Protein AF-0000000080276694 (afdb_homodimer)

Sequence (580 aa):
MAKKEKCVCKAVPEWLNTYGDMVTLLLTFFVLLFSMSSISPGKFQQVVVGLTLALSGNPPSVLTGGQTMSEEALISTKPGVYQELLRVSEEYKGKVTIEERDEGTLITLTNFKIFETGSARLTAEAKEIIEKLGAMILEHTSNIIEVRGYADDRPTTPDSIYPSNWHLSCARAASVVNFMLTELKQKRYALRYSEIRSGLFDIDYFYSPDRFVPIGKGDVDVNKELKSIKANYDYDISKLQSDYESGKISYEEYQKKRVELTKNYNIDVEKTRAKYRKIEIVIKRETKGYMAKKEKCVCKAVPEWLNTYGDMVTLLLTFFVLLFSMSSISPGKFQQVVVGLTLALSGNPPSVLTGGQTMSEEALISTKPGVYQELLRVSEEYKGKVTIEERDEGTLITLTNFKIFETGSARLTAEAKEIIEKLGAMILEHTSNIIEVRGYADDRPTTPDSIYPSNWHLSCARAASVVNFMLTELKQKRYALRYSEIRSGLFDIDYFYSPDRFVPIGKGDVDVNKELKSIKANYDYDISKLQSDYESGKISYEEYQKKRVELTKNYNIDVEKTRAKYRKIEIVIKRETKGY

InterPro domains:
  IPR006665 OmpA-like domain [PF00691] (115-182)
  IPR006665 OmpA-like domain [PS51123] (102-287)
  IPR025713 Motility protein B-like, N-terminal domain [PF13677] (8-52)
  IPR036737 OmpA-like domain superfamily [G3DSA:3.30.1330.60] (81-288)
  IPR036737 OmpA-like domain superfamily [SSF103088] (103-182)
  IPR050330 Bacterial Outer Membrane Structural/Functional [PTHR30329] (2-286)

pLDDT: mean 80.86, std 22.65, range [23.89, 98.88]

Radius of gyration: 31.87 Å; Cα contacts (8 Å, |Δi|>4): 797; chains: 2; bounding box: 118×103×67 Å

Solvent-accessible surface area (backbone atoms only — not comparable to full-atom values): 30877 Å² total; per-residue (Å²): 137,83,82,78,75,74,71,77,60,71,69,70,65,66,64,55,57,53,47,42,50,49,48,48,48,52,43,50,48,52,48,50,53,54,70,55,46,84,52,57,71,66,61,50,53,51,48,45,52,49,45,45,51,67,66,39,77,64,82,73,80,73,75,74,72,63,74,59,59,50,63,48,69,46,58,70,66,39,60,69,53,42,53,52,51,51,49,49,27,61,75,38,61,76,32,36,47,77,44,84,48,96,62,21,42,38,34,37,42,28,75,56,72,45,42,44,86,96,48,46,48,69,28,72,68,35,48,54,53,47,46,59,50,42,60,54,51,34,72,72,44,71,41,25,36,36,27,37,10,36,25,42,72,67,74,56,54,91,85,44,92,33,90,34,36,37,29,41,2,13,30,34,11,19,40,54,53,49,39,52,62,40,62,43,43,51,52,49,46,65,76,38,38,71,39,40,75,71,64,78,38,60,63,66,69,45,57,35,66,84,36,54,41,28,24,20,56,15,30,45,68,45,42,54,52,49,50,51,52,48,50,54,50,53,50,52,51,50,52,50,51,48,36,41,75,70,63,77,44,52,71,71,55,48,52,51,49,49,53,50,52,51,51,53,49,54,52,51,51,52,51,47,40,45,63,35,42,31,40,36,41,31,42,31,31,52,37,66,70,118,135,82,79,78,74,75,70,76,61,66,68,69,62,66,62,56,58,51,46,42,50,49,48,48,49,51,43,51,47,52,48,50,54,55,70,55,45,84,53,56,71,63,59,50,52,51,49,46,52,49,48,46,51,67,67,41,76,63,84,72,80,72,75,71,72,64,74,59,61,51,61,47,69,46,61,69,66,38,62,68,52,42,53,54,50,49,49,50,26,60,75,36,61,79,32,36,46,77,44,84,49,97,66,21,42,36,35,37,40,26,75,56,71,46,42,44,87,97,48,46,49,71,29,75,68,35,49,54,53,47,47,58,49,44,60,56,52,35,73,72,45,72,40,25,37,35,26,37,10,38,24,40,72,65,74,55,54,91,85,44,92,33,90,34,37,37,28,42,2,13,30,32,11,20,37,54,52,49,39,53,62,40,62,46,42,51,52,49,47,65,76,39,39,71,39,42,75,72,63,77,38,62,63,66,69,47,57,36,68,84,34,54,41,27,25,23,56,15,31,46,67,46,42,54,52,49,50,52,52,48,51,54,49,52,50,52,51,50,51,52,50,48,36,40,75,71,62,76,43,52,70,69,56,46,53,52,50,49,52,51,52,51,50,52,49,54,49,49,53,53,52,49,38,46,63,36,40,30,39,34,41,30,41,32,31,51,36,67,69,116

Secondary structure (DSSP, 8-state):
-------------HHHHHHHHHHHHHHHHHHHHHHT--S-HHHHHHHHHHHHHHHS-S----------------GGGSHHHHHHHHHHHHHTTTTEEEEE-SSEEEEEE-SS--B-TTS-PBPHHHHHHHHHHHHHHHTT--EEEEEEE---SSPPPTT-S-SSHHHHHHHHHHHHHHHIIIIIHHHHHHHTHHHHHTTS--HHHHT-GGGEEEEE-TTHHHHHHHHHHHHHHHHHHHHHHHHHHTTSS-HHHHHHHHHHHHHHHHHHHHHHHHHHS-EEEEEEEEE---/-------------HHHHHHHHHHHHHHHHHHHHHHT--S-HHHHHHHHHHHHHHHS-S----------------GGGSHHHHHHHHHHHHHTTTTEEEEE-SSEEEEEE-SS--B-TTS-PBPHHHHHHHHHHHHHHHTT--EEEEEEE---SSPPPTT-S-SSHHHHHHHHHHHHHHHIIIIIHHHHHHHTHHHHHHTS--HHHHT-GGGEEEEE-TTHHHHHHHHHHHHHHHHHHHHHHHHHHTTSS-HHHHHHHHHHHHHHHHHHHHHHHHHHS-EEEEEEEEE---

Structure (mmCIF, N/CA/C/O backbone):
data_AF-0000000080276694-model_v1
#
loop_
_entity.id
_entity.type
_entity.pdbx_description
1 polymer 'OmpA family protein'
#
loop_
_atom_site.group_PDB
_atom_site.id
_atom_site.type_symbol
_atom_site.label_atom_id
_atom_site.label_alt_id
_atom_site.label_comp_id
_atom_site.label_asym_id
_atom_site.label_entity_id
_atom_site.label_seq_id
_atom_site.pdbx_PDB_ins_code
_atom_site.Cartn_x
_atom_site.Cartn_y
_atom_site.Cartn_z
_atom_site.occupancy
_atom_site.B_iso_or_equiv
_atom_site.auth_seq_id
_atom_site.auth_comp_id
_atom_site.auth_asym_id
_atom_site.auth_atom_id
_atom_site.pdbx_PDB_model_num
ATOM 1 N N . MET A 1 1 ? 96.125 2.74 2.266 1 26 1 MET A N 1
ATOM 2 C CA . MET A 1 1 ? 94.812 2.076 2.58 1 26 1 MET A CA 1
ATOM 3 C C . MET A 1 1 ? 93.812 3.09 3.008 1 26 1 MET A C 1
ATOM 5 O O . MET A 1 1 ? 93.938 3.756 4.031 1 26 1 MET A O 1
ATOM 9 N N . ALA A 1 2 ? 92.938 3.703 2.146 1 34.12 2 ALA A N 1
ATOM 10 C CA . ALA A 1 2 ? 92 4.824 2.258 1 34.12 2 ALA A CA 1
ATOM 11 C C . ALA A 1 2 ? 90.812 4.484 3.182 1 34.12 2 ALA A C 1
ATOM 13 O O . ALA A 1 2 ? 90.25 3.395 3.092 1 34.12 2 ALA A O 1
ATOM 14 N N . LYS A 1 3 ? 90.75 5.082 4.332 1 34.25 3 LYS A N 1
ATOM 15 C CA . LYS A 1 3 ? 89.688 5.07 5.328 1 34.25 3 LYS A CA 1
ATOM 16 C C . LYS A 1 3 ? 88.312 5.18 4.668 1 34.25 3 LYS A C 1
ATOM 18 O O . LYS A 1 3 ? 88 6.129 3.924 1 34.25 3 LYS A O 1
ATOM 23 N N . LYS A 1 4 ? 87.562 4.062 4.461 1 35.25 4 LYS A N 1
ATOM 24 C CA . LYS A 1 4 ? 86.188 3.906 3.982 1 35.25 4 LYS A CA 1
ATOM 25 C C . LYS A 1 4 ? 85.188 4.703 4.84 1 35.25 4 LYS A C 1
ATOM 27 O O . LYS A 1 4 ? 85 4.422 6.031 1 35.25 4 LYS A O 1
ATOM 32 N N . GLU A 1 5 ? 85.125 6.023 4.734 1 31.53 5 GLU A N 1
ATOM 33 C CA . GLU A 1 5 ? 84.125 6.805 5.41 1 31.53 5 GLU A CA 1
ATOM 34 C C . GLU A 1 5 ? 82.688 6.234 5.141 1 31.53 5 GLU A C 1
ATOM 36 O O . GLU A 1 5 ? 82.312 6.086 3.982 1 31.53 5 GLU A O 1
ATOM 41 N N . LYS A 1 6 ? 82.25 5.379 6.004 1 36.75 6 LYS A N 1
ATOM 42 C CA . LYS A 1 6 ? 80.938 4.805 6.066 1 36.75 6 LYS A CA 1
ATOM 43 C C . LYS A 1 6 ? 79.875 5.883 5.918 1 36.75 6 LYS A C 1
ATOM 45 O O . LYS A 1 6 ? 79.875 6.859 6.664 1 36.75 6 LYS A O 1
ATOM 50 N N . CYS A 1 7 ? 79.438 6.188 4.703 1 33 7 CYS A N 1
ATOM 51 C CA . CYS A 1 7 ? 78.312 7.027 4.387 1 33 7 CYS A CA 1
ATOM 52 C C . CYS A 1 7 ? 77.062 6.672 5.27 1 33 7 CYS A C 1
ATOM 54 O O . CYS A 1 7 ? 76.688 5.512 5.324 1 33 7 CYS A O 1
ATOM 56 N N . VAL A 1 8 ? 76.938 7.184 6.508 1 35.88 8 VAL A N 1
ATOM 57 C CA . VAL A 1 8 ? 75.812 7.125 7.402 1 35.88 8 VAL A CA 1
ATOM 58 C C . VAL A 1 8 ? 74.5 7.461 6.629 1 35.88 8 VAL A C 1
ATOM 60 O O . VAL A 1 8 ? 74.375 8.594 6.168 1 35.88 8 VAL A O 1
ATOM 63 N N . CYS A 1 9 ? 74.125 6.617 5.676 1 35.91 9 CYS A N 1
ATOM 64 C CA . CYS A 1 9 ? 72.812 6.707 5.012 1 35.91 9 CYS A CA 1
ATOM 65 C C . CYS A 1 9 ? 71.688 7.082 6 1 35.91 9 CYS A C 1
ATOM 67 O O . CYS A 1 9 ? 71.562 6.461 7.055 1 35.91 9 CYS A O 1
ATOM 69 N N . LYS A 1 10 ? 71.438 8.398 6.16 1 41.25 10 LYS A N 1
ATOM 70 C CA . LYS A 1 10 ? 70.312 8.922 6.922 1 41.25 10 LYS A CA 1
ATOM 71 C C . LYS A 1 10 ? 69.062 8.031 6.773 1 41.25 10 LYS A C 1
ATOM 73 O O . LYS A 1 10 ? 68.625 7.746 5.652 1 41.25 10 LYS A O 1
ATOM 78 N N . ALA A 1 11 ? 68.875 7.113 7.707 1 43.22 11 ALA A N 1
ATOM 79 C CA . ALA A 1 11 ? 67.688 6.215 7.91 1 43.22 11 ALA A CA 1
ATOM 80 C C . ALA A 1 11 ? 66.375 6.895 7.547 1 43.22 11 ALA A C 1
ATOM 82 O O . ALA A 1 11 ? 66.25 8.094 7.793 1 43.22 11 ALA A O 1
ATOM 83 N N . VAL A 1 12 ? 65.75 6.52 6.445 1 52.16 12 VAL A N 1
ATOM 84 C CA . VAL A 1 12 ? 64.375 6.926 6.18 1 52.16 12 VAL A CA 1
ATOM 85 C C . VAL A 1 12 ? 63.625 7.195 7.5 1 52.16 12 VAL A C 1
ATOM 87 O O . VAL A 1 12 ? 63.75 6.422 8.453 1 52.16 12 VAL A O 1
ATOM 90 N N . PRO A 1 13 ? 63.281 8.523 7.844 1 55.59 13 PRO A N 1
ATOM 91 C CA . PRO A 1 13 ? 62.625 8.766 9.141 1 55.59 13 PRO A CA 1
ATOM 92 C C . PRO A 1 13 ? 61.531 7.746 9.445 1 55.59 13 PRO A C 1
ATOM 94 O O . PRO A 1 13 ? 60.75 7.395 8.57 1 55.59 13 PRO A O 1
ATOM 97 N N . GLU A 1 14 ? 61.656 6.949 10.43 1 58.56 14 GLU A N 1
ATOM 98 C CA . GLU A 1 14 ? 60.781 5.887 10.93 1 58.56 14 GLU A CA 1
ATOM 99 C C . GLU A 1 14 ? 59.312 6.309 10.898 1 58.56 14 GLU A C 1
ATOM 101 O O . GLU A 1 14 ? 58.438 5.473 10.711 1 58.56 14 GLU A O 1
ATOM 106 N N . TRP A 1 15 ? 59.094 7.637 10.93 1 60.69 15 TRP A N 1
ATOM 107 C CA . TRP A 1 15 ? 57.719 8.109 10.961 1 60.69 15 TRP A CA 1
ATOM 108 C C . TRP A 1 15 ? 57.062 7.949 9.594 1 60.69 15 TRP A C 1
ATOM 110 O O . TRP A 1 15 ? 55.844 7.801 9.492 1 60.69 15 TRP A O 1
ATOM 120 N N . LEU A 1 16 ? 57.719 7.906 8.578 1 61.72 16 LEU A N 1
ATOM 121 C CA . LEU A 1 16 ? 57.156 7.758 7.242 1 61.72 16 LEU A CA 1
ATOM 122 C C . LEU A 1 16 ? 56.719 6.316 6.992 1 61.72 16 LEU A C 1
ATOM 124 O O . LEU A 1 16 ? 55.688 6.074 6.359 1 61.72 16 LEU A O 1
ATOM 128 N N . ASN A 1 17 ? 57.375 5.371 7.441 1 64.81 17 ASN A N 1
ATOM 129 C CA . ASN A 1 17 ? 56.969 3.971 7.387 1 64.81 17 ASN A CA 1
ATOM 130 C C . ASN A 1 17 ? 55.719 3.715 8.242 1 64.81 17 ASN A C 1
ATOM 132 O O . ASN A 1 17 ? 54.812 2.99 7.82 1 64.81 17 ASN A O 1
ATOM 136 N N . THR A 1 18 ? 55.719 4.34 9.453 1 62.84 18 THR A N 1
ATOM 137 C CA . THR A 1 18 ? 54.562 4.195 10.312 1 62.84 18 THR A CA 1
ATOM 138 C C . THR A 1 18 ? 53.344 4.883 9.688 1 62.84 18 THR A C 1
ATOM 140 O O . THR A 1 18 ? 52.219 4.379 9.789 1 62.84 18 THR A O 1
ATOM 143 N N . TYR A 1 19 ? 53.594 5.945 9.055 1 64.75 19 TYR A N 1
ATOM 144 C CA . TYR A 1 19 ? 52.531 6.652 8.352 1 64.75 19 TYR A CA 1
ATOM 145 C C . TYR A 1 19 ? 52.031 5.848 7.148 1 64.75 19 TYR A C 1
ATOM 147 O O . TYR A 1 19 ? 50.844 5.719 6.93 1 64.75 19 TYR A O 1
ATOM 155 N N . GLY A 1 20 ? 52.938 5.336 6.445 1 65.88 20 GLY A N 1
ATOM 156 C CA . GLY A 1 20 ? 52.562 4.453 5.348 1 65.88 20 GLY A CA 1
ATOM 157 C C . GLY A 1 20 ? 51.812 3.219 5.801 1 65.88 20 GLY A C 1
ATOM 158 O O . GLY A 1 20 ? 50.812 2.826 5.18 1 65.88 20 GLY A O 1
ATOM 159 N N . ASP A 1 21 ? 52.188 2.617 6.781 1 68.19 21 ASP A N 1
ATOM 160 C CA . ASP A 1 21 ? 51.5 1.467 7.363 1 68.19 21 ASP A CA 1
ATOM 161 C C . ASP A 1 21 ? 50.125 1.856 7.891 1 68.19 21 ASP A C 1
ATOM 163 O O . ASP A 1 21 ? 49.156 1.121 7.703 1 68.19 21 ASP A O 1
ATOM 167 N N . MET A 1 22 ? 50.031 3.004 8.523 1 67.25 22 MET A N 1
ATOM 168 C CA . MET A 1 22 ? 48.75 3.48 9.023 1 67.25 22 MET A CA 1
ATOM 169 C C . MET A 1 22 ? 47.781 3.762 7.875 1 67.25 22 MET A C 1
ATOM 171 O O . MET A 1 22 ? 46.625 3.316 7.898 1 67.25 22 MET A O 1
ATOM 175 N N . VAL A 1 23 ? 48.312 4.387 6.914 1 67.5 23 VAL A N 1
ATOM 176 C CA . VAL A 1 23 ? 47.469 4.719 5.781 1 67.5 23 VAL A CA 1
ATOM 177 C C . VAL A 1 23 ? 47.125 3.449 5.008 1 67.5 23 VAL A C 1
ATOM 179 O O . VAL A 1 23 ? 45.969 3.285 4.551 1 67.5 23 VAL A O 1
ATOM 182 N N . THR A 1 24 ? 47.875 2.525 4.879 1 68.94 24 THR A N 1
ATOM 183 C CA . THR A 1 24 ? 47.594 1.24 4.246 1 68.94 24 THR A CA 1
ATOM 184 C C . THR A 1 24 ? 46.625 0.408 5.102 1 68.94 24 THR A C 1
ATOM 186 O O . THR A 1 24 ? 45.75 -0.255 4.574 1 68.94 24 THR A O 1
ATOM 189 N N . LEU A 1 25 ? 46.812 0.376 6.379 1 66.5 25 LEU A N 1
ATOM 190 C CA . LEU A 1 25 ? 45.875 -0.309 7.27 1 66.5 25 LEU A CA 1
ATOM 191 C C . LEU A 1 25 ? 44.5 0.336 7.211 1 66.5 25 LEU A C 1
ATOM 193 O O . LEU A 1 25 ? 43.5 -0.362 7.184 1 66.5 25 LEU A O 1
ATOM 197 N N . LEU A 1 26 ? 44.531 1.632 7.203 1 67 26 LEU A N 1
ATOM 198 C CA . LEU A 1 26 ? 43.25 2.359 7.059 1 67 26 LEU A CA 1
ATOM 199 C C . LEU A 1 26 ? 42.625 2.09 5.695 1 67 26 LEU A C 1
ATOM 201 O O . LEU A 1 26 ? 41.406 1.896 5.594 1 67 26 LEU A O 1
ATOM 205 N N . LEU A 1 27 ? 43.406 2.09 4.746 1 67.12 27 LEU A N 1
ATOM 206 C CA . LEU A 1 27 ? 42.938 1.71 3.42 1 67.12 27 LEU A CA 1
ATOM 207 C C . LEU A 1 27 ? 42.438 0.267 3.412 1 67.12 27 LEU A C 1
ATOM 209 O O . LEU A 1 27 ? 41.344 -0.023 2.885 1 67.12 27 LEU A O 1
ATOM 213 N N . THR A 1 28 ? 43.188 -0.743 3.787 1 65.19 28 THR A N 1
ATOM 214 C CA . THR A 1 28 ? 42.75 -2.133 3.869 1 65.19 28 THR A CA 1
ATOM 215 C C . THR A 1 28 ? 41.5 -2.26 4.727 1 65.19 28 THR A C 1
ATOM 217 O O . THR A 1 28 ? 40.594 -3.051 4.418 1 65.19 28 THR A O 1
ATOM 220 N N . PHE A 1 29 ? 41.5 -1.577 5.812 1 60.78 29 PHE A N 1
ATOM 221 C CA . PHE A 1 29 ? 40.312 -1.543 6.645 1 60.78 29 PHE A CA 1
ATOM 222 C C . PHE A 1 29 ? 39.094 -0.996 5.863 1 60.78 29 PHE A C 1
ATOM 224 O O . PHE A 1 29 ? 38.031 -1.583 5.879 1 60.78 29 PHE A O 1
ATOM 231 N N . PHE A 1 30 ? 39.312 0.062 5.211 1 58.66 30 PHE A N 1
ATOM 232 C CA . PHE A 1 30 ? 38.25 0.627 4.383 1 58.66 30 PHE A CA 1
ATOM 233 C C . PHE A 1 30 ? 37.906 -0.318 3.244 1 58.66 30 PHE A C 1
ATOM 235 O O . PHE A 1 30 ? 36.719 -0.484 2.914 1 58.66 30 PHE A O 1
ATOM 242 N N . VAL A 1 31 ? 38.781 -0.996 2.711 1 63.22 31 VAL A N 1
ATOM 243 C CA . VAL A 1 31 ? 38.562 -1.994 1.674 1 63.22 31 VAL A CA 1
ATOM 244 C C . VAL A 1 31 ? 37.844 -3.207 2.279 1 63.22 31 VAL A C 1
ATOM 246 O O . VAL A 1 31 ? 36.906 -3.756 1.68 1 63.22 31 VAL A O 1
ATOM 249 N N . LEU A 1 32 ? 38.25 -3.789 3.371 1 60.62 32 LEU A N 1
ATOM 250 C CA . LEU A 1 32 ? 37.562 -4.883 4.043 1 60.62 32 LEU A CA 1
ATOM 251 C C . LEU A 1 32 ? 36.125 -4.48 4.426 1 60.62 32 LEU A C 1
ATOM 253 O O . LEU A 1 32 ? 35.188 -5.266 4.266 1 60.62 32 LEU A O 1
ATOM 257 N N . LEU A 1 33 ? 36 -3.391 5.008 1 55.34 33 LEU A N 1
ATOM 258 C CA . LEU A 1 33 ? 34.656 -2.898 5.312 1 55.34 33 LEU A CA 1
ATOM 259 C C . LEU A 1 33 ? 33.812 -2.764 4.043 1 55.34 33 LEU A C 1
ATOM 261 O O . LEU A 1 33 ? 32.625 -3.088 4.039 1 55.34 33 LEU A O 1
ATOM 265 N N . PHE A 1 34 ? 34.406 -2.361 3.123 1 48.78 34 PHE A N 1
ATOM 266 C CA . PHE A 1 34 ? 33.75 -2.232 1.824 1 48.78 34 PHE A CA 1
ATOM 267 C C . PHE A 1 34 ? 33.469 -3.605 1.23 1 48.78 34 PHE A C 1
ATOM 269 O O . PHE A 1 34 ? 32.438 -3.795 0.574 1 48.78 34 PHE A O 1
ATOM 276 N N . SER A 1 35 ? 34.25 -4.543 1.316 1 48.69 35 SER A N 1
ATOM 277 C CA . SER A 1 35 ? 34.031 -5.91 0.85 1 48.69 35 SER A CA 1
ATOM 278 C C . SER A 1 35 ? 33 -6.629 1.697 1 48.69 35 SER A C 1
ATOM 280 O O . SER A 1 35 ? 32.281 -7.512 1.204 1 48.69 35 SER A O 1
ATOM 282 N N . MET A 1 36 ? 32.938 -6.418 2.906 1 42.94 36 MET A N 1
ATOM 283 C CA . MET A 1 36 ? 31.891 -6.957 3.77 1 42.94 36 MET A CA 1
ATOM 284 C C . MET A 1 36 ? 30.594 -6.172 3.602 1 42.94 36 MET A C 1
ATOM 286 O O . MET A 1 36 ? 29.625 -6.391 4.344 1 42.94 36 MET A O 1
ATOM 290 N N . SER A 1 37 ? 30.547 -5.281 2.77 1 40.94 37 SER A N 1
ATOM 291 C CA . SER A 1 37 ? 29.547 -4.242 2.557 1 40.94 37 SER A CA 1
ATOM 292 C C . SER A 1 37 ? 28.156 -4.844 2.375 1 40.94 37 SER A C 1
ATOM 294 O O . SER A 1 37 ? 27.219 -4.148 1.988 1 40.94 37 SER A O 1
ATOM 296 N N . SER A 1 38 ? 28.109 -6.098 2.475 1 40.03 38 SER A N 1
ATOM 297 C CA . SER A 1 38 ? 26.703 -6.445 2.691 1 40.03 38 SER A CA 1
ATOM 298 C C . SER A 1 38 ? 26.156 -5.789 3.957 1 40.03 38 SER A C 1
ATOM 300 O O . SER A 1 38 ? 25.094 -6.168 4.453 1 40.03 38 SER A O 1
ATOM 302 N N . ILE A 1 39 ? 27.016 -5.055 4.578 1 38.56 39 ILE A N 1
ATOM 303 C CA . ILE A 1 39 ? 26.531 -4.449 5.816 1 38.56 39 ILE A CA 1
ATOM 304 C C . ILE A 1 39 ? 25.656 -3.25 5.492 1 38.56 39 ILE A C 1
ATOM 306 O O . ILE A 1 39 ? 25.969 -2.455 4.605 1 38.56 39 ILE A O 1
ATOM 310 N N . SER A 1 40 ? 24.469 -3.16 6.02 1 40.16 40 SER A N 1
ATOM 311 C CA . SER A 1 40 ? 23.453 -2.121 5.875 1 40.16 40 SER A CA 1
ATOM 312 C C . SER A 1 40 ? 24.047 -0.733 6.062 1 40.16 40 SER A C 1
ATOM 314 O O . SER A 1 40 ? 25.047 -0.57 6.785 1 40.16 40 SER A O 1
ATOM 316 N N . PRO A 1 41 ? 23.875 0.192 5.191 1 39.75 41 PRO A N 1
ATOM 317 C CA . PRO A 1 41 ? 24.453 1.54 5.223 1 39.75 41 PRO A CA 1
ATOM 318 C C . PRO A 1 41 ? 24.5 2.127 6.633 1 39.75 41 PRO A C 1
ATOM 320 O O . PRO A 1 41 ? 25.422 2.873 6.961 1 39.75 41 PRO A O 1
ATOM 323 N N . GLY A 1 42 ? 23.641 1.807 7.461 1 39.94 42 GLY A N 1
ATOM 324 C CA . GLY A 1 42 ? 23.609 2.324 8.82 1 39.94 42 GLY A CA 1
ATOM 325 C C . GLY A 1 42 ? 24.797 1.878 9.648 1 39.94 42 GLY A C 1
ATOM 326 O O . GLY A 1 42 ? 25.391 2.676 10.391 1 39.94 42 GLY A O 1
ATOM 327 N N . LYS A 1 43 ? 25.172 0.683 9.492 1 45.84 43 LYS A N 1
ATOM 328 C CA . LYS A 1 43 ? 26.266 0.169 10.32 1 45.84 43 LYS A CA 1
ATOM 329 C C . LYS A 1 43 ? 27.609 0.729 9.867 1 45.84 43 LYS A C 1
ATOM 331 O O . LYS A 1 43 ? 28.484 0.98 10.688 1 45.84 43 LYS A O 1
ATOM 336 N N . PHE A 1 44 ? 27.609 1.074 8.688 1 44.41 44 PHE A N 1
ATOM 337 C CA . PHE A 1 44 ? 28.828 1.65 8.125 1 44.41 44 PHE A CA 1
ATOM 338 C C . PHE A 1 44 ? 29.062 3.055 8.664 1 44.41 44 PHE A C 1
ATOM 340 O O . PHE A 1 44 ? 30.188 3.402 9.031 1 44.41 44 PHE A O 1
ATOM 347 N N . GLN A 1 45 ? 28 3.799 8.703 1 45.5 45 GLN A N 1
ATOM 348 C CA . GLN A 1 45 ? 28.109 5.137 9.273 1 45.5 45 GLN A CA 1
ATOM 349 C C . GLN A 1 45 ? 28.547 5.074 10.734 1 45.5 45 GLN A C 1
ATOM 351 O O . GLN A 1 45 ? 29.328 5.902 11.195 1 45.5 45 GLN A O 1
ATOM 356 N N . GLN A 1 46 ? 28.078 4.098 11.414 1 48.06 46 GLN A N 1
ATOM 357 C CA . GLN A 1 46 ? 28.469 3.941 12.812 1 48.06 46 GLN A CA 1
ATOM 358 C C . GLN A 1 46 ? 29.953 3.6 12.945 1 48.06 46 GLN A C 1
ATOM 360 O O . GLN A 1 46 ? 30.625 4.098 13.844 1 48.06 46 GLN A O 1
ATOM 365 N N . VAL A 1 47 ? 30.422 2.844 12.039 1 50.25 47 VAL A N 1
ATOM 366 C CA . VAL A 1 47 ? 31.828 2.443 12.078 1 50.25 47 VAL A CA 1
ATOM 367 C C . VAL A 1 47 ? 32.719 3.629 11.695 1 50.25 47 VAL A C 1
ATOM 369 O O . VAL A 1 47 ? 33.75 3.875 12.336 1 50.25 47 VAL A O 1
ATOM 372 N N . VAL A 1 48 ? 32.188 4.379 10.836 1 49.66 48 VAL A N 1
ATOM 373 C CA . VAL A 1 48 ? 32.969 5.527 10.375 1 49.66 48 VAL A CA 1
ATOM 374 C C . VAL A 1 48 ? 33 6.586 11.469 1 49.66 48 VAL A C 1
ATOM 376 O O . VAL A 1 48 ? 34.062 7.18 11.719 1 49.66 48 VAL A O 1
ATOM 379 N N . VAL A 1 49 ? 31.766 6.828 12.039 1 49.91 49 VAL A N 1
ATOM 380 C CA . VAL A 1 49 ? 31.75 7.789 13.141 1 49.91 49 VAL A CA 1
ATOM 381 C C . VAL A 1 49 ? 32.656 7.301 14.273 1 49.91 49 VAL A C 1
ATOM 383 O O . VAL A 1 49 ? 33.375 8.086 14.867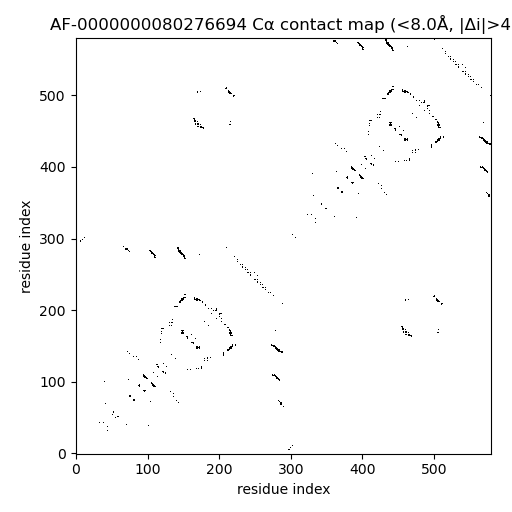 1 49.91 49 VAL A O 1
ATOM 386 N N . GLY A 1 50 ? 32.562 6.008 14.5 1 46.19 50 GLY A N 1
ATOM 387 C CA . GLY A 1 50 ? 33.438 5.461 15.523 1 46.19 50 GLY A CA 1
ATOM 388 C C . GLY A 1 50 ? 34.906 5.582 15.188 1 46.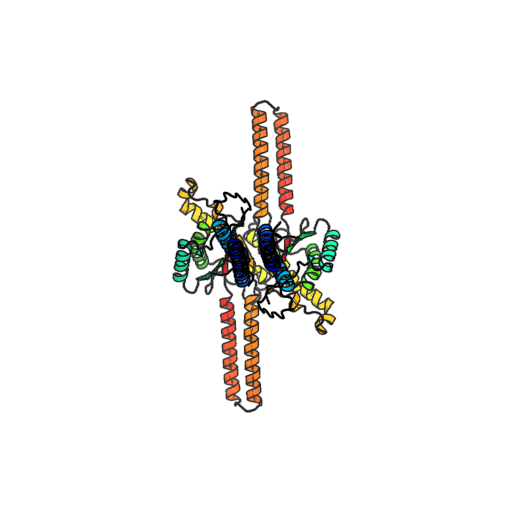19 50 GLY A C 1
ATOM 389 O O . GLY A 1 50 ? 35.719 5.93 16.047 1 46.19 50 GLY A O 1
ATOM 390 N N . LEU A 1 51 ? 35.219 5.328 14 1 49.12 51 LEU A N 1
ATOM 391 C CA . LEU A 1 51 ? 36.594 5.379 13.555 1 49.12 51 LEU A CA 1
ATOM 392 C C . LEU A 1 51 ? 37.094 6.82 13.469 1 49.12 51 LEU A C 1
ATOM 394 O O . LEU A 1 51 ? 38.219 7.113 13.859 1 49.12 51 LEU A O 1
ATOM 398 N N . THR A 1 52 ? 36.25 7.691 12.914 1 46.69 52 THR A N 1
ATOM 399 C CA . THR A 1 52 ? 36.594 9.102 12.875 1 46.69 52 THR A CA 1
ATOM 400 C C . THR A 1 52 ? 36.812 9.648 14.281 1 46.69 52 THR A C 1
ATOM 402 O O . THR A 1 52 ? 37.75 10.422 14.531 1 46.69 52 THR A O 1
ATOM 405 N N . LEU A 1 53 ? 35.844 9.195 15.156 1 46.81 53 LEU A N 1
ATOM 406 C CA . LEU A 1 53 ? 36 9.57 16.562 1 46.81 53 LEU A CA 1
ATOM 407 C C . LEU A 1 53 ? 37.312 9.031 17.125 1 46.81 53 LEU A C 1
ATOM 409 O O . LEU A 1 53 ? 38 9.734 17.875 1 46.81 53 LEU A O 1
ATOM 413 N N . ALA A 1 54 ? 37.562 7.855 16.828 1 43.69 54 ALA A N 1
ATOM 414 C CA . ALA A 1 54 ? 38.781 7.254 17.344 1 43.69 54 ALA A CA 1
ATOM 415 C C . ALA A 1 54 ? 40.031 7.922 16.75 1 43.69 54 ALA A C 1
ATOM 417 O O . ALA A 1 54 ? 41.031 8.094 17.438 1 43.69 54 ALA A O 1
ATOM 418 N N . LEU A 1 55 ? 39.875 8.242 15.555 1 45.44 55 LEU A N 1
ATOM 419 C CA . LEU A 1 55 ? 41.031 8.828 14.883 1 45.44 55 LEU A CA 1
ATOM 420 C C . LEU A 1 55 ? 41.125 10.328 15.148 1 45.44 55 LEU A C 1
ATOM 422 O O . LEU A 1 55 ? 42.188 10.914 15.062 1 45.44 55 LEU A O 1
ATOM 426 N N . SER A 1 56 ? 39.75 11.016 15.078 1 40.53 56 SER A N 1
ATOM 427 C CA . SER A 1 56 ? 39.812 12.445 15.359 1 40.53 56 SER A CA 1
ATOM 428 C C . SER A 1 56 ? 40 12.711 16.859 1 40.53 56 SER A C 1
ATOM 430 O O . SER A 1 56 ? 39.281 12.148 17.672 1 40.53 56 SER A O 1
ATOM 432 N N . GLY A 1 57 ? 41.156 12.461 17.422 1 37.41 57 GLY A N 1
ATOM 433 C CA . GLY A 1 57 ? 41.438 12.82 18.797 1 37.41 57 GLY A CA 1
ATOM 434 C C . GLY A 1 57 ? 40.406 13.711 19.438 1 37.41 57 GLY A C 1
ATOM 435 O O . GLY A 1 57 ? 40.281 13.781 20.656 1 37.41 57 GLY A O 1
ATOM 436 N N . ASN A 1 58 ? 40.188 15 18.797 1 36.5 58 ASN A N 1
ATOM 437 C CA . ASN A 1 58 ? 39.312 15.977 19.469 1 36.5 58 ASN A CA 1
ATOM 438 C C . ASN A 1 58 ? 37.844 15.633 19.281 1 36.5 58 ASN A C 1
ATOM 440 O O . ASN A 1 58 ? 37.438 15.164 18.219 1 36.5 58 ASN A O 1
ATOM 444 N N . PRO A 1 59 ? 37.062 15.539 20.406 1 34.41 59 PRO A N 1
ATOM 445 C CA . PRO A 1 59 ? 35.656 15.227 20.422 1 34.41 59 PRO A CA 1
ATOM 446 C C . PRO A 1 59 ? 34.844 16.109 19.453 1 34.41 59 PRO A C 1
ATOM 448 O O . PRO A 1 59 ? 34.875 17.328 19.578 1 34.41 59 PRO A O 1
ATOM 451 N N . PRO A 1 60 ? 34.875 15.969 18.172 1 32.69 60 PRO A N 1
ATOM 452 C CA . PRO A 1 60 ? 34.219 16.922 17.281 1 32.69 60 PRO A CA 1
ATOM 453 C C . PRO A 1 60 ? 32.75 17.156 17.672 1 32.69 60 PRO A C 1
ATOM 455 O O . PRO A 1 60 ? 32.031 16.219 18.016 1 32.69 60 PRO A O 1
ATOM 458 N N . SER A 1 61 ? 32.375 18.281 18.328 1 31.83 61 SER A N 1
ATOM 459 C CA . SER A 1 61 ? 31 18.797 18.438 1 31.83 61 SER A CA 1
ATOM 460 C C . SER A 1 61 ? 30.328 18.891 17.078 1 31.83 61 SER A C 1
ATOM 462 O O . SER A 1 61 ? 30.188 19.969 16.516 1 31.83 61 SER A O 1
ATOM 464 N N . VAL A 1 62 ? 30.859 18.391 16.031 1 29.36 62 VAL A N 1
ATOM 465 C CA . VAL A 1 62 ? 30.25 18.719 14.742 1 29.36 62 VAL A CA 1
ATOM 466 C C . VAL A 1 62 ? 28.75 18.422 14.781 1 29.36 62 VAL A C 1
ATOM 468 O O . VAL A 1 62 ? 28.344 17.281 15.07 1 29.36 62 VAL A O 1
ATOM 471 N N . LEU A 1 63 ? 27.875 19.453 14.93 1 28.7 63 LEU A N 1
ATOM 472 C CA . LEU A 1 63 ? 26.438 19.641 14.703 1 28.7 63 LEU A CA 1
ATOM 473 C C . LEU A 1 63 ? 26.047 19.172 13.305 1 28.7 63 LEU A C 1
ATOM 475 O O . LEU A 1 63 ? 26.031 19.969 12.359 1 28.7 63 LEU A O 1
ATOM 479 N N . THR A 1 64 ? 26.766 18.391 12.609 1 30.02 64 THR A N 1
ATOM 480 C CA . THR A 1 64 ? 26.219 18.094 11.289 1 30.02 64 THR A CA 1
ATOM 481 C C . THR A 1 64 ? 24.734 17.781 11.383 1 30.02 64 THR A C 1
ATOM 483 O O . THR A 1 64 ? 24.328 16.812 12.016 1 30.02 64 THR A O 1
ATOM 486 N N . GLY A 1 65 ? 23.906 18.766 11.406 1 30.03 65 GLY A N 1
ATOM 487 C CA . GLY A 1 65 ? 22.453 18.828 11.336 1 30.03 65 GLY A CA 1
ATOM 488 C C . GLY A 1 65 ? 21.875 17.938 10.25 1 30.03 65 GLY A C 1
ATOM 489 O O . GLY A 1 65 ? 20.781 18.203 9.742 1 30.03 65 GLY A O 1
ATOM 490 N N . GLY A 1 66 ? 22.703 17.266 9.461 1 31.34 66 GLY A N 1
ATOM 491 C CA . GLY A 1 66 ? 21.984 16.484 8.484 1 31.34 66 GLY A CA 1
ATOM 492 C C . GLY A 1 66 ? 20.859 15.656 9.094 1 31.34 66 GLY A C 1
ATOM 493 O O . GLY A 1 66 ? 20.969 15.195 10.227 1 31.34 66 GLY A O 1
ATOM 494 N N . GLN A 1 67 ? 19.688 16.078 8.867 1 30.36 67 GLN A N 1
ATOM 495 C CA . GLN A 1 67 ? 18.562 15.227 9.234 1 30.36 67 GLN A CA 1
ATOM 496 C C . GLN A 1 67 ? 18.906 13.758 9.047 1 30.36 67 GLN A C 1
ATOM 498 O O . GLN A 1 67 ? 19.062 13.289 7.914 1 30.36 67 GLN A O 1
ATOM 503 N N . THR A 1 68 ? 19.906 13.273 9.68 1 31.27 68 THR A N 1
ATOM 504 C CA . THR A 1 68 ? 20.156 11.836 9.773 1 31.27 68 THR A CA 1
ATOM 505 C C . THR A 1 68 ? 18.828 11.07 9.891 1 31.27 68 THR A C 1
ATOM 507 O O . THR A 1 68 ? 18.016 11.359 10.773 1 31.27 68 THR A O 1
ATOM 510 N N . MET A 1 69 ? 18.203 10.805 8.75 1 33.81 69 MET A N 1
ATOM 511 C CA . MET A 1 69 ? 17.281 9.703 9.008 1 33.81 69 MET A CA 1
ATOM 512 C C . MET A 1 69 ? 17.844 8.75 10.055 1 33.81 69 MET A C 1
ATOM 514 O O . MET A 1 69 ? 18.875 8.117 9.828 1 33.81 69 MET A O 1
ATOM 518 N N . SER A 1 70 ? 17.969 9.211 11.258 1 35.81 70 SER A N 1
ATOM 519 C CA . SER A 1 70 ? 18.391 8.328 12.344 1 35.81 70 SER A CA 1
ATOM 520 C C . SER A 1 70 ? 17.812 6.93 12.172 1 35.81 70 SER A C 1
ATOM 522 O O . SER A 1 70 ? 16.594 6.758 12.086 1 35.81 70 SER A O 1
ATOM 524 N N . GLU A 1 71 ? 18.453 6.168 11.32 1 40.75 71 GLU A N 1
ATOM 525 C CA . GLU A 1 71 ? 18.125 4.75 11.477 1 40.75 71 GLU A CA 1
ATOM 526 C C . GLU A 1 71 ? 17.938 4.387 12.945 1 40.75 71 GLU A C 1
ATOM 528 O O . GLU A 1 71 ? 18.891 4.375 13.719 1 40.75 71 GLU A O 1
ATOM 533 N N . GLU A 1 72 ? 16.953 4.91 13.602 1 47.31 72 GLU A N 1
ATOM 534 C CA . GLU A 1 72 ? 16.719 4.379 14.938 1 47.31 72 GLU A CA 1
ATOM 535 C C . GLU A 1 72 ? 16.859 2.861 14.961 1 47.31 72 GLU A C 1
ATOM 537 O O . GLU A 1 72 ? 16.609 2.195 13.953 1 47.31 72 GLU A O 1
ATOM 542 N N . ALA A 1 73 ? 17.469 2.387 16.094 1 46.75 73 ALA A N 1
ATOM 543 C CA . ALA A 1 73 ? 17.688 0.998 16.484 1 46.75 73 ALA A CA 1
ATOM 544 C C . ALA A 1 73 ? 16.453 0.148 16.219 1 46.75 73 ALA A C 1
ATOM 546 O O . ALA A 1 73 ? 15.32 0.622 16.359 1 46.75 73 ALA A O 1
ATOM 547 N N . LEU A 1 74 ? 16.688 -0.893 15.398 1 52.66 74 LEU A N 1
ATOM 548 C CA . LEU A 1 74 ? 15.672 -1.94 15.312 1 52.66 74 LEU A CA 1
ATOM 549 C C . LEU A 1 74 ? 14.984 -2.141 16.656 1 52.66 74 LEU A C 1
ATOM 551 O O . LEU A 1 74 ? 15.586 -1.916 17.703 1 52.66 74 LEU A O 1
ATOM 555 N N . ILE A 1 75 ? 13.641 -2.146 16.703 1 54.28 75 ILE A N 1
ATOM 556 C CA . ILE A 1 75 ? 12.93 -2.508 17.922 1 54.28 75 ILE A CA 1
ATOM 557 C C . ILE A 1 75 ? 13.719 -3.576 18.688 1 54.28 75 ILE A C 1
ATOM 559 O O . ILE A 1 75 ? 13.727 -3.592 19.922 1 54.28 75 ILE A O 1
ATOM 563 N N . SER A 1 76 ? 14.406 -4.316 17.797 1 53.75 76 SER A N 1
ATOM 564 C CA . SER A 1 76 ? 15.195 -5.348 18.469 1 53.75 76 SER A CA 1
ATOM 565 C C . SER A 1 76 ? 16.281 -4.734 19.344 1 53.75 76 SER A C 1
ATOM 567 O O . SER A 1 76 ? 16.859 -5.414 20.188 1 53.75 76 SER A O 1
ATOM 569 N N . THR A 1 77 ? 16.484 -3.439 19.016 1 54.72 77 THR A N 1
ATOM 570 C CA . THR A 1 77 ? 17.578 -2.875 19.797 1 54.72 77 THR A CA 1
ATOM 571 C C . THR A 1 77 ? 17.062 -2.295 21.109 1 54.72 77 THR A C 1
ATOM 573 O O . THR A 1 77 ? 17.844 -1.858 21.953 1 54.72 77 THR A O 1
ATOM 576 N N . LYS A 1 78 ? 15.633 -2.312 21.109 1 61.59 78 LYS A N 1
ATOM 577 C CA . LYS A 1 78 ? 15.094 -2.02 22.422 1 61.59 78 LYS A CA 1
ATOM 578 C C . LYS A 1 78 ? 14.688 -3.299 23.156 1 61.59 78 LYS A C 1
ATOM 580 O O . LYS A 1 78 ? 13.586 -3.807 22.969 1 61.59 78 LYS A O 1
ATOM 585 N N . PRO A 1 79 ? 15.688 -3.928 23.766 1 59.75 79 PRO A N 1
ATOM 586 C CA . PRO A 1 79 ? 15.531 -5.254 24.359 1 59.75 79 PRO A CA 1
ATOM 587 C C . PRO A 1 79 ? 14.156 -5.449 25 1 59.75 79 PRO A C 1
ATOM 589 O O . PRO A 1 79 ? 13.555 -6.52 24.875 1 59.75 79 PRO A O 1
ATOM 592 N N . GLY A 1 80 ? 13.578 -4.418 25.5 1 67.06 80 GLY A N 1
ATOM 593 C CA . GLY A 1 80 ? 12.297 -4.602 26.172 1 67.06 80 GLY A CA 1
ATOM 594 C C . GLY A 1 80 ? 11.156 -4.867 25.219 1 67.06 80 GLY A C 1
ATOM 595 O O . GLY A 1 80 ? 10.359 -5.785 25.438 1 67.06 80 GLY A O 1
ATOM 596 N N . VAL A 1 81 ? 11.188 -4.312 24.094 1 74.62 81 VAL A N 1
ATOM 597 C CA . VAL A 1 81 ? 10.078 -4.441 23.156 1 74.62 81 VAL A CA 1
ATOM 598 C C . VAL A 1 81 ? 10.148 -5.797 22.469 1 74.62 81 VAL A C 1
ATOM 600 O O . VAL A 1 81 ? 9.125 -6.477 22.312 1 74.62 81 VAL A O 1
ATOM 603 N N . TYR A 1 82 ? 11.297 -6.191 22.188 1 77.5 82 TYR A N 1
ATOM 604 C CA . TYR A 1 82 ? 11.469 -7.465 21.484 1 77.5 82 TYR A CA 1
ATOM 605 C C . TYR A 1 82 ? 11.078 -8.633 22.391 1 77.5 82 TYR A C 1
ATOM 607 O O . TYR A 1 82 ? 10.43 -9.578 21.938 1 77.5 82 TYR A O 1
ATOM 615 N N . GLN A 1 83 ? 11.445 -8.531 23.656 1 79.75 83 GLN A N 1
ATOM 616 C CA . GLN A 1 83 ? 11.078 -9.578 24.594 1 79.75 83 GLN A CA 1
ATOM 617 C C . GLN A 1 83 ? 9.562 -9.664 24.75 1 79.75 83 GLN A C 1
ATOM 619 O O . GLN A 1 83 ? 9.008 -10.758 24.859 1 79.75 83 GLN A O 1
ATOM 624 N N . GLU A 1 84 ? 8.992 -8.555 24.766 1 81.5 84 GLU A N 1
ATOM 625 C CA . GLU A 1 84 ? 7.539 -8.531 24.891 1 81.5 84 GLU A CA 1
ATOM 626 C C . GLU A 1 84 ? 6.867 -9.094 23.641 1 81.5 84 GLU A C 1
ATOM 628 O O . GLU A 1 84 ? 5.863 -9.805 23.734 1 81.5 84 GLU A O 1
ATOM 633 N N . LEU A 1 85 ? 7.426 -8.812 22.516 1 83.56 85 LEU A N 1
ATOM 634 C CA . LEU A 1 85 ? 6.895 -9.336 21.266 1 83.56 85 LEU A CA 1
ATOM 635 C C . LEU A 1 85 ? 7.02 -10.859 21.219 1 83.56 85 LEU A C 1
ATOM 637 O O . LEU A 1 85 ? 6.113 -11.547 20.75 1 83.56 85 LEU A O 1
ATOM 641 N N . LEU A 1 86 ? 8.086 -11.281 21.797 1 82.81 86 LEU A N 1
ATOM 642 C CA . LEU A 1 86 ? 8.281 -12.727 21.828 1 82.81 86 LEU A CA 1
ATOM 643 C C . LEU A 1 86 ? 7.273 -13.391 22.766 1 82.81 86 LEU A C 1
ATOM 645 O O . LEU A 1 86 ? 6.824 -14.508 22.5 1 82.81 86 LEU A O 1
ATOM 649 N N . ARG A 1 87 ? 6.949 -12.734 23.766 1 83.81 87 ARG A N 1
ATOM 650 C CA . ARG A 1 87 ? 5.934 -13.25 24.688 1 83.81 87 ARG A CA 1
ATOM 651 C C . ARG A 1 87 ? 4.578 -13.359 23.984 1 83.81 87 ARG A C 1
ATOM 653 O O . ARG A 1 87 ? 3.857 -14.344 24.188 1 83.81 87 ARG A O 1
ATOM 660 N N . VAL A 1 88 ? 4.25 -12.406 23.203 1 84 88 VAL A N 1
ATOM 661 C CA . VAL A 1 88 ? 2.992 -12.438 22.469 1 84 88 VAL A CA 1
ATOM 662 C C . VAL A 1 88 ? 3.018 -13.586 21.453 1 84 88 VAL A C 1
ATOM 664 O O . VAL A 1 88 ? 2.016 -14.281 21.266 1 84 88 VAL A O 1
ATOM 667 N N . SER A 1 89 ? 4.145 -13.711 20.828 1 87.31 89 SER A N 1
ATOM 668 C CA . SER A 1 89 ? 4.289 -14.797 19.859 1 87.31 89 SER A CA 1
ATOM 669 C C . SER A 1 89 ? 4.094 -16.156 20.516 1 87.31 89 SER A C 1
ATOM 671 O O . SER A 1 89 ? 3.57 -17.078 19.891 1 87.31 89 SER A O 1
ATOM 673 N N . GLU A 1 90 ? 4.512 -16.266 21.734 1 87.5 90 GLU A N 1
ATOM 674 C CA . GLU A 1 90 ? 4.332 -17.516 22.484 1 87.5 90 GLU A CA 1
ATOM 675 C C . GLU A 1 90 ? 2.875 -17.703 22.906 1 87.5 90 GLU A C 1
ATOM 677 O O . GLU A 1 90 ? 2.348 -18.812 22.844 1 87.5 90 GLU A O 1
ATOM 682 N N . GLU A 1 91 ? 2.297 -16.609 23.312 1 89.25 91 GLU A N 1
ATOM 683 C CA . GLU A 1 91 ? 0.897 -16.641 23.734 1 89.25 91 GLU A CA 1
ATOM 684 C C . GLU A 1 91 ? -0.01 -17.047 22.578 1 89.25 91 GLU A C 1
ATOM 686 O O . GLU A 1 91 ? -0.989 -17.781 22.766 1 89.25 91 GLU A O 1
ATOM 691 N N . TYR A 1 92 ? 0.366 -16.562 21.422 1 91.56 92 TYR A N 1
ATOM 692 C CA . TYR A 1 92 ? -0.419 -16.875 20.234 1 91.56 92 TYR A CA 1
ATOM 693 C C . TYR A 1 92 ? 0.368 -17.766 19.266 1 91.56 92 TYR A C 1
ATOM 695 O O . TYR A 1 92 ? 0.401 -17.516 18.062 1 91.56 92 TYR A O 1
ATOM 703 N N . LYS A 1 93 ? 0.893 -18.766 19.812 1 87.81 93 LYS A N 1
ATOM 704 C CA . LYS A 1 93 ? 1.719 -19.688 19.031 1 87.81 93 LYS A CA 1
ATOM 705 C C . LYS A 1 93 ? 0.971 -20.203 17.812 1 87.81 93 LYS A C 1
ATOM 707 O O . LYS A 1 93 ? -0.193 -20.594 17.906 1 87.81 93 LYS A O 1
ATOM 712 N N . GLY A 1 94 ? 1.662 -20.078 16.688 1 90.44 94 GLY A N 1
ATOM 713 C CA . GLY A 1 94 ? 1.086 -20.547 15.43 1 90.44 94 GLY A CA 1
ATOM 714 C C . GLY A 1 94 ? 0.344 -19.453 14.672 1 90.44 94 GLY A C 1
ATOM 715 O O . GLY A 1 94 ? 0.118 -19.578 13.469 1 90.44 94 GLY A O 1
ATOM 716 N N . LYS A 1 95 ? -0.031 -18.438 15.398 1 95.12 95 LYS A N 1
ATOM 717 C CA . LYS A 1 95 ? -0.815 -17.375 14.773 1 95.12 95 LYS A CA 1
ATOM 718 C C . LYS A 1 95 ? 0.04 -16.141 14.523 1 95.12 95 LYS A C 1
ATOM 720 O O . LYS A 1 95 ? -0.235 -15.367 13.602 1 95.12 95 LYS A O 1
ATOM 725 N N . VAL A 1 96 ? 1.04 -16 15.414 1 96 96 VAL A N 1
ATOM 726 C CA . VAL A 1 96 ? 1.905 -14.828 15.32 1 96 96 VAL A CA 1
ATOM 727 C C . VAL A 1 96 ? 3.365 -15.266 15.234 1 96 96 VAL A C 1
ATOM 729 O O . VAL A 1 96 ? 3.836 -16.031 16.078 1 96 96 VAL A O 1
ATOM 732 N N . THR A 1 97 ? 4.031 -14.844 14.242 1 94.31 97 THR A N 1
ATOM 733 C CA . THR A 1 97 ? 5.465 -15.086 14.109 1 94.31 97 THR A CA 1
ATOM 734 C C . THR A 1 97 ? 6.227 -13.766 13.977 1 94.31 97 THR A C 1
ATOM 736 O O . THR A 1 97 ? 5.773 -12.852 13.289 1 94.31 97 THR A O 1
ATOM 739 N N . ILE A 1 98 ? 7.363 -13.695 14.578 1 92.19 98 ILE A N 1
ATOM 740 C CA . ILE A 1 98 ? 8.203 -12.5 14.555 1 92.19 98 ILE A CA 1
ATOM 741 C C . ILE A 1 98 ? 9.578 -12.852 13.992 1 92.19 98 ILE A C 1
ATOM 743 O O . ILE A 1 98 ? 10.203 -13.828 14.422 1 92.19 98 ILE A O 1
ATOM 747 N N . GLU A 1 99 ? 9.977 -12.094 13.062 1 90.62 99 GLU A N 1
ATOM 748 C CA . GLU A 1 99 ? 11.281 -12.305 12.438 1 90.62 99 GLU A CA 1
ATOM 749 C C . GLU A 1 99 ? 12.008 -10.977 12.219 1 90.62 99 GLU A C 1
ATOM 751 O O . GLU A 1 99 ? 11.375 -9.961 11.906 1 90.62 99 GLU A O 1
ATOM 756 N N . GLU A 1 100 ? 13.32 -11.07 12.32 1 87.69 100 GLU A N 1
ATOM 757 C CA . GLU A 1 100 ? 14.133 -9.914 11.969 1 87.69 100 GLU A CA 1
ATOM 758 C C . GLU A 1 100 ? 14.617 -10 10.523 1 87.69 100 GLU A C 1
ATOM 760 O O . GLU A 1 100 ? 15.133 -11.031 10.102 1 87.69 100 GLU A O 1
ATOM 765 N N . ARG A 1 101 ? 14.281 -8.914 9.867 1 88.88 101 ARG A N 1
ATOM 766 C CA . ARG A 1 101 ? 14.734 -8.82 8.484 1 88.88 101 ARG A CA 1
ATOM 767 C C . ARG A 1 101 ? 15.57 -7.559 8.273 1 88.88 101 ARG A C 1
ATOM 769 O O . ARG A 1 101 ? 15.734 -6.758 9.188 1 88.88 101 ARG A O 1
ATOM 776 N N . ASP A 1 102 ? 16.156 -7.52 7.094 1 82.5 102 ASP A N 1
ATOM 777 C CA . ASP A 1 102 ? 16.984 -6.363 6.754 1 82.5 102 ASP A CA 1
ATOM 778 C C . ASP A 1 102 ? 16.172 -5.07 6.832 1 82.5 102 ASP A C 1
ATOM 780 O O . ASP A 1 102 ? 16.688 -4.047 7.305 1 82.5 102 ASP A O 1
ATOM 784 N N . GLU A 1 103 ? 14.93 -5.184 6.418 1 87.56 103 GLU A N 1
ATOM 785 C CA . GLU A 1 103 ? 14.117 -3.975 6.352 1 87.56 103 GLU A CA 1
ATOM 786 C C . GLU A 1 103 ? 13.555 -3.611 7.727 1 87.56 103 GLU A C 1
ATOM 788 O O . GLU A 1 103 ? 13.062 -2.5 7.926 1 87.56 103 GLU A O 1
ATOM 793 N N . GLY A 1 104 ? 13.555 -4.609 8.633 1 89.62 104 GLY A N 1
ATOM 794 C CA . GLY A 1 104 ? 13.023 -4.387 9.969 1 89.62 104 GLY A CA 1
ATOM 795 C C . GLY A 1 104 ? 12.422 -5.633 10.586 1 89.62 104 GLY A C 1
ATOM 796 O O . GLY A 1 104 ? 12.781 -6.754 10.219 1 89.62 104 GLY A O 1
ATOM 797 N N . THR A 1 105 ? 11.664 -5.367 11.617 1 90.69 105 THR A N 1
ATOM 798 C CA . THR A 1 105 ? 11.008 -6.48 12.297 1 90.69 105 THR A CA 1
ATOM 799 C C . THR A 1 105 ? 9.711 -6.855 11.578 1 90.69 105 THR A C 1
ATOM 801 O O . THR A 1 105 ? 8.836 -6.012 11.383 1 90.69 105 THR A O 1
ATOM 804 N N . LEU A 1 106 ? 9.672 -8.078 11.188 1 95 106 LEU A N 1
ATOM 805 C CA . LEU A 1 106 ? 8.5 -8.578 10.477 1 95 106 LEU A CA 1
ATOM 806 C C . LEU A 1 106 ? 7.609 -9.391 11.414 1 95 106 LEU A C 1
ATOM 808 O O . LEU A 1 106 ? 8.055 -10.383 11.992 1 95 106 LEU A O 1
ATOM 812 N N . ILE A 1 107 ? 6.398 -8.953 11.578 1 95.88 107 ILE A N 1
ATOM 813 C CA . ILE A 1 107 ? 5.379 -9.68 12.328 1 95.88 107 ILE A CA 1
ATOM 814 C C . ILE A 1 107 ? 4.348 -10.258 11.359 1 95.88 107 ILE A C 1
ATOM 816 O O . ILE A 1 107 ? 3.73 -9.523 10.586 1 95.88 107 ILE A O 1
ATOM 820 N N . THR A 1 108 ? 4.152 -11.516 11.422 1 97.19 108 THR A N 1
ATOM 821 C CA . THR A 1 108 ? 3.215 -12.18 10.523 1 97.19 108 THR A CA 1
ATOM 822 C C . THR A 1 108 ? 2.051 -12.773 11.305 1 97.19 108 THR A C 1
ATOM 824 O O . THR A 1 108 ? 2.258 -13.539 12.258 1 97.19 108 THR A O 1
ATOM 827 N N . LEU A 1 109 ? 0.859 -12.391 11 1 97.75 109 LEU A N 1
ATOM 828 C CA . LEU A 1 109 ? -0.364 -13.016 11.484 1 97.75 109 LEU A CA 1
ATOM 829 C C . LEU A 1 109 ? -0.917 -14 10.453 1 97.75 109 LEU A C 1
ATOM 831 O O . LEU A 1 109 ? -1.208 -13.617 9.32 1 97.75 109 LEU A O 1
ATOM 835 N N . THR A 1 110 ? -1.066 -15.219 10.828 1 95.81 110 THR A N 1
ATOM 836 C CA . THR A 1 110 ? -1.539 -16.234 9.898 1 95.81 110 THR A CA 1
ATOM 837 C C . THR A 1 110 ? -2.168 -17.406 10.641 1 95.81 110 THR A C 1
ATOM 839 O O . THR A 1 110 ? -2.203 -17.422 11.875 1 95.81 110 THR A O 1
ATOM 842 N N . ASN A 1 111 ? -2.791 -18.328 9.93 1 93.06 111 ASN A N 1
ATOM 843 C CA . ASN A 1 111 ? -3.289 -19.609 10.414 1 93.06 111 ASN A CA 1
ATOM 844 C C . ASN A 1 111 ? -4.508 -19.422 11.32 1 93.06 111 ASN A C 1
ATOM 846 O O . ASN A 1 111 ? -4.699 -20.188 12.266 1 93.06 111 ASN A O 1
ATOM 850 N N . PHE A 1 112 ? -5.215 -18.359 11.172 1 94 112 PHE A N 1
ATOM 851 C CA . PHE A 1 112 ? -6.52 -18.156 11.789 1 94 112 PHE A CA 1
ATOM 852 C C . PHE A 1 112 ? -7.363 -17.188 10.961 1 94 112 PHE A C 1
ATOM 854 O O . PHE A 1 112 ? -6.898 -16.656 9.945 1 94 112 PHE A O 1
ATOM 861 N N . LYS A 1 113 ? -8.57 -17.156 11.328 1 94.88 113 LYS A N 1
ATOM 862 C CA . LYS A 1 113 ? -9.469 -16.281 10.57 1 94.88 113 LYS A CA 1
ATOM 863 C C . LYS A 1 113 ? -9.266 -14.82 10.953 1 94.88 113 LYS A C 1
ATOM 865 O O . LYS A 1 113 ? -9.852 -14.336 11.922 1 94.88 113 LYS A O 1
ATOM 870 N N . ILE A 1 114 ? -8.5 -14.148 10.172 1 97.62 114 ILE A N 1
ATOM 871 C CA . ILE A 1 114 ? -8.164 -12.758 10.453 1 97.62 114 ILE A CA 1
ATOM 872 C C . ILE A 1 114 ? -9.312 -11.852 10.016 1 97.62 114 ILE A C 1
ATOM 874 O O . ILE A 1 114 ? -9.648 -10.883 10.703 1 97.62 114 ILE A O 1
ATOM 878 N N . PHE A 1 115 ? -9.844 -12.195 8.867 1 97.75 115 PHE A N 1
ATOM 879 C CA . PHE A 1 115 ? -10.945 -11.438 8.281 1 97.75 115 PHE A CA 1
ATOM 880 C C . PHE A 1 115 ? -12.148 -12.344 8.039 1 97.75 115 PHE A C 1
ATOM 882 O O . PHE A 1 115 ? -12 -13.555 7.859 1 97.75 115 PHE A O 1
ATOM 889 N N . GLU A 1 116 ? -13.336 -11.734 7.996 1 95.38 116 GLU A N 1
ATOM 890 C CA . GLU A 1 116 ? -14.492 -12.477 7.504 1 95.38 116 GLU A CA 1
ATOM 891 C C . GLU A 1 116 ? -14.289 -12.914 6.059 1 95.38 116 GLU A C 1
ATOM 893 O O . GLU A 1 116 ? -13.602 -12.242 5.289 1 95.38 116 GLU A O 1
ATOM 898 N N . THR A 1 117 ? -14.859 -14.016 5.711 1 89.31 117 THR A N 1
ATOM 899 C CA . THR A 1 117 ? -14.641 -14.609 4.395 1 89.31 117 THR A CA 1
ATOM 900 C C . THR A 1 117 ? -14.969 -13.609 3.291 1 89.31 117 THR A C 1
ATOM 902 O O . THR A 1 117 ? -16.016 -12.969 3.318 1 89.31 117 THR A O 1
ATOM 905 N N . GLY A 1 118 ? -14.07 -13.5 2.416 1 89.88 118 GLY A N 1
ATOM 906 C CA . GLY A 1 118 ? -14.273 -12.648 1.256 1 89.88 118 GLY A CA 1
ATOM 907 C C . GLY A 1 118 ? -14.367 -11.18 1.604 1 89.88 118 GLY A C 1
ATOM 908 O O . GLY A 1 118 ? -14.898 -10.383 0.829 1 89.88 118 GLY A O 1
ATOM 909 N N . SER A 1 119 ? -13.875 -10.859 2.766 1 94.56 119 SER A N 1
ATOM 910 C CA . SER A 1 119 ? -14.039 -9.477 3.201 1 94.56 119 SER A CA 1
ATOM 911 C C . SER A 1 119 ? -12.758 -8.945 3.842 1 94.56 119 SER A C 1
ATOM 913 O O . SER A 1 119 ? -11.781 -9.68 3.994 1 94.56 119 SER A O 1
ATOM 915 N N . ALA A 1 120 ? -12.742 -7.66 4.055 1 97.75 120 ALA A N 1
ATOM 916 C CA . ALA A 1 120 ? -11.648 -7.008 4.766 1 97.75 120 ALA A CA 1
ATOM 917 C C . ALA A 1 120 ? -12.07 -6.598 6.172 1 97.75 120 ALA A C 1
ATOM 919 O O . ALA A 1 120 ? -11.445 -5.73 6.785 1 97.75 120 ALA A O 1
ATOM 920 N N . ARG A 1 121 ? -13.172 -7.168 6.656 1 97.75 121 ARG A N 1
ATOM 921 C CA . ARG A 1 121 ? -13.641 -6.891 8.016 1 97.75 121 ARG A CA 1
ATOM 922 C C . ARG A 1 121 ? -12.906 -7.754 9.031 1 97.75 121 ARG A C 1
ATOM 924 O O . ARG A 1 121 ? -12.992 -8.984 8.984 1 97.75 121 ARG A O 1
ATOM 931 N N . LEU A 1 122 ? -12.227 -7.113 9.945 1 98.5 122 LEU A N 1
ATOM 932 C CA . LEU A 1 122 ? -11.453 -7.82 10.961 1 98.5 122 LEU A CA 1
ATOM 933 C C . LEU A 1 122 ? -12.367 -8.602 11.891 1 98.5 122 LEU A C 1
ATOM 935 O O . LEU A 1 122 ? -13.422 -8.109 12.289 1 98.5 122 LEU A O 1
ATOM 939 N N . THR A 1 123 ? -11.977 -9.82 12.242 1 98.31 123 THR A N 1
ATOM 940 C CA . THR A 1 123 ? -12.695 -10.602 13.242 1 98.31 123 THR A CA 1
ATOM 941 C C . THR A 1 123 ? -12.344 -10.133 14.648 1 98.31 123 THR A C 1
ATOM 943 O O . THR A 1 123 ? -11.375 -9.391 14.844 1 98.31 123 THR A O 1
ATOM 946 N N . ALA A 1 124 ? -13.141 -10.594 15.656 1 97.75 124 ALA A N 1
ATOM 947 C CA . ALA A 1 124 ? -12.898 -10.219 17.047 1 97.75 124 ALA A CA 1
ATOM 948 C C . ALA A 1 124 ? -11.547 -10.742 17.531 1 97.75 124 ALA A C 1
ATOM 950 O O . ALA A 1 124 ? -10.82 -10.039 18.234 1 97.75 124 ALA A O 1
ATOM 951 N N . GLU A 1 125 ? -11.234 -11.93 17.109 1 96.88 125 GLU A N 1
ATOM 952 C CA . GLU A 1 125 ? -9.961 -12.523 17.5 1 96.88 125 GLU A CA 1
ATOM 953 C C . GLU A 1 125 ? -8.781 -11.734 16.922 1 96.88 125 GLU A C 1
ATOM 955 O O . GLU A 1 125 ? -7.797 -11.484 17.625 1 96.88 125 GLU A O 1
ATOM 960 N N . ALA A 1 126 ? -8.906 -11.383 15.711 1 97.81 126 ALA A N 1
ATOM 961 C CA . ALA A 1 126 ? -7.848 -10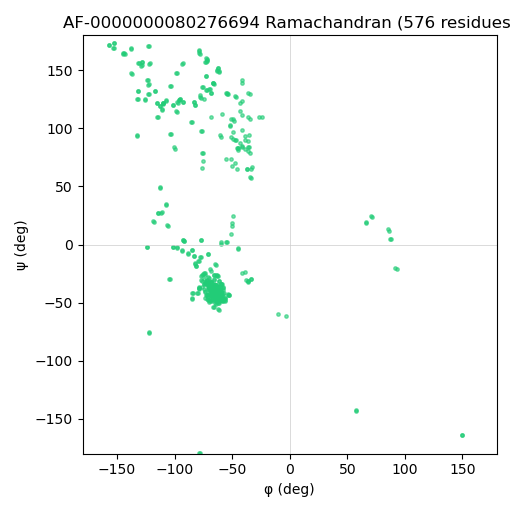.602 15.062 1 97.81 126 ALA A CA 1
ATOM 962 C C . ALA A 1 126 ? -7.656 -9.258 15.758 1 97.81 126 ALA A C 1
ATOM 964 O O . ALA A 1 126 ? -6.523 -8.828 16 1 97.81 126 ALA A O 1
ATOM 965 N N . LYS A 1 127 ? -8.758 -8.625 16.078 1 97.88 127 LYS A N 1
ATOM 966 C CA . LYS A 1 127 ? -8.688 -7.336 16.75 1 97.88 127 LYS A CA 1
ATOM 967 C C . LYS A 1 127 ? -7.973 -7.465 18.094 1 97.88 127 LYS A C 1
ATOM 969 O O . LYS A 1 127 ? -7.168 -6.605 18.469 1 97.88 127 LYS A O 1
ATOM 974 N N . GLU A 1 128 ? -8.25 -8.461 18.781 1 96.31 128 GLU A N 1
ATOM 975 C CA . GLU A 1 128 ? -7.605 -8.695 20.078 1 96.31 128 GLU A CA 1
ATOM 976 C C . GLU A 1 128 ? -6.094 -8.844 19.922 1 96.31 128 GLU A C 1
ATOM 978 O O . GLU A 1 128 ? -5.328 -8.234 20.672 1 96.31 128 GLU A O 1
ATOM 983 N N . ILE A 1 129 ? -5.707 -9.641 18.953 1 96.06 129 ILE A N 1
ATOM 984 C CA . ILE A 1 129 ? -4.285 -9.891 18.719 1 96.06 129 ILE A CA 1
ATOM 985 C C . ILE A 1 129 ? -3.604 -8.602 18.266 1 96.06 129 ILE A C 1
ATOM 987 O O . ILE A 1 129 ? -2.529 -8.25 18.766 1 96.06 129 ILE A O 1
ATOM 991 N N . ILE A 1 130 ? -4.238 -7.852 17.359 1 96.69 130 ILE A N 1
ATOM 992 C CA . ILE A 1 130 ? -3.668 -6.625 16.828 1 96.69 130 ILE A CA 1
ATOM 993 C C . ILE A 1 130 ? -3.59 -5.562 17.922 1 96.69 130 ILE A C 1
ATOM 995 O O . ILE A 1 130 ? -2.641 -4.773 17.953 1 96.69 130 ILE A O 1
ATOM 999 N N . GLU A 1 131 ? -4.562 -5.555 18.766 1 95 131 GLU A N 1
ATOM 1000 C CA . GLU A 1 131 ? -4.543 -4.621 19.891 1 95 131 GLU A CA 1
ATOM 1001 C C . GLU A 1 131 ? -3.318 -4.844 20.766 1 95 131 GLU A C 1
ATOM 1003 O O . GLU A 1 131 ? -2.639 -3.889 21.141 1 95 131 GLU A O 1
ATOM 1008 N N . LYS A 1 132 ? -3.074 -6.047 21.094 1 91.5 132 LYS A N 1
ATOM 1009 C CA . LYS A 1 132 ? -1.935 -6.387 21.938 1 91.5 132 LYS A CA 1
ATOM 1010 C C . LYS A 1 132 ? -0.616 -6.039 21.25 1 91.5 132 LYS A C 1
ATOM 1012 O O . LYS A 1 132 ? 0.275 -5.453 21.875 1 91.5 132 LYS A O 1
ATOM 1017 N N . LEU A 1 133 ? -0.522 -6.363 20.016 1 92 133 LEU A N 1
ATOM 1018 C CA . LEU A 1 133 ? 0.683 -6.082 19.234 1 92 133 LEU A CA 1
ATOM 1019 C C . LEU A 1 133 ? 0.867 -4.582 19.047 1 92 133 LEU A C 1
ATOM 1021 O O . LEU A 1 133 ? 1.971 -4.059 19.219 1 92 133 LEU A O 1
ATOM 1025 N N . GLY A 1 134 ? -0.214 -3.975 18.656 1 90.19 134 GLY A N 1
ATOM 1026 C CA . GLY A 1 134 ? -0.175 -2.553 18.359 1 90.19 134 GLY A CA 1
ATOM 1027 C C . GLY A 1 134 ? 0.273 -1.707 19.531 1 90.19 134 GLY A C 1
ATOM 1028 O O . GLY A 1 134 ? 1.131 -0.833 19.391 1 90.19 134 GLY A O 1
ATOM 1029 N N . ALA A 1 135 ? -0.296 -1.951 20.688 1 86.56 135 ALA A N 1
ATOM 1030 C CA . ALA A 1 135 ? 0.059 -1.199 21.891 1 86.56 135 ALA A CA 1
ATOM 1031 C C . ALA A 1 135 ? 1.542 -1.354 22.203 1 86.56 135 ALA A C 1
ATOM 1033 O O . ALA A 1 135 ? 2.191 -0.399 22.641 1 86.56 135 ALA A O 1
ATOM 1034 N N . MET A 1 136 ? 2.01 -2.453 21.922 1 85.19 136 MET A N 1
ATOM 1035 C CA . MET A 1 136 ? 3.404 -2.746 22.25 1 85.19 136 MET A CA 1
ATOM 1036 C C . MET A 1 136 ? 4.34 -2.115 21.219 1 85.19 136 MET A C 1
ATOM 1038 O O . MET A 1 136 ? 5.395 -1.591 21.578 1 85.19 136 MET A O 1
ATOM 1042 N N . ILE A 1 137 ? 3.963 -2.105 20.031 1 86.88 137 ILE A N 1
ATOM 1043 C CA . ILE A 1 137 ? 4.832 -1.684 18.938 1 86.88 137 ILE A CA 1
ATOM 1044 C C . ILE A 1 137 ? 4.777 -0.165 18.781 1 86.88 137 ILE A C 1
ATOM 1046 O O . ILE A 1 137 ? 5.812 0.494 18.672 1 86.88 137 ILE A O 1
ATOM 1050 N N . LEU A 1 138 ? 3.576 0.325 18.797 1 88.31 138 LEU A N 1
ATOM 1051 C CA . LEU A 1 138 ? 3.383 1.723 18.438 1 88.31 138 LEU A CA 1
ATOM 1052 C C . LEU A 1 138 ? 3.896 2.652 19.531 1 88.31 138 LEU A C 1
ATOM 1054 O O . LEU A 1 138 ? 4.441 3.719 19.234 1 88.31 138 LEU A O 1
ATOM 1058 N N . GLU A 1 139 ? 3.816 2.221 20.672 1 87.5 139 GLU A N 1
ATOM 1059 C CA . GLU A 1 139 ? 4.066 3.139 21.781 1 87.5 139 GLU A CA 1
ATOM 1060 C C . GLU A 1 139 ? 5.527 3.09 22.219 1 87.5 139 GLU A C 1
ATOM 1062 O O . GLU A 1 139 ? 5.934 3.82 23.141 1 87.5 139 GLU A O 1
ATOM 1067 N N . HIS A 1 140 ? 6.316 2.312 21.5 1 81.81 140 HIS A N 1
ATOM 1068 C CA . HIS A 1 140 ? 7.707 2.184 21.922 1 81.81 140 HIS A CA 1
ATOM 1069 C C . HIS A 1 140 ? 8.664 2.555 20.797 1 81.81 140 HIS A C 1
ATOM 1071 O O . HIS A 1 140 ? 9.883 2.545 20.984 1 81.81 140 HIS A O 1
ATOM 1077 N N . THR A 1 141 ? 8.078 2.85 19.734 1 80.81 141 THR A N 1
ATOM 1078 C CA . THR A 1 141 ? 8.914 3.25 18.609 1 80.81 141 THR A CA 1
ATOM 1079 C C . THR A 1 141 ? 8.242 4.352 17.797 1 80.81 141 THR A C 1
ATOM 1081 O O . THR A 1 141 ? 7.043 4.605 17.953 1 80.81 141 THR A O 1
ATOM 1084 N N . SER A 1 142 ? 9.062 5 16.969 1 84.38 142 SER A N 1
ATOM 1085 C CA . SER A 1 142 ? 8.531 5.984 16.031 1 84.38 142 SER A CA 1
ATOM 1086 C C . SER A 1 142 ? 8.781 5.566 14.586 1 84.38 142 SER A C 1
ATOM 1088 O O . SER A 1 142 ? 8.688 6.391 13.672 1 84.38 142 SER A O 1
ATOM 1090 N N . ASN A 1 143 ? 9.031 4.301 14.391 1 88.69 143 ASN A N 1
ATOM 1091 C CA . ASN A 1 143 ? 9.367 3.754 13.078 1 88.69 143 ASN A CA 1
ATOM 1092 C C . ASN A 1 143 ? 8.156 3.727 12.148 1 88.69 143 ASN A C 1
ATOM 1094 O O . ASN A 1 143 ? 7.016 3.764 12.617 1 88.69 143 ASN A O 1
ATOM 1098 N N . ILE A 1 144 ? 8.469 3.689 10.922 1 93.44 144 ILE A N 1
ATOM 1099 C CA . ILE A 1 144 ? 7.426 3.479 9.922 1 93.44 144 ILE A CA 1
ATOM 1100 C C . ILE A 1 144 ? 6.844 2.076 10.078 1 93.44 144 ILE A C 1
ATOM 1102 O O . ILE A 1 144 ? 7.578 1.112 10.305 1 93.44 144 ILE A O 1
ATOM 1106 N N . ILE A 1 145 ? 5.547 2.008 9.945 1 95.5 145 ILE A N 1
ATOM 1107 C CA . ILE A 1 145 ? 4.836 0.738 10.047 1 95.5 145 ILE A CA 1
ATOM 1108 C C . ILE A 1 145 ? 4.203 0.399 8.695 1 95.5 145 ILE A C 1
ATOM 1110 O O . ILE A 1 145 ? 3.254 1.061 8.266 1 95.5 145 ILE A O 1
ATOM 1114 N N . GLU A 1 146 ? 4.754 -0.587 8.094 1 97.31 146 GLU A N 1
ATOM 1115 C CA . GLU A 1 146 ? 4.188 -1.088 6.844 1 97.31 146 GLU A CA 1
ATOM 1116 C C . GLU A 1 146 ? 3.264 -2.277 7.094 1 97.31 146 GLU A C 1
ATOM 1118 O O . GLU A 1 146 ? 3.637 -3.225 7.785 1 97.31 146 GLU A O 1
ATOM 1123 N N . VAL A 1 147 ? 2.037 -2.168 6.629 1 98.56 147 VAL A N 1
ATOM 1124 C CA . VAL A 1 147 ? 1.074 -3.256 6.75 1 98.56 147 VAL A CA 1
ATOM 1125 C C . VAL A 1 147 ? 0.795 -3.857 5.375 1 98.56 147 VAL A C 1
ATOM 1127 O O . VAL A 1 147 ? 0.332 -3.16 4.469 1 98.56 147 VAL A O 1
ATOM 1130 N N . ARG A 1 148 ? 1.051 -5.125 5.27 1 98.69 148 ARG A N 1
ATOM 1131 C CA . ARG A 1 148 ? 0.876 -5.812 3.996 1 98.69 148 ARG A CA 1
ATOM 1132 C C . ARG A 1 148 ? -0.309 -6.77 4.047 1 98.69 148 ARG A C 1
ATOM 1134 O O . ARG A 1 148 ? -0.362 -7.656 4.906 1 98.69 148 ARG A O 1
ATOM 1141 N N . GLY A 1 149 ? -1.256 -6.539 3.15 1 98.56 149 GLY A N 1
ATOM 1142 C CA . GLY A 1 149 ? -2.379 -7.449 2.994 1 98.56 149 GLY A CA 1
ATOM 1143 C C . GLY A 1 149 ? -2.205 -8.422 1.841 1 98.56 149 GLY A C 1
ATOM 1144 O O . GLY A 1 149 ? -1.66 -8.055 0.795 1 98.56 149 GLY A O 1
ATOM 1145 N N . TYR A 1 150 ? -2.744 -9.578 2.033 1 97.69 150 TYR A N 1
ATOM 1146 C CA . TYR A 1 150 ? -2.662 -10.625 1.022 1 97.69 150 TYR A CA 1
ATOM 1147 C C . TYR A 1 150 ? -4.043 -11.195 0.713 1 97.69 150 TYR A C 1
ATOM 1149 O O . TYR A 1 150 ? -4.973 -11.047 1.507 1 97.69 150 TYR A O 1
ATOM 1157 N N . ALA A 1 151 ? -4.148 -11.773 -0.461 1 95.44 151 ALA A N 1
ATOM 1158 C CA . ALA A 1 151 ? -5.309 -12.57 -0.868 1 95.44 151 ALA A CA 1
ATOM 1159 C C . ALA A 1 151 ? -4.875 -13.93 -1.402 1 95.44 151 ALA A C 1
ATOM 1161 O O . ALA A 1 151 ? -3.709 -14.133 -1.744 1 95.44 151 ALA A O 1
ATOM 1162 N N . ASP A 1 152 ? -5.695 -14.898 -1.327 1 91.19 152 ASP A N 1
ATOM 1163 C CA . ASP A 1 152 ? -5.375 -16.172 -1.964 1 91.19 152 ASP A CA 1
ATOM 1164 C C . ASP A 1 152 ? -5.617 -16.109 -3.471 1 91.19 152 ASP A C 1
ATOM 1166 O O . ASP A 1 152 ? -5.992 -15.062 -4 1 91.19 152 ASP A O 1
ATOM 1170 N N . ASP A 1 153 ? -5.375 -17.203 -4.133 1 94.44 153 ASP A N 1
ATOM 1171 C CA . ASP A 1 153 ? -5.316 -17.203 -5.594 1 94.44 153 ASP A CA 1
ATOM 1172 C C . ASP A 1 153 ? -6.723 -17.219 -6.195 1 94.44 153 ASP A C 1
ATOM 1174 O O . ASP A 1 153 ? -6.883 -17.062 -7.406 1 94.44 153 ASP A O 1
ATOM 1178 N N . ARG A 1 154 ? -7.699 -17.5 -5.426 1 93.56 154 ARG A N 1
ATOM 1179 C CA . ARG A 1 154 ? -9.062 -17.562 -5.949 1 93.56 154 ARG A CA 1
ATOM 1180 C C . ARG A 1 154 ? -9.586 -16.156 -6.254 1 93.56 154 ARG A C 1
ATOM 1182 O O . ARG A 1 154 ? -9.422 -15.242 -5.449 1 93.56 154 ARG A O 1
ATOM 1189 N N . PRO A 1 155 ? -10.18 -16.016 -7.43 1 93.44 155 PRO A N 1
ATOM 1190 C CA . PRO A 1 155 ? -10.734 -14.711 -7.773 1 93.44 155 PRO A CA 1
ATOM 1191 C C . PRO A 1 155 ? -11.852 -14.273 -6.824 1 93.44 155 PRO A C 1
ATOM 1193 O O . PRO A 1 155 ? -12.523 -15.117 -6.234 1 93.44 155 PRO A O 1
ATOM 1196 N N . THR A 1 156 ? -11.961 -12.984 -6.703 1 93.94 156 THR A N 1
ATOM 1197 C CA . THR A 1 156 ? -13.102 -12.469 -5.957 1 93.94 156 THR A CA 1
ATOM 1198 C C . THR A 1 156 ? -14.414 -12.844 -6.648 1 93.94 156 THR A C 1
ATOM 1200 O O . THR A 1 156 ? -14.445 -13.031 -7.867 1 93.94 156 THR A O 1
ATOM 1203 N N . THR A 1 157 ? -15.484 -13.016 -5.906 1 92.06 157 THR A N 1
ATOM 1204 C CA . THR A 1 157 ? -16.766 -13.406 -6.461 1 92.06 157 THR A CA 1
ATOM 1205 C C . THR A 1 157 ? -17.406 -12.25 -7.227 1 92.06 157 THR A C 1
ATOM 1207 O O . THR A 1 157 ? -17.094 -11.086 -6.977 1 92.06 157 THR A O 1
ATOM 1210 N N . PRO A 1 158 ? -18.359 -12.562 -8.102 1 90.5 158 PRO A N 1
ATOM 1211 C CA . PRO A 1 158 ? -18.984 -11.5 -8.891 1 90.5 158 PRO A CA 1
ATOM 1212 C C . PRO A 1 158 ? -19.75 -10.492 -8.031 1 90.5 158 PRO A C 1
ATOM 1214 O O . PRO A 1 158 ? -19.891 -9.328 -8.414 1 90.5 158 PRO A O 1
ATOM 1217 N N . ASP A 1 159 ? -20.203 -10.906 -6.914 1 91.94 159 ASP A N 1
ATOM 1218 C CA . ASP A 1 159 ? -20.969 -10.039 -6.035 1 91.94 159 ASP A CA 1
ATOM 1219 C C . ASP A 1 159 ? -20.078 -9.32 -5.035 1 91.94 159 ASP A C 1
ATOM 1221 O O . ASP A 1 159 ? -20.547 -8.531 -4.219 1 91.94 159 ASP A O 1
ATOM 1225 N N . SER A 1 160 ? -18.812 -9.555 -5.188 1 94.62 160 SER A N 1
ATOM 1226 C CA . SER A 1 160 ? -17.875 -8.945 -4.258 1 94.62 160 SER A CA 1
ATOM 1227 C C . SER A 1 160 ? -17.734 -7.445 -4.52 1 94.62 160 SER A C 1
ATOM 1229 O O . SER A 1 160 ? -17.75 -7.004 -5.668 1 94.62 160 SER A O 1
ATOM 1231 N N . ILE A 1 161 ? -17.547 -6.68 -3.475 1 95.31 161 ILE A N 1
ATOM 1232 C CA . ILE A 1 161 ? -17.297 -5.25 -3.619 1 95.31 161 ILE A CA 1
ATOM 1233 C C . ILE A 1 161 ? -15.844 -5.027 -4.047 1 95.31 161 ILE A C 1
ATOM 1235 O O . ILE A 1 161 ? -15.461 -3.912 -4.414 1 95.31 161 ILE A O 1
ATOM 1239 N N . TYR A 1 162 ? -15.031 -6.031 -4 1 97.44 162 TYR A N 1
ATOM 1240 C CA . TYR A 1 162 ? -13.641 -5.961 -4.422 1 97.44 162 TYR A CA 1
ATOM 1241 C C . TYR A 1 162 ? -13.469 -6.504 -5.836 1 97.44 162 TYR A C 1
ATOM 1243 O O . TYR A 1 162 ? -13.562 -7.715 -6.059 1 97.44 162 TYR A O 1
ATOM 1251 N N . PRO A 1 163 ? -13.086 -5.613 -6.746 1 96.88 163 PRO A N 1
ATOM 1252 C CA . PRO A 1 163 ? -13.008 -6.031 -8.148 1 96.88 163 PRO A CA 1
ATOM 1253 C C . PRO A 1 163 ? -11.922 -7.078 -8.391 1 96.88 163 PRO A C 1
ATOM 1255 O O . PRO A 1 163 ? -11.984 -7.828 -9.367 1 96.88 163 PRO A O 1
ATOM 1258 N N . SER A 1 164 ? -10.922 -7.094 -7.586 1 97.5 164 SER A N 1
ATOM 1259 C CA . SER A 1 164 ? -9.812 -8.023 -7.758 1 97.5 164 SER A CA 1
ATOM 1260 C C . SER A 1 164 ? -9.141 -8.328 -6.422 1 97.5 164 SER A C 1
ATOM 1262 O O . SER A 1 164 ? -9.445 -7.703 -5.41 1 97.5 164 SER A O 1
ATOM 1264 N N . ASN A 1 165 ? -8.211 -9.273 -6.5 1 97.62 165 ASN A N 1
ATOM 1265 C CA . ASN A 1 165 ? -7.434 -9.617 -5.312 1 97.62 165 ASN A CA 1
ATOM 1266 C C . ASN A 1 165 ? -6.492 -8.484 -4.91 1 97.62 165 ASN A C 1
ATOM 1268 O O . ASN A 1 165 ? -6.043 -8.422 -3.764 1 97.62 165 ASN A O 1
ATOM 1272 N N . TRP A 1 166 ? -6.148 -7.594 -5.871 1 98.5 166 TRP A N 1
ATOM 1273 C CA . TRP A 1 166 ? -5.426 -6.375 -5.52 1 98.5 166 TRP A CA 1
ATOM 1274 C C . TRP A 1 166 ? -6.258 -5.496 -4.594 1 98.5 166 TRP A C 1
ATOM 1276 O O . TRP A 1 166 ? -5.766 -5.027 -3.564 1 98.5 166 TRP A O 1
ATOM 1286 N N . HIS A 1 167 ? -7.504 -5.355 -4.973 1 98.69 167 HIS A N 1
ATOM 1287 C CA . HIS A 1 167 ? -8.414 -4.539 -4.184 1 98.69 167 HIS A CA 1
ATOM 1288 C C . HIS A 1 167 ? -8.641 -5.145 -2.799 1 98.69 167 HIS A C 1
ATOM 1290 O O . HIS A 1 167 ? -8.594 -4.434 -1.792 1 98.69 167 HIS A O 1
ATOM 1296 N N . LEU A 1 168 ? -8.875 -6.426 -2.793 1 98.38 168 LEU A N 1
ATOM 1297 C CA . LEU A 1 168 ? -9.141 -7.105 -1.53 1 98.38 168 LEU A CA 1
ATOM 1298 C C . LEU A 1 168 ? -7.938 -7.02 -0.602 1 98.38 168 LEU A C 1
ATOM 1300 O O . LEU A 1 168 ? -8.078 -6.68 0.575 1 98.38 168 LEU A O 1
ATOM 1304 N N . SER A 1 169 ? -6.766 -7.324 -1.075 1 98.5 169 SER A N 1
ATOM 1305 C CA . SER A 1 169 ? -5.555 -7.281 -0.266 1 98.5 169 SER A CA 1
ATOM 1306 C C . SER A 1 169 ? -5.273 -5.875 0.245 1 98.5 169 SER A C 1
ATOM 1308 O O . SER A 1 169 ? -4.875 -5.691 1.396 1 98.5 169 SER A O 1
ATOM 1310 N N . CYS A 1 170 ? -5.496 -4.867 -0.589 1 98.81 170 CYS A N 1
ATOM 1311 C CA . CYS A 1 170 ? -5.348 -3.473 -0.181 1 98.81 170 CYS A CA 1
ATOM 1312 C C . CYS A 1 170 ? -6.328 -3.123 0.931 1 98.81 170 CYS A C 1
ATOM 1314 O O . CYS A 1 170 ? -5.965 -2.461 1.903 1 98.81 170 CYS A O 1
ATOM 1316 N N . ALA A 1 171 ? -7.527 -3.549 0.769 1 98.75 171 ALA A N 1
ATOM 1317 C CA . ALA A 1 171 ? -8.555 -3.268 1.768 1 98.75 171 ALA A CA 1
ATOM 1318 C C . ALA A 1 171 ? -8.203 -3.9 3.111 1 98.75 171 ALA A C 1
ATOM 1320 O O . ALA A 1 171 ? -8.422 -3.297 4.164 1 98.75 171 ALA A O 1
ATOM 1321 N N . ARG A 1 172 ? -7.703 -5.055 3.062 1 98.69 172 ARG A N 1
ATOM 1322 C CA . ARG A 1 172 ? -7.336 -5.762 4.285 1 98.69 172 ARG A CA 1
ATOM 1323 C C . ARG A 1 172 ? -6.184 -5.059 4.996 1 98.69 172 ARG A C 1
ATOM 1325 O O . ARG A 1 172 ? -6.199 -4.918 6.223 1 98.69 172 ARG A O 1
ATOM 1332 N N . ALA A 1 173 ? -5.219 -4.602 4.266 1 98.88 173 ALA A N 1
ATOM 1333 C CA . ALA A 1 173 ? -4.152 -3.795 4.852 1 98.88 173 ALA A CA 1
ATOM 1334 C C . ALA A 1 173 ? -4.707 -2.514 5.465 1 98.88 173 ALA A C 1
ATOM 1336 O O . ALA A 1 173 ? -4.359 -2.154 6.59 1 98.88 173 ALA A O 1
ATOM 1337 N N . ALA A 1 174 ? -5.586 -1.853 4.738 1 98.81 174 ALA A N 1
ATOM 1338 C CA . ALA A 1 174 ? -6.191 -0.606 5.195 1 98.81 174 ALA A CA 1
ATOM 1339 C C . ALA A 1 174 ? -7 -0.826 6.473 1 98.81 174 ALA A C 1
ATOM 1341 O O . ALA A 1 174 ? -7.035 0.041 7.352 1 98.81 174 ALA A O 1
ATOM 1342 N N . SER A 1 175 ? -7.633 -1.937 6.559 1 98.88 175 SER A N 1
ATOM 1343 C CA . SER A 1 175 ? -8.453 -2.238 7.727 1 98.88 175 SER A CA 1
ATOM 1344 C C . SER A 1 175 ? -7.609 -2.312 8.992 1 98.88 175 SER A C 1
ATOM 1346 O O . SER A 1 175 ? -8.023 -1.839 10.055 1 98.88 175 SER A O 1
ATOM 1348 N N . VAL A 1 176 ? -6.457 -2.918 8.859 1 98.81 176 VAL A N 1
ATOM 1349 C CA . VAL A 1 176 ? -5.559 -3.021 10.008 1 98.81 176 VAL A CA 1
ATOM 1350 C C . VAL A 1 176 ? -5.086 -1.63 10.422 1 98.81 176 VAL A C 1
ATOM 1352 O O . VAL A 1 176 ? -5.121 -1.282 11.602 1 98.81 176 VAL A O 1
ATOM 1355 N N . VAL A 1 177 ? -4.699 -0.811 9.461 1 98.62 177 VAL A N 1
ATOM 1356 C CA . VAL A 1 177 ? -4.238 0.549 9.719 1 98.62 177 VAL A CA 1
ATOM 1357 C C . VAL A 1 177 ? -5.359 1.358 10.367 1 98.62 177 VAL A C 1
ATOM 1359 O O . VAL A 1 177 ? -5.145 2.025 11.383 1 98.62 177 VAL A O 1
ATOM 1362 N N . ASN A 1 178 ? -6.523 1.258 9.781 1 98.44 178 ASN A N 1
ATOM 1363 C CA . ASN A 1 178 ? -7.668 2.004 10.289 1 98.44 178 ASN A CA 1
ATOM 1364 C C . ASN A 1 178 ? -8.023 1.585 11.711 1 98.44 178 ASN A C 1
ATOM 1366 O O . ASN A 1 178 ? -8.344 2.43 12.547 1 98.44 178 ASN A O 1
ATOM 1370 N N . PHE A 1 179 ? -7.953 0.328 11.977 1 98.69 179 PHE A N 1
ATOM 1371 C CA . PHE A 1 179 ? -8.227 -0.17 13.32 1 98.69 179 PHE A CA 1
ATOM 1372 C C . PHE A 1 179 ? -7.242 0.413 14.328 1 98.69 179 PHE A C 1
ATOM 1374 O O . PHE A 1 179 ? -7.641 0.873 15.398 1 98.69 179 PHE A O 1
ATOM 13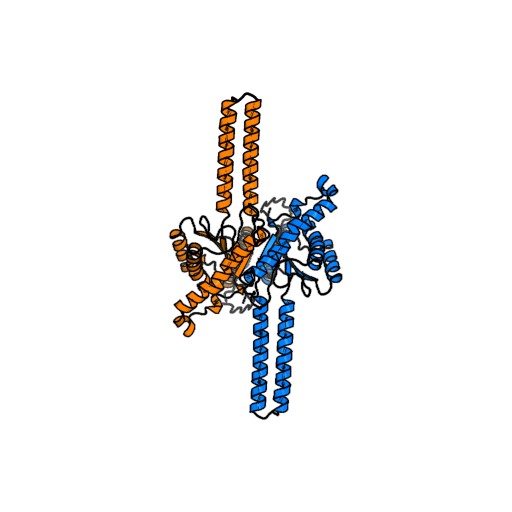81 N N . MET A 1 180 ? -5.996 0.403 13.992 1 97.94 180 MET A N 1
ATOM 1382 C CA . MET A 1 180 ? -4.957 0.891 14.898 1 97.94 180 MET A CA 1
ATOM 1383 C C . MET A 1 180 ? -5.129 2.383 15.164 1 97.94 180 MET A C 1
ATOM 1385 O O . MET A 1 180 ? -4.922 2.842 16.281 1 97.94 180 MET A O 1
ATOM 1389 N N . LEU A 1 181 ? -5.586 3.127 14.164 1 97.56 181 LEU A N 1
ATOM 1390 C CA . LEU A 1 181 ? -5.602 4.582 14.258 1 97.56 181 LEU A CA 1
ATOM 1391 C C . LEU A 1 181 ? -6.949 5.078 14.773 1 97.56 181 LEU A C 1
ATOM 1393 O O . LEU A 1 181 ? -7.129 6.277 15 1 97.56 181 LEU A O 1
ATOM 1397 N N . THR A 1 182 ? -7.902 4.188 14.953 1 97.31 182 THR A N 1
ATOM 1398 C CA . THR A 1 182 ? -9.211 4.617 15.445 1 97.31 182 THR A CA 1
ATOM 1399 C C . THR A 1 182 ? -9.57 3.879 16.734 1 97.31 182 THR A C 1
ATOM 1401 O O . THR A 1 182 ? -9.25 4.34 17.828 1 97.31 182 THR A O 1
ATOM 1404 N N . GLU A 1 183 ? -9.961 2.611 16.562 1 97.75 183 GLU A N 1
ATOM 1405 C CA . GLU A 1 183 ? -10.438 1.862 17.719 1 97.75 183 GLU A CA 1
ATOM 1406 C C . GLU A 1 183 ? -9.328 1.672 18.75 1 97.75 183 GLU A C 1
ATOM 1408 O O . GLU A 1 183 ? -9.531 1.911 19.938 1 97.75 183 GLU A O 1
ATOM 1413 N N . LEU A 1 184 ? -8.227 1.25 18.297 1 97.69 184 LEU A N 1
ATOM 1414 C CA . LEU A 1 184 ? -7.125 1.03 19.234 1 97.69 184 LEU A CA 1
ATOM 1415 C C . LEU A 1 184 ? -6.684 2.342 19.859 1 97.69 184 LEU A C 1
ATOM 1417 O O . LEU A 1 184 ? -6.504 2.418 21.078 1 97.69 184 LEU A O 1
ATOM 1421 N N . LYS A 1 185 ? -6.441 3.33 19.031 1 97.19 185 LYS A N 1
ATOM 1422 C CA . LYS A 1 185 ? -6.023 4.633 19.531 1 97.19 185 LYS A CA 1
ATOM 1423 C C . LYS A 1 185 ? -6.992 5.145 20.594 1 97.19 185 LYS A C 1
ATOM 1425 O O . LYS A 1 185 ? -6.57 5.664 21.641 1 97.19 185 LYS A O 1
ATOM 1430 N N . GLN A 1 186 ? -8.25 5.012 20.359 1 97.44 186 GLN A N 1
ATOM 1431 C CA . GLN A 1 186 ? -9.266 5.473 21.297 1 97.44 186 GLN A CA 1
ATOM 1432 C C . GLN A 1 186 ? -9.18 4.707 22.609 1 97.44 186 GLN A C 1
ATOM 1434 O O . GLN A 1 186 ? -9.305 5.293 23.688 1 97.44 186 GLN A O 1
ATOM 1439 N N . LYS A 1 187 ? -9.086 3.484 22.531 1 96.88 187 LYS A N 1
ATOM 1440 C CA . LYS A 1 187 ? -8.945 2.656 23.719 1 96.88 187 LYS A CA 1
ATOM 1441 C C . LYS A 1 187 ? -7.715 3.059 24.531 1 96.88 187 LYS A C 1
ATOM 1443 O O . LYS A 1 187 ? -7.777 3.168 25.75 1 96.88 187 LYS A O 1
ATOM 1448 N N . ARG A 1 188 ? -6.609 3.225 23.844 1 95.69 188 ARG A N 1
ATOM 1449 C CA . ARG A 1 188 ? -5.371 3.604 24.516 1 95.69 188 ARG A CA 1
ATOM 1450 C C . ARG A 1 188 ? -5.477 5.004 25.109 1 95.69 188 ARG A C 1
ATOM 1452 O O . ARG A 1 188 ? -4.898 5.281 26.172 1 95.69 188 ARG A O 1
ATOM 1459 N N . TYR A 1 189 ? -6.172 5.863 24.359 1 96.12 189 TYR A N 1
ATOM 1460 C CA . TYR A 1 189 ? -6.43 7.195 24.906 1 96.12 189 TYR A CA 1
ATOM 1461 C C . TYR A 1 189 ? -7.133 7.113 26.25 1 96.12 189 TYR A C 1
ATOM 1463 O O . TYR A 1 189 ? -6.742 7.801 27.203 1 96.12 189 TYR A O 1
ATOM 1471 N N . ALA A 1 190 ? -8.172 6.301 26.297 1 96.94 190 ALA A N 1
ATOM 1472 C CA . ALA A 1 190 ? -8.93 6.141 27.531 1 96.94 190 ALA A CA 1
ATOM 1473 C C . ALA A 1 190 ? -8.062 5.527 28.625 1 96.94 190 ALA A C 1
ATOM 1475 O O . ALA A 1 190 ? -8.07 5.996 29.766 1 96.94 190 ALA A O 1
ATOM 1476 N N . LEU A 1 191 ? -7.316 4.539 28.328 1 95.31 191 LEU A N 1
ATOM 1477 C CA . LEU A 1 191 ? -6.512 3.801 29.297 1 95.31 191 LEU A CA 1
ATOM 1478 C C . LEU A 1 191 ? -5.363 4.66 29.812 1 95.31 191 LEU A C 1
ATOM 1480 O O . LEU A 1 191 ? -4.941 4.516 30.969 1 95.31 191 LEU A O 1
ATOM 1484 N N . ARG A 1 192 ? -4.859 5.559 28.938 1 95.12 192 ARG A N 1
ATOM 1485 C CA . ARG A 1 192 ? -3.688 6.34 29.312 1 95.12 192 ARG A CA 1
ATOM 1486 C C . ARG A 1 192 ? -4.043 7.812 29.484 1 95.12 192 ARG A C 1
ATOM 1488 O O . ARG A 1 192 ? -3.203 8.688 29.266 1 95.12 192 ARG A O 1
ATOM 1495 N N . TYR A 1 193 ? -5.254 8.039 29.812 1 96.25 193 TYR A N 1
ATOM 1496 C CA . TYR A 1 193 ? -5.785 9.398 29.891 1 96.25 193 TYR A CA 1
ATOM 1497 C C . TYR A 1 193 ? -4.953 10.258 30.844 1 96.25 193 TYR A C 1
ATOM 1499 O O . TYR A 1 193 ? -4.617 11.398 30.5 1 96.25 193 TYR A O 1
ATOM 1507 N N . SER A 1 194 ? -4.617 9.75 32.031 1 96.5 194 SER A N 1
ATOM 1508 C CA . SER A 1 194 ? -3.854 10.508 33.031 1 96.5 194 SER A CA 1
ATOM 1509 C C . SER A 1 194 ? -2.477 10.883 32.5 1 96.5 194 SER A C 1
ATOM 1511 O O . SER A 1 194 ? -2.012 12.008 32.719 1 96.5 194 SER A O 1
ATOM 1513 N N . GLU A 1 195 ? -1.862 9.953 31.781 1 95.75 195 GLU A N 1
ATOM 1514 C CA . GLU A 1 195 ? -0.542 10.211 31.219 1 95.75 195 GLU A CA 1
ATOM 1515 C C . GLU A 1 195 ? -0.616 11.234 30.094 1 95.75 195 GLU A C 1
ATOM 1517 O O . GLU A 1 195 ? 0.307 12.031 29.906 1 95.75 195 GLU A O 1
ATOM 1522 N N . ILE A 1 196 ? -1.628 11.211 29.312 1 94.12 196 ILE A N 1
ATOM 1523 C CA . ILE A 1 196 ? -1.818 12.141 28.219 1 94.12 196 ILE A CA 1
ATOM 1524 C C . ILE A 1 196 ? -2.07 13.547 28.75 1 94.12 196 ILE A C 1
ATOM 1526 O O . ILE A 1 196 ? -1.458 14.516 28.297 1 94.12 196 ILE A O 1
ATOM 1530 N N . ARG A 1 197 ? -2.893 13.633 29.781 1 94.94 197 ARG A N 1
ATOM 1531 C CA . ARG A 1 197 ? -3.227 14.922 30.375 1 94.94 197 ARG A CA 1
ATOM 1532 C C . ARG A 1 197 ? -2.006 15.555 31.031 1 94.94 197 ARG A C 1
ATOM 1534 O O . ARG A 1 197 ? -1.846 16.781 31.016 1 94.94 197 ARG A O 1
ATOM 1541 N N . SER A 1 198 ? -1.155 14.703 31.609 1 94.81 198 SER A N 1
ATOM 1542 C CA . SER A 1 198 ? 0.023 15.203 32.312 1 94.81 198 SER A CA 1
ATOM 1543 C C . SER A 1 198 ? 1.171 15.477 31.344 1 94.81 198 SER A C 1
ATOM 1545 O O . SER A 1 198 ? 2.217 15.984 31.75 1 94.81 198 SER A O 1
ATOM 1547 N N . GLY A 1 199 ? 1.036 15.055 30.094 1 92.81 199 GLY A N 1
ATOM 1548 C CA . GLY A 1 199 ? 2.072 15.281 29.094 1 92.81 199 GLY A CA 1
ATOM 1549 C C . GLY A 1 199 ? 3.125 14.188 29.078 1 92.81 199 GLY A C 1
ATOM 1550 O O . GLY A 1 199 ? 4.105 14.281 28.344 1 92.81 199 GLY A O 1
ATOM 1551 N N . LEU A 1 200 ? 2.934 13.18 29.844 1 92.12 200 LEU A N 1
ATOM 1552 C CA . LEU A 1 200 ? 3.895 12.086 29.938 1 92.12 200 LEU A CA 1
ATOM 1553 C C . LEU A 1 200 ? 3.812 11.18 28.719 1 92.12 200 LEU A C 1
ATOM 1555 O O . LEU A 1 200 ? 4.758 10.453 28.406 1 92.12 200 LEU A O 1
ATOM 1559 N N . PHE A 1 201 ? 2.627 11.164 28.094 1 92.81 201 PHE A N 1
ATOM 1560 C CA . PHE A 1 201 ? 2.404 10.344 26.906 1 92.81 201 PHE A CA 1
ATOM 1561 C C . PHE A 1 201 ? 1.737 11.148 25.797 1 92.81 201 PHE A C 1
ATOM 1563 O O . PHE A 1 201 ? 0.689 11.758 26.016 1 92.81 201 PHE A O 1
ATOM 1570 N N . ASP A 1 202 ? 2.391 11.141 24.609 1 93.69 202 ASP A N 1
ATOM 1571 C CA . ASP A 1 202 ? 1.837 11.836 23.453 1 93.69 202 ASP A CA 1
ATOM 1572 C C . ASP A 1 202 ? 1.208 10.852 22.469 1 93.69 202 ASP A C 1
ATOM 1574 O O . ASP A 1 202 ? 1.887 10.344 21.578 1 93.69 202 ASP A O 1
ATOM 1578 N N . ILE A 1 203 ? -0.078 10.68 22.594 1 94.62 203 ILE A N 1
ATOM 1579 C CA . ILE A 1 203 ? -0.771 9.656 21.812 1 94.62 203 ILE A CA 1
ATOM 1580 C C . ILE A 1 203 ? -0.772 10.039 20.328 1 94.62 203 ILE A C 1
ATOM 1582 O O . ILE A 1 203 ? -0.722 9.172 19.453 1 94.62 203 ILE A O 1
ATOM 1586 N N . ASP A 1 204 ? -0.82 11.328 19.984 1 92.94 204 ASP A N 1
ATOM 1587 C CA . ASP A 1 204 ? -0.847 11.773 18.594 1 92.94 204 ASP A CA 1
ATOM 1588 C C . ASP A 1 204 ? 0.501 11.539 17.906 1 92.94 204 ASP A C 1
ATOM 1590 O O . ASP A 1 204 ? 0.563 11.312 16.703 1 92.94 204 ASP A O 1
ATOM 1594 N N . TYR A 1 205 ? 1.495 11.578 18.734 1 91.44 205 TYR A N 1
ATOM 1595 C CA . TYR A 1 205 ? 2.828 11.281 18.234 1 91.44 205 TYR A CA 1
ATOM 1596 C C . TYR A 1 205 ? 2.959 9.805 17.875 1 91.44 205 TYR A C 1
ATOM 1598 O O . TYR A 1 205 ? 3.398 9.461 16.781 1 91.44 205 TYR A O 1
ATOM 1606 N N . PHE A 1 206 ? 2.553 8.938 18.734 1 91.12 206 PHE A N 1
ATOM 1607 C CA . PHE A 1 206 ? 2.758 7.5 18.578 1 91.12 206 PHE A CA 1
ATOM 1608 C C . PHE A 1 206 ? 1.779 6.918 17.578 1 91.12 206 PHE A C 1
ATOM 1610 O O . PHE A 1 206 ? 2.094 5.945 16.875 1 91.12 206 PHE A O 1
ATOM 1617 N N . TYR A 1 207 ? 0.627 7.484 17.484 1 95.38 207 TYR A N 1
ATOM 1618 C CA . TYR A 1 207 ? -0.399 7.02 16.562 1 95.38 207 TYR A CA 1
ATOM 1619 C C . TYR A 1 207 ? -0.568 7.988 15.398 1 95.38 207 TYR A C 1
ATOM 1621 O O . TYR A 1 207 ? -1.689 8.242 14.953 1 95.38 207 TYR A O 1
ATOM 1629 N N . SER A 1 208 ? 0.537 8.594 14.992 1 94.56 208 SER A N 1
ATOM 1630 C CA . SER A 1 208 ? 0.514 9.492 13.844 1 94.56 208 SER A CA 1
ATOM 1631 C C . SER A 1 208 ? 0.25 8.734 12.547 1 94.56 208 SER A C 1
ATOM 1633 O O . SER A 1 208 ? 0.924 7.746 12.258 1 94.56 208 SER A O 1
ATOM 1635 N N . PRO A 1 209 ? -0.707 9.195 11.734 1 96.44 209 PRO A N 1
ATOM 1636 C CA . PRO A 1 209 ? -1.056 8.477 10.508 1 96.44 209 PRO A CA 1
ATOM 1637 C C . PRO A 1 209 ? 0.101 8.414 9.516 1 96.44 209 PRO A C 1
ATOM 1639 O O . PRO A 1 209 ? 0.16 7.5 8.688 1 96.44 209 PRO A O 1
ATOM 1642 N N . ASP A 1 210 ? 1.017 9.328 9.531 1 94.31 210 ASP A N 1
ATOM 1643 C CA . ASP A 1 210 ? 2.098 9.398 8.555 1 94.31 210 ASP A CA 1
ATOM 1644 C C . ASP A 1 210 ? 3.105 8.273 8.766 1 94.31 210 ASP A C 1
ATOM 1646 O O . ASP A 1 210 ? 3.979 8.047 7.926 1 94.31 210 ASP A O 1
ATOM 1650 N N . ARG A 1 211 ? 2.979 7.516 9.852 1 95 211 ARG A N 1
ATOM 1651 C CA . ARG A 1 211 ? 3.848 6.375 10.133 1 95 211 ARG A CA 1
ATOM 1652 C C . ARG A 1 211 ? 3.375 5.133 9.383 1 95 211 ARG A C 1
ATOM 1654 O O . ARG A 1 211 ? 4.113 4.148 9.273 1 95 211 ARG A O 1
ATOM 1661 N N . PHE A 1 212 ? 2.148 5.148 8.898 1 97.06 212 PHE A N 1
ATOM 1662 C CA . PHE A 1 212 ? 1.535 3.91 8.43 1 97.06 212 PHE A CA 1
ATOM 1663 C C . PHE A 1 212 ? 1.523 3.857 6.906 1 97.06 212 PHE A C 1
ATOM 1665 O O . PHE A 1 212 ? 1.233 4.859 6.246 1 97.06 212 PHE A O 1
ATOM 1672 N N . VAL A 1 213 ? 1.869 2.705 6.398 1 97.62 213 VAL A N 1
ATOM 1673 C CA . VAL A 1 213 ? 1.901 2.465 4.961 1 97.62 213 VAL A CA 1
ATOM 1674 C C . VAL A 1 213 ? 1.198 1.148 4.641 1 97.62 213 VAL A C 1
ATOM 1676 O O . VAL A 1 213 ? 1.825 0.086 4.645 1 97.62 213 VAL A O 1
ATOM 1679 N N . PRO A 1 214 ? -0.102 1.184 4.32 1 98.75 214 PRO A N 1
ATOM 1680 C CA . PRO A 1 214 ? -0.771 -0.038 3.867 1 98.75 214 PRO A CA 1
ATOM 1681 C C . PRO A 1 214 ? -0.411 -0.411 2.43 1 98.75 214 PRO A C 1
ATOM 1683 O O . PRO A 1 214 ? -0.393 0.454 1.551 1 98.75 214 PRO A O 1
ATOM 1686 N N . ILE A 1 215 ? -0.141 -1.698 2.219 1 98.62 215 ILE A N 1
ATOM 1687 C CA . ILE A 1 215 ? 0.246 -2.219 0.911 1 98.62 215 ILE A CA 1
ATOM 1688 C C . ILE A 1 215 ? -0.579 -3.463 0.587 1 98.62 215 ILE A C 1
ATOM 1690 O O . ILE A 1 215 ? -0.742 -4.344 1.434 1 98.62 215 ILE A O 1
ATOM 1694 N N . GLY A 1 216 ? -1.117 -3.488 -0.607 1 98.56 216 GLY A N 1
ATOM 1695 C CA . GLY A 1 216 ? -1.741 -4.707 -1.098 1 98.56 216 GLY A CA 1
ATOM 1696 C C . GLY A 1 216 ? -0.794 -5.582 -1.896 1 98.56 216 GLY A C 1
ATOM 1697 O O . GLY A 1 216 ? -0.247 -5.148 -2.912 1 98.56 216 GLY A O 1
ATOM 1698 N N . LYS A 1 217 ? -0.633 -6.809 -1.462 1 97.88 217 LYS A N 1
ATOM 1699 C CA . LYS A 1 217 ? 0.287 -7.711 -2.146 1 97.88 217 LYS A CA 1
ATOM 1700 C C . LYS A 1 217 ? -0.458 -8.625 -3.119 1 97.88 217 LYS A C 1
ATOM 1702 O O . LYS A 1 217 ? 0.162 -9.391 -3.859 1 97.88 217 LYS A O 1
ATOM 1707 N N . GLY A 1 218 ? -1.78 -8.477 -3.129 1 97.38 218 GLY A N 1
ATOM 1708 C CA . GLY A 1 218 ? -2.574 -9.297 -4.027 1 97.38 218 GLY A CA 1
ATOM 1709 C C . GLY A 1 218 ? -2.365 -10.781 -3.814 1 97.38 218 GLY A C 1
ATOM 1710 O O . GLY A 1 218 ? -2.344 -11.258 -2.676 1 97.38 218 GLY A O 1
ATOM 1711 N N . ASP A 1 219 ? -2.373 -11.516 -4.898 1 97.56 219 ASP A N 1
ATOM 1712 C CA . ASP A 1 219 ? -2.186 -12.961 -4.875 1 97.56 219 ASP A CA 1
ATOM 1713 C C . ASP A 1 219 ? -0.883 -13.359 -5.566 1 97.56 219 ASP A C 1
ATOM 1715 O O . ASP A 1 219 ? -0.771 -14.461 -6.102 1 97.56 219 ASP A O 1
ATOM 1719 N N . VAL A 1 220 ? 0.031 -12.453 -5.539 1 96.38 220 VAL A N 1
ATOM 1720 C CA . VAL A 1 220 ? 1.259 -12.609 -6.312 1 96.38 220 VAL A CA 1
ATOM 1721 C C . VAL A 1 220 ? 2.07 -13.781 -5.754 1 96.38 220 VAL A C 1
ATOM 1723 O O . VAL A 1 220 ? 2.41 -14.711 -6.488 1 96.38 220 VAL A O 1
ATOM 1726 N N . ASP A 1 221 ? 2.35 -13.789 -4.52 1 95.5 221 ASP A N 1
ATOM 1727 C CA . ASP A 1 221 ? 3.217 -14.773 -3.887 1 95.5 221 ASP A CA 1
ATOM 1728 C C . ASP A 1 221 ? 2.564 -16.156 -3.883 1 95.5 221 ASP A C 1
ATOM 1730 O O . ASP A 1 221 ? 3.229 -17.156 -4.137 1 95.5 221 ASP A O 1
ATOM 1734 N N . VAL A 1 222 ? 1.296 -16.219 -3.57 1 97.44 222 VAL A N 1
ATOM 1735 C CA . VAL A 1 222 ? 0.594 -17.5 -3.533 1 97.44 222 VAL A CA 1
ATOM 1736 C C . VAL A 1 222 ? 0.575 -18.109 -4.93 1 97.44 222 VAL A C 1
ATOM 1738 O O . VAL A 1 222 ? 0.766 -19.328 -5.082 1 97.44 222 VAL A O 1
ATOM 1741 N N . ASN A 1 223 ? 0.329 -17.312 -5.934 1 97.06 223 ASN A N 1
ATOM 1742 C CA . ASN A 1 223 ? 0.313 -17.812 -7.301 1 97.06 223 ASN A CA 1
ATOM 1743 C C . ASN A 1 223 ? 1.678 -18.359 -7.715 1 97.06 223 ASN A C 1
ATOM 1745 O O . ASN A 1 223 ? 1.762 -19.375 -8.422 1 97.06 223 ASN A O 1
ATOM 1749 N N . LYS A 1 224 ? 2.689 -17.672 -7.297 1 95.25 224 LYS A N 1
ATOM 1750 C CA . LYS A 1 224 ? 4.035 -18.141 -7.594 1 95.25 224 LYS A CA 1
ATOM 1751 C C . LYS A 1 224 ? 4.281 -19.516 -6.988 1 95.25 224 LYS A C 1
ATOM 1753 O O . LYS A 1 224 ? 4.781 -20.422 -7.668 1 95.25 224 LYS A O 1
ATOM 1758 N N . GLU A 1 225 ? 3.941 -19.672 -5.777 1 96.62 225 GLU A N 1
ATOM 1759 C CA . GLU A 1 225 ? 4.145 -20.953 -5.102 1 96.62 225 GLU A CA 1
ATOM 1760 C C . GLU A 1 225 ? 3.246 -22.031 -5.688 1 96.62 225 GLU A C 1
ATOM 1762 O O . GLU A 1 225 ? 3.68 -23.172 -5.871 1 96.62 225 GLU A O 1
ATOM 1767 N N . LEU A 1 226 ? 2.016 -21.672 -5.988 1 97.81 226 LEU A N 1
ATOM 1768 C CA . LEU A 1 226 ? 1.088 -22.641 -6.551 1 97.81 226 LEU A CA 1
ATOM 1769 C C . LEU A 1 226 ? 1.55 -23.094 -7.934 1 97.81 226 LEU A C 1
ATOM 1771 O O . LEU A 1 226 ? 1.345 -24.25 -8.312 1 97.81 226 LEU A O 1
ATOM 1775 N N . LYS A 1 227 ? 2.133 -22.203 -8.672 1 96 227 LYS A N 1
ATOM 1776 C CA . LYS A 1 227 ? 2.68 -22.562 -9.977 1 96 227 LYS A CA 1
ATOM 1777 C C . LYS A 1 227 ? 3.781 -23.609 -9.836 1 96 227 LYS A C 1
ATOM 1779 O O . LYS A 1 227 ? 3.852 -24.547 -10.625 1 96 227 LYS A O 1
ATOM 1784 N N . SER A 1 228 ? 4.59 -23.422 -8.883 1 96.12 228 SER A N 1
ATOM 1785 C CA . SER A 1 228 ? 5.652 -24.375 -8.617 1 96.12 228 SER A CA 1
ATOM 1786 C C . SER A 1 228 ? 5.078 -25.734 -8.211 1 96.12 228 SER A C 1
ATOM 1788 O O . SER A 1 228 ? 5.551 -26.781 -8.672 1 96.12 228 SER A O 1
ATOM 1790 N N . ILE A 1 229 ? 4.113 -25.719 -7.375 1 97.38 229 ILE A N 1
ATOM 1791 C CA . ILE A 1 229 ? 3.473 -26.953 -6.918 1 97.38 229 ILE A CA 1
ATOM 1792 C C . ILE A 1 229 ? 2.836 -27.672 -8.102 1 97.38 229 ILE A C 1
ATOM 1794 O O . ILE A 1 229 ? 2.949 -28.891 -8.227 1 97.38 229 ILE A O 1
ATOM 1798 N N . LYS A 1 230 ? 2.217 -26.938 -8.945 1 97.88 230 LYS A N 1
ATOM 1799 C CA . LYS A 1 230 ? 1.585 -27.516 -10.125 1 97.88 230 LYS A CA 1
ATOM 1800 C C . LYS A 1 230 ? 2.625 -28.109 -11.07 1 97.88 230 LYS A C 1
ATOM 1802 O O . LYS A 1 230 ? 2.418 -29.188 -11.617 1 97.88 230 LYS A O 1
ATOM 1807 N N . ALA A 1 231 ? 3.709 -27.406 -11.234 1 95.94 231 ALA A N 1
ATOM 1808 C CA . ALA A 1 231 ? 4.777 -27.891 -12.102 1 95.94 231 ALA A CA 1
ATOM 1809 C C . ALA A 1 231 ? 5.309 -29.234 -11.602 1 95.94 231 ALA A C 1
ATOM 1811 O O . ALA A 1 231 ? 5.547 -30.156 -12.391 1 95.94 231 ALA A O 1
ATOM 1812 N N . ASN A 1 232 ? 5.562 -29.297 -10.32 1 97 232 ASN A N 1
ATOM 1813 C CA . 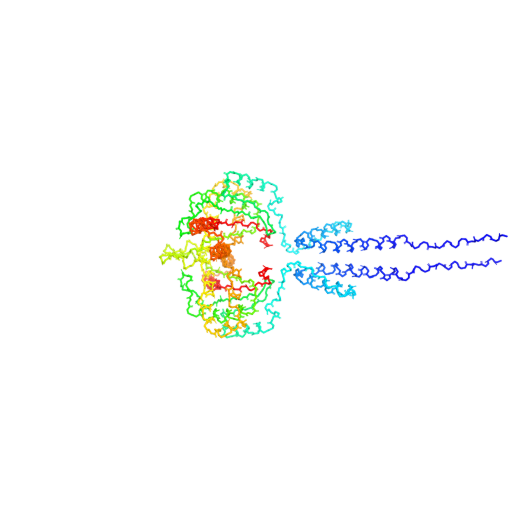ASN A 1 232 ? 6.023 -30.547 -9.734 1 97 232 ASN A CA 1
ATOM 1814 C C . ASN A 1 232 ? 4.996 -31.656 -9.914 1 97 232 ASN A C 1
ATOM 1816 O O . ASN A 1 232 ? 5.359 -32.812 -10.227 1 97 232 ASN A O 1
ATOM 1820 N N . TYR A 1 233 ? 3.744 -31.359 -9.688 1 97.69 233 TYR A N 1
ATOM 1821 C CA . TYR A 1 233 ? 2.662 -32.312 -9.883 1 97.69 233 TYR A CA 1
ATOM 1822 C C . TYR A 1 233 ? 2.623 -32.812 -11.32 1 97.69 233 TYR A C 1
ATOM 1824 O O . TYR A 1 233 ? 2.518 -34 -11.57 1 97.69 233 TYR A O 1
ATOM 1832 N N . ASP A 1 234 ? 2.682 -31.875 -12.258 1 96.94 234 ASP A N 1
ATOM 1833 C CA . ASP A 1 234 ? 2.648 -32.25 -13.68 1 96.94 234 ASP A CA 1
ATOM 1834 C C . ASP A 1 234 ? 3.84 -33.125 -14.047 1 96.94 234 ASP A C 1
ATOM 1836 O O . ASP A 1 234 ? 3.703 -34.062 -14.844 1 96.94 234 ASP A O 1
ATOM 1840 N N . TYR A 1 235 ? 4.957 -32.812 -13.5 1 96.5 235 TYR A N 1
ATOM 1841 C CA . TYR A 1 235 ? 6.141 -33.625 -13.734 1 96.5 235 TYR A CA 1
ATOM 1842 C C . TYR A 1 235 ? 5.934 -35.062 -13.219 1 96.5 235 TYR A C 1
ATOM 1844 O O . TYR A 1 235 ? 6.227 -36.031 -13.922 1 96.5 235 TYR A O 1
ATOM 1852 N N . ASP A 1 236 ? 5.488 -35.156 -12 1 97.12 236 ASP A N 1
ATOM 1853 C CA . ASP A 1 236 ? 5.262 -36.469 -11.391 1 97.12 236 ASP A CA 1
ATOM 1854 C C . ASP A 1 236 ? 4.238 -37.25 -12.188 1 97.12 236 ASP A C 1
ATOM 1856 O O . ASP A 1 236 ? 4.395 -38.469 -12.359 1 97.12 236 ASP A O 1
ATOM 1860 N N . ILE A 1 237 ? 3.211 -36.625 -12.633 1 97.62 237 ILE A N 1
ATOM 1861 C CA . ILE A 1 237 ? 2.178 -37.281 -13.422 1 97.62 237 ILE A CA 1
ATOM 1862 C C . ILE A 1 237 ? 2.766 -37.781 -14.75 1 97.62 237 ILE A C 1
ATOM 1864 O O . ILE A 1 237 ? 2.467 -38.875 -15.203 1 97.62 237 ILE A O 1
ATOM 1868 N N . SER A 1 238 ? 3.541 -36.906 -15.375 1 96.81 238 SER A N 1
ATOM 1869 C CA . SER A 1 238 ? 4.184 -37.281 -16.641 1 96.81 238 SER A CA 1
ATOM 1870 C C . SER A 1 238 ? 5.105 -38.5 -16.453 1 96.81 238 SER A C 1
ATOM 1872 O O . SER A 1 238 ? 5.137 -39.375 -17.281 1 96.81 238 SER A O 1
ATOM 1874 N N . LYS A 1 239 ? 5.898 -38.438 -15.422 1 96.62 239 LYS A N 1
ATOM 1875 C CA . LYS A 1 239 ? 6.777 -39.562 -15.117 1 96.62 239 LYS A CA 1
ATOM 1876 C C . LYS A 1 239 ? 5.98 -40.812 -14.875 1 96.62 239 LYS A C 1
ATOM 1878 O O . LYS A 1 239 ? 6.355 -41.906 -15.359 1 96.62 239 LYS A O 1
ATOM 1883 N N . LEU A 1 240 ? 4.867 -40.719 -14.078 1 97 240 LEU A N 1
ATOM 1884 C CA . LEU A 1 240 ? 4 -41.844 -13.797 1 97 240 LEU A CA 1
ATOM 1885 C C . LEU A 1 240 ? 3.434 -42.438 -15.086 1 97 240 LEU A C 1
ATOM 1887 O O . LEU A 1 240 ? 3.396 -43.656 -15.258 1 97 240 LEU A O 1
ATOM 1891 N N . GLN A 1 241 ? 3.041 -41.594 -15.977 1 97.12 241 GLN A N 1
ATOM 1892 C CA . GLN A 1 241 ? 2.51 -42 -17.266 1 97.12 241 GLN A CA 1
ATOM 1893 C C . GLN A 1 241 ? 3.58 -42.719 -18.094 1 97.12 241 GLN A C 1
ATOM 1895 O O . GLN A 1 241 ? 3.307 -43.75 -18.734 1 97.12 241 GLN A O 1
ATOM 1900 N N . SER A 1 242 ? 4.762 -42.156 -18.125 1 96 242 SER A N 1
ATOM 1901 C CA . SER A 1 242 ? 5.871 -42.75 -18.844 1 96 242 SER A CA 1
ATOM 1902 C C . SER A 1 242 ? 6.195 -44.156 -18.297 1 96 242 SER A C 1
ATOM 1904 O O . SER A 1 242 ? 6.461 -45.062 -19.062 1 96 242 SER A O 1
ATOM 1906 N N . ASP A 1 243 ? 6.219 -44.25 -16.953 1 96.12 243 ASP A N 1
ATOM 1907 C CA . ASP A 1 243 ? 6.488 -45.531 -16.312 1 96.12 243 ASP A CA 1
ATOM 1908 C C . ASP A 1 243 ? 5.441 -46.594 -16.703 1 96.12 243 ASP A C 1
ATOM 1910 O O . ASP A 1 243 ? 5.766 -47.75 -16.922 1 96.12 243 ASP A O 1
ATOM 1914 N N . TYR A 1 244 ? 4.238 -46.188 -16.781 1 96.88 244 TYR A N 1
ATOM 1915 C CA . TYR A 1 244 ? 3.16 -47.094 -17.188 1 96.88 244 TYR A CA 1
ATOM 1916 C C . TYR A 1 244 ? 3.301 -47.5 -18.641 1 96.88 244 TYR A C 1
ATOM 1918 O O . TYR A 1 244 ? 3.209 -48.688 -18.969 1 96.88 244 TYR A O 1
ATOM 1926 N N . GLU A 1 245 ? 3.541 -46.531 -19.453 1 96.75 245 GLU A N 1
ATOM 1927 C CA . GLU A 1 245 ? 3.646 -46.781 -20.875 1 96.75 245 GLU A CA 1
ATOM 1928 C C . GLU A 1 245 ? 4.852 -47.656 -21.188 1 96.75 245 GLU A C 1
ATOM 1930 O O . GLU A 1 245 ? 4.828 -48.438 -22.156 1 96.75 245 GLU A O 1
ATOM 1935 N N . SER A 1 246 ? 5.898 -47.562 -20.391 1 95.5 246 SER A N 1
ATOM 1936 C CA . SER A 1 246 ? 7.102 -48.375 -20.594 1 95.5 246 SER A CA 1
ATOM 1937 C C . SER A 1 246 ? 6.965 -49.75 -19.953 1 95.5 246 SER A C 1
ATOM 1939 O O . SER A 1 246 ? 7.867 -50.562 -20.062 1 95.5 246 SER A O 1
ATOM 1941 N N . GLY A 1 247 ? 5.938 -50.031 -19.266 1 95.12 247 GLY A N 1
ATOM 1942 C CA . GLY A 1 247 ? 5.652 -51.344 -18.688 1 95.12 247 GLY A CA 1
ATOM 1943 C C . GLY A 1 247 ? 6.301 -51.531 -17.328 1 95.12 247 GLY A C 1
ATOM 1944 O O . GLY A 1 247 ? 6.34 -52.656 -16.828 1 95.12 247 GLY A O 1
ATOM 1945 N N . LYS A 1 248 ? 6.82 -50.469 -16.734 1 95.94 248 LYS A N 1
ATOM 1946 C CA . LYS A 1 248 ? 7.5 -50.562 -15.453 1 95.94 248 LYS A CA 1
ATOM 1947 C C . LYS A 1 248 ? 6.504 -50.812 -14.32 1 95.94 248 LYS A C 1
ATOM 1949 O O . LYS A 1 248 ? 6.852 -51.375 -13.281 1 95.94 248 LYS A O 1
ATOM 1954 N N . ILE A 1 249 ? 5.297 -50.312 -14.484 1 96.56 249 ILE A N 1
ATOM 1955 C CA . ILE A 1 249 ? 4.285 -50.5 -13.453 1 96.56 249 ILE A CA 1
ATOM 1956 C C . ILE A 1 249 ? 2.99 -51 -14.07 1 96.56 249 ILE A C 1
ATOM 1958 O O . ILE A 1 249 ? 2.742 -50.812 -15.266 1 96.56 249 ILE A O 1
ATOM 1962 N N . SER A 1 250 ? 2.131 -51.688 -13.25 1 96.88 250 SER A N 1
ATOM 1963 C CA . SER A 1 250 ? 0.842 -52.188 -13.703 1 96.88 250 SER A CA 1
ATOM 1964 C C . SER A 1 250 ? -0.206 -51.094 -13.758 1 96.88 250 SER A C 1
ATOM 1966 O O . SER A 1 250 ? 0.011 -50 -13.234 1 96.88 250 SER A O 1
ATOM 1968 N N . TYR A 1 251 ? -1.321 -51.344 -14.438 1 96.12 251 TYR A N 1
ATOM 1969 C CA . TYR A 1 251 ? -2.416 -50.375 -14.539 1 96.12 251 TYR A CA 1
ATOM 1970 C C . TYR A 1 251 ? -2.996 -50.062 -13.164 1 96.12 251 TYR A C 1
ATOM 1972 O O . TYR A 1 251 ? -3.326 -48.906 -12.875 1 96.12 251 TYR A O 1
ATOM 1980 N N . GLU A 1 252 ? -3.082 -51.188 -12.352 1 96.44 252 GLU A N 1
ATOM 1981 C CA . GLU A 1 252 ? -3.607 -50.969 -11 1 96.44 252 GLU A CA 1
ATOM 1982 C C . GLU A 1 252 ? -2.705 -50.062 -10.188 1 96.44 252 GLU A C 1
ATOM 1984 O O . GLU A 1 252 ? -3.189 -49.188 -9.461 1 96.44 252 GLU A O 1
ATOM 1989 N N . GLU A 1 253 ? -1.377 -50.188 -10.328 1 97 253 GLU A N 1
ATOM 1990 C CA . GLU A 1 253 ? -0.413 -49.375 -9.617 1 97 253 GLU A CA 1
ATOM 1991 C C . GLU A 1 253 ? -0.453 -47.938 -10.133 1 97 253 GLU A C 1
ATOM 1993 O O . GLU A 1 253 ? -0.322 -46.969 -9.359 1 97 253 GLU A O 1
ATOM 1998 N N . TYR A 1 254 ? -0.65 -47.75 -11.438 1 97.31 254 TYR A N 1
ATOM 1999 C CA . TYR A 1 254 ? -0.758 -46.438 -12.062 1 97.31 254 TYR A CA 1
ATOM 2000 C C . TYR A 1 254 ? -1.943 -45.688 -11.508 1 97.31 254 TYR A C 1
ATOM 2002 O O . TYR A 1 254 ? -1.805 -44.5 -11.109 1 97.31 254 TYR A O 1
ATOM 2010 N N . GLN A 1 255 ? -3.047 -46.375 -11.453 1 97.62 255 GLN A N 1
ATOM 2011 C CA . GLN A 1 255 ? -4.254 -45.719 -10.961 1 97.62 255 GLN A CA 1
ATOM 2012 C C . GLN A 1 255 ? -4.113 -45.344 -9.492 1 97.62 255 GLN A C 1
ATOM 2014 O O . GLN A 1 255 ? -4.516 -44.25 -9.078 1 97.62 255 GLN A O 1
ATOM 2019 N N . LYS A 1 256 ? -3.576 -46.219 -8.734 1 97.81 256 LYS A N 1
ATOM 2020 C CA . LYS A 1 256 ? -3.391 -45.969 -7.309 1 97.81 256 LYS A CA 1
ATOM 2021 C C . LYS A 1 256 ? -2.467 -44.781 -7.082 1 97.81 256 LYS A C 1
ATOM 2023 O O . LYS A 1 256 ? -2.781 -43.875 -6.293 1 97.81 256 LYS A O 1
ATOM 2028 N N . LYS A 1 257 ? -1.379 -44.75 -7.746 1 97.81 257 LYS A N 1
ATOM 2029 C CA . LYS A 1 257 ? -0.395 -43.688 -7.582 1 97.81 257 LYS A CA 1
ATOM 2030 C C . LYS A 1 257 ? -0.935 -42.344 -8.102 1 97.81 257 LYS A C 1
ATOM 2032 O O . LYS A 1 257 ? -0.628 -41.312 -7.551 1 97.81 257 LYS A O 1
ATOM 2037 N N . ARG A 1 258 ? -1.685 -42.438 -9.156 1 97.94 258 ARG A N 1
ATOM 2038 C CA . ARG A 1 258 ? -2.285 -41.219 -9.711 1 97.94 258 ARG A CA 1
ATOM 2039 C C . ARG A 1 258 ? -3.236 -40.594 -8.703 1 97.94 258 ARG A C 1
ATOM 2041 O O . ARG A 1 258 ? -3.223 -39.344 -8.523 1 97.94 258 ARG A O 1
ATOM 2048 N N . VAL A 1 259 ? -4.047 -41.438 -8.109 1 98.12 259 VAL A N 1
ATOM 2049 C CA . VAL A 1 259 ? -5 -40.938 -7.117 1 98.12 259 VAL A CA 1
ATOM 2050 C C . VAL A 1 259 ? -4.246 -40.344 -5.934 1 98.12 259 VAL A C 1
ATOM 2052 O O . VAL A 1 259 ? -4.625 -39.281 -5.426 1 98.12 259 VAL A O 1
ATOM 2055 N N . GLU A 1 260 ? -3.205 -40.969 -5.539 1 98.19 260 GLU A N 1
ATOM 2056 C CA . GLU A 1 260 ? -2.404 -40.5 -4.418 1 98.19 260 GLU A CA 1
ATOM 2057 C C . GLU A 1 260 ? -1.739 -39.156 -4.75 1 98.19 260 GLU A C 1
ATOM 2059 O O . GLU A 1 260 ? -1.75 -38.25 -3.934 1 98.19 260 GLU A O 1
ATOM 2064 N N . LEU A 1 261 ? -1.185 -39.062 -5.938 1 98.19 261 LEU A N 1
ATOM 2065 C CA . LEU A 1 261 ? -0.528 -37.844 -6.371 1 98.19 261 LEU A CA 1
ATOM 2066 C C . LEU A 1 261 ? -1.523 -36.688 -6.445 1 98.19 261 LEU A C 1
ATOM 2068 O O . LEU A 1 261 ? -1.209 -35.562 -6.047 1 98.19 261 LEU A O 1
ATOM 2072 N N . THR A 1 262 ? -2.652 -36.969 -6.945 1 98.44 262 THR A N 1
ATOM 2073 C CA . THR A 1 262 ? -3.682 -35.938 -7.074 1 98.44 262 THR A CA 1
ATOM 2074 C C . THR A 1 262 ? -4.176 -35.5 -5.699 1 98.44 262 THR A C 1
ATOM 2076 O O . THR A 1 262 ? -4.391 -34.312 -5.469 1 98.44 262 THR A O 1
ATOM 2079 N N . LYS A 1 263 ? -4.324 -36.406 -4.836 1 98.31 263 LYS A N 1
ATOM 2080 C CA . LYS A 1 263 ? -4.738 -36.094 -3.475 1 98.31 263 LYS A CA 1
ATOM 2081 C C . LYS A 1 263 ? -3.713 -35.188 -2.781 1 98.31 263 LYS A C 1
ATOM 2083 O O . LYS A 1 263 ? -4.07 -34.188 -2.152 1 98.31 263 LYS A O 1
ATOM 2088 N N . ASN A 1 264 ? -2.5 -35.594 -2.891 1 98.12 264 ASN A N 1
ATOM 2089 C CA . ASN A 1 264 ? -1.432 -34.812 -2.273 1 98.12 264 ASN A CA 1
ATOM 2090 C C . ASN A 1 264 ? -1.342 -33.406 -2.869 1 98.12 264 ASN A C 1
ATOM 2092 O O . ASN A 1 264 ? -1.076 -32.438 -2.152 1 98.12 264 ASN A O 1
ATOM 2096 N N . TYR A 1 265 ? -1.533 -33.312 -4.145 1 98.31 265 TYR A N 1
ATOM 2097 C CA . TYR A 1 265 ? -1.545 -32.031 -4.824 1 98.31 265 TYR A CA 1
ATOM 2098 C C . TYR A 1 265 ? -2.635 -31.125 -4.258 1 98.31 265 TYR A C 1
ATOM 2100 O O . TYR A 1 265 ? -2.385 -29.969 -3.947 1 98.31 265 TYR A O 1
ATOM 2108 N N . ASN A 1 266 ? -3.787 -31.641 -4.121 1 98.19 266 ASN A N 1
ATOM 2109 C CA . ASN A 1 266 ? -4.906 -30.859 -3.604 1 98.19 266 ASN A CA 1
ATOM 2110 C C . ASN A 1 266 ? -4.664 -30.406 -2.164 1 98.19 266 ASN A C 1
ATOM 2112 O O . ASN A 1 266 ? -5.023 -29.297 -1.786 1 98.19 266 ASN A O 1
ATOM 2116 N N . ILE A 1 267 ? -4.059 -31.219 -1.403 1 98.12 267 ILE A N 1
ATOM 2117 C CA . ILE A 1 267 ? -3.717 -30.891 -0.026 1 98.12 267 ILE A CA 1
ATOM 2118 C C . ILE A 1 267 ? -2.701 -29.75 -0.011 1 98.12 267 ILE A C 1
ATOM 2120 O O . ILE A 1 267 ? -2.85 -28.781 0.748 1 98.12 267 ILE A O 1
ATOM 2124 N N . ASP A 1 268 ? -1.735 -29.859 -0.86 1 97.75 268 ASP A N 1
ATOM 2125 C CA . ASP A 1 268 ? -0.695 -28.828 -0.934 1 97.75 268 ASP A CA 1
ATOM 2126 C C . ASP A 1 268 ? -1.274 -27.484 -1.366 1 97.75 268 ASP A C 1
ATOM 2128 O O . ASP A 1 268 ? -0.85 -26.438 -0.88 1 97.75 268 ASP A O 1
ATOM 2132 N N . VAL A 1 269 ? -2.189 -27.578 -2.305 1 97.94 269 VAL A N 1
ATOM 2133 C CA . VAL A 1 269 ? -2.838 -26.375 -2.791 1 97.94 269 VAL A CA 1
ATOM 2134 C C . VAL A 1 269 ? -3.562 -25.672 -1.642 1 97.94 269 VAL A C 1
ATOM 2136 O O . VAL A 1 269 ? -3.389 -24.469 -1.427 1 97.94 269 VAL A O 1
ATOM 2139 N N . GLU A 1 270 ? -4.281 -26.359 -0.862 1 96.5 270 GLU A N 1
ATOM 2140 C CA . GLU A 1 270 ? -5.059 -25.766 0.226 1 96.5 270 GLU A CA 1
ATOM 2141 C C . GLU A 1 270 ? -4.148 -25.266 1.347 1 96.5 270 GLU A C 1
ATOM 2143 O O . GLU A 1 270 ? -4.41 -24.234 1.952 1 96.5 270 GLU A O 1
ATOM 2148 N N . LYS A 1 271 ? -3.146 -26.016 1.593 1 95.75 271 LYS A N 1
ATOM 2149 C CA . LYS A 1 271 ? -2.176 -25.578 2.596 1 95.75 271 LYS A CA 1
ATOM 2150 C C . LYS A 1 271 ? -1.515 -24.266 2.193 1 95.75 271 LYS A C 1
ATOM 2152 O O . LYS A 1 271 ? -1.298 -23.391 3.035 1 95.75 271 LYS A O 1
ATOM 2157 N N . THR A 1 272 ? -1.184 -24.203 0.945 1 96.06 272 THR A N 1
ATOM 2158 C CA . THR A 1 272 ? -0.556 -22.984 0.432 1 96.06 272 THR A CA 1
ATOM 2159 C C . THR A 1 272 ? -1.516 -21.797 0.519 1 96.06 272 THR A C 1
ATOM 2161 O O . THR A 1 272 ? -1.121 -20.703 0.917 1 96.06 272 THR A O 1
ATOM 2164 N N . ARG A 1 273 ? -2.74 -22.016 0.191 1 94.38 273 ARG A N 1
ATOM 2165 C CA . ARG A 1 273 ? -3.748 -20.969 0.303 1 94.38 273 ARG A CA 1
ATOM 2166 C C . ARG A 1 273 ? -3.871 -20.484 1.742 1 94.38 273 ARG A C 1
ATOM 2168 O O . ARG A 1 273 ? -3.9 -19.266 1.993 1 94.38 273 ARG A O 1
ATOM 2175 N N . ALA A 1 274 ? -3.885 -21.359 2.65 1 92.06 274 ALA A N 1
ATOM 2176 C CA . ALA A 1 274 ? -3.99 -21.016 4.066 1 92.06 274 ALA A CA 1
ATOM 2177 C C . ALA A 1 274 ? -2.777 -20.219 4.531 1 92.06 274 ALA A C 1
ATOM 2179 O O . ALA A 1 274 ? -2.914 -19.281 5.316 1 92.06 274 ALA A O 1
ATOM 2180 N N . LYS A 1 275 ? -1.674 -20.594 4.023 1 92.25 275 LYS A N 1
ATOM 2181 C CA . LYS A 1 275 ? -0.411 -19.938 4.367 1 92.25 275 LYS A CA 1
ATOM 2182 C C . LYS A 1 275 ? -0.423 -18.469 3.965 1 92.25 275 LYS A C 1
ATOM 2184 O O . LYS A 1 275 ? 0.142 -17.625 4.664 1 92.25 275 LYS A O 1
ATOM 2189 N N . TYR A 1 276 ? -1.124 -18.188 2.916 1 93.31 276 TYR A N 1
ATOM 2190 C CA . TYR A 1 276 ? -1.04 -16.828 2.385 1 93.31 276 TYR A CA 1
ATOM 2191 C C . TYR A 1 276 ? -2.25 -16 2.803 1 93.31 276 TYR A C 1
ATOM 2193 O O . TYR A 1 276 ? -2.355 -14.828 2.457 1 93.31 276 TYR A O 1
ATOM 2201 N N . ARG A 1 277 ? -3.152 -16.656 3.506 1 92.19 277 ARG A N 1
ATOM 2202 C CA . ARG A 1 277 ? -4.16 -15.883 4.219 1 92.19 277 ARG A CA 1
ATOM 2203 C C . ARG A 1 277 ? -3.568 -15.242 5.473 1 92.19 277 ARG A C 1
ATOM 2205 O O . ARG A 1 277 ? -3.793 -15.719 6.586 1 92.19 277 ARG A O 1
ATOM 2212 N N . LYS A 1 278 ? -2.865 -14.148 5.184 1 96.94 278 LYS A N 1
ATOM 2213 C CA . LYS A 1 278 ? -2.066 -13.578 6.262 1 96.94 278 LYS A CA 1
ATOM 2214 C C . LYS A 1 278 ? -2.035 -12.055 6.172 1 96.94 278 LYS A C 1
ATOM 2216 O O . LYS A 1 278 ? -2.447 -11.477 5.164 1 96.94 278 LYS A O 1
ATOM 2221 N N . ILE A 1 279 ? -1.637 -11.492 7.227 1 98.31 279 ILE A N 1
ATOM 2222 C CA . ILE A 1 279 ? -1.255 -10.094 7.332 1 98.31 279 ILE A CA 1
ATOM 2223 C C . ILE A 1 279 ? 0.181 -9.984 7.844 1 98.31 279 ILE A C 1
ATOM 2225 O O . ILE A 1 279 ? 0.586 -10.734 8.734 1 98.31 279 ILE A O 1
ATOM 2229 N N . GLU A 1 280 ? 0.906 -9.086 7.242 1 98.19 280 GLU A N 1
ATOM 2230 C CA . GLU A 1 280 ? 2.248 -8.781 7.73 1 98.19 280 GLU A CA 1
ATOM 2231 C C . GLU A 1 280 ? 2.354 -7.34 8.211 1 98.19 280 GLU A C 1
ATOM 2233 O O . GLU A 1 280 ? 1.878 -6.422 7.535 1 98.19 280 GLU A O 1
ATOM 2238 N N . ILE A 1 281 ? 2.893 -7.195 9.336 1 97.19 281 ILE A N 1
ATOM 2239 C CA . ILE A 1 281 ? 3.232 -5.883 9.875 1 97.19 281 ILE A CA 1
ATOM 2240 C C . ILE A 1 281 ? 4.75 -5.742 9.969 1 97.19 281 ILE A C 1
ATOM 2242 O O . ILE A 1 281 ? 5.41 -6.508 10.672 1 97.19 281 ILE A O 1
ATOM 2246 N N . VAL A 1 282 ? 5.262 -4.785 9.273 1 95.31 282 VAL A N 1
ATOM 2247 C CA . VAL A 1 282 ? 6.703 -4.562 9.258 1 95.31 282 VAL A CA 1
ATOM 2248 C C . VAL A 1 282 ? 7.039 -3.26 9.977 1 95.31 282 VAL A C 1
ATOM 2250 O O . VAL A 1 282 ? 6.605 -2.182 9.562 1 95.31 282 VAL A O 1
ATOM 2253 N N . ILE A 1 283 ? 7.715 -3.406 11 1 93.06 283 ILE A N 1
ATOM 2254 C CA . ILE A 1 283 ? 8.289 -2.24 11.656 1 93.06 283 ILE A CA 1
ATOM 2255 C C . ILE A 1 283 ? 9.625 -1.883 10.992 1 93.06 283 ILE A C 1
ATOM 2257 O O . ILE A 1 283 ? 10.641 -2.537 11.242 1 93.06 283 ILE A O 1
ATOM 2261 N N . LYS A 1 284 ? 9.578 -0.841 10.234 1 92.12 284 LYS A N 1
ATOM 2262 C CA . LYS A 1 284 ? 10.734 -0.495 9.414 1 92.12 284 LYS A CA 1
ATOM 2263 C C . LYS A 1 284 ? 11.867 0.075 10.273 1 92.12 284 LYS A C 1
ATOM 2265 O O . LYS A 1 284 ? 11.609 0.661 11.328 1 92.12 284 LYS A O 1
ATOM 2270 N N . ARG A 1 285 ? 13.086 -0.036 9.703 1 82.5 285 ARG A N 1
ATOM 2271 C CA . ARG A 1 285 ? 14.227 0.56 10.383 1 82.5 285 ARG A CA 1
ATOM 2272 C C . ARG A 1 285 ? 14.219 2.08 10.25 1 82.5 285 ARG A C 1
ATOM 2274 O O . ARG A 1 285 ? 14.695 2.789 11.133 1 82.5 285 ARG A O 1
ATOM 2281 N N . GLU A 1 286 ? 13.711 2.439 9.07 1 72.38 286 GLU A N 1
ATOM 2282 C CA . GLU A 1 286 ? 13.633 3.869 8.797 1 72.38 286 GLU A CA 1
ATOM 2283 C C . GLU A 1 286 ? 12.578 4.543 9.672 1 72.38 286 GLU A C 1
ATOM 2285 O O . GLU A 1 286 ? 11.539 3.951 9.969 1 72.38 286 GLU A O 1
ATOM 2290 N N . THR A 1 287 ? 13.016 5.656 10.227 1 60.34 287 THR A N 1
ATOM 2291 C CA . THR A 1 287 ? 12.047 6.484 10.938 1 60.34 287 THR A CA 1
ATOM 2292 C C . THR A 1 287 ? 11.461 7.543 10 1 60.34 287 THR A C 1
ATOM 2294 O O . THR A 1 287 ? 11.984 7.766 8.906 1 60.34 287 THR A O 1
ATOM 2297 N N . LYS A 1 288 ? 10.25 8.008 10.352 1 57.16 288 LYS A N 1
ATOM 2298 C CA . LYS A 1 288 ? 9.719 9.164 9.625 1 57.16 288 LYS A CA 1
ATOM 2299 C C . LYS A 1 288 ? 10.633 10.375 9.781 1 57.16 288 LYS A C 1
ATOM 2301 O O . LYS A 1 288 ? 11.102 10.672 10.883 1 57.16 288 LYS A O 1
ATOM 2306 N N . GLY A 1 289 ? 11.57 10.625 8.867 1 41.47 289 GLY A N 1
ATOM 2307 C CA . GLY A 1 289 ? 12.422 11.797 9.016 1 41.47 289 GLY A CA 1
ATOM 2308 C C . GLY A 1 289 ? 11.664 13.039 9.43 1 41.47 289 GLY A C 1
ATOM 2309 O O . GLY A 1 289 ? 10.688 13.422 8.789 1 41.47 289 GLY A O 1
ATOM 2310 N N . TYR A 1 290 ? 11.461 13.281 10.773 1 36.59 290 TYR A N 1
ATOM 2311 C CA . TYR A 1 290 ? 11.039 14.633 11.133 1 36.59 290 TYR A CA 1
ATOM 2312 C C . TYR A 1 290 ? 12.102 15.656 10.742 1 36.59 290 TYR A C 1
ATOM 2314 O O . TYR A 1 290 ? 13.297 15.344 10.734 1 36.59 290 TYR A O 1
ATOM 2322 N N . MET B 1 1 ? 92.875 22.016 1.222 1 23.89 1 MET B N 1
ATOM 2323 C CA . MET B 1 1 ? 91.438 22.172 0.857 1 23.89 1 MET B CA 1
ATOM 2324 C C . MET B 1 1 ? 90.812 20.812 0.582 1 23.89 1 MET B C 1
ATOM 2326 O O . MET B 1 1 ? 91 20.234 -0.49 1 23.89 1 MET B O 1
ATOM 2330 N N . ALA B 1 2 ? 90.625 19.891 1.562 1 32.47 2 ALA B N 1
ATOM 2331 C CA . ALA B 1 2 ? 90.125 18.531 1.463 1 32.47 2 ALA B CA 1
ATOM 2332 C C . ALA B 1 2 ? 88.75 18.5 0.874 1 32.47 2 ALA B C 1
ATOM 2334 O O . ALA B 1 2 ? 87.875 19.297 1.275 1 32.47 2 ALA B O 1
ATOM 2335 N N . LYS B 1 3 ? 88.562 17.953 -0.339 1 32.16 3 LYS B N 1
ATOM 2336 C CA . LYS B 1 3 ? 87.375 17.75 -1.108 1 32.16 3 LYS B CA 1
ATOM 2337 C C . LYS B 1 3 ? 86.25 17.109 -0.253 1 32.16 3 LYS B C 1
ATOM 2339 O O . LYS B 1 3 ? 86.438 16.016 0.299 1 32.16 3 LYS B O 1
ATOM 2344 N N . LYS B 1 4 ? 85.438 17.875 0.372 1 36.66 4 LYS B N 1
ATOM 2345 C CA . LYS B 1 4 ? 84.188 17.469 1.086 1 36.66 4 LYS B CA 1
ATOM 2346 C C . LYS B 1 4 ? 83.438 16.453 0.281 1 36.66 4 LYS B C 1
ATOM 2348 O O . LYS B 1 4 ? 83 16.734 -0.85 1 36.66 4 LYS B O 1
ATOM 2353 N N . GLU B 1 5 ? 83.75 15.219 0.354 1 31.48 5 GLU B N 1
ATOM 2354 C CA . GLU B 1 5 ? 82.938 14.125 -0.224 1 31.48 5 GLU B CA 1
ATOM 2355 C C . GLU B 1 5 ? 81.5 14.234 0.159 1 31.48 5 GLU B C 1
ATOM 2357 O O . GLU B 1 5 ? 81.188 14.344 1.34 1 31.48 5 GLU B O 1
ATOM 2362 N N . LYS B 1 6 ? 80.688 14.828 -0.719 1 33.97 6 LYS B N 1
ATOM 2363 C CA . LYS B 1 6 ? 79.25 14.953 -0.734 1 33.97 6 LYS B CA 1
ATOM 2364 C C . LYS B 1 6 ? 78.562 13.625 -0.394 1 33.97 6 LYS B C 1
ATOM 2366 O O . LYS B 1 6 ? 78.875 12.609 -1.034 1 33.97 6 LYS B O 1
ATOM 2371 N N . CYS B 1 7 ? 78.438 13.273 0.836 1 33.06 7 CYS B N 1
ATOM 2372 C CA . CYS B 1 7 ? 77.625 12.18 1.295 1 33.06 7 CYS B CA 1
ATOM 2373 C C . CYS B 1 7 ? 76.312 12.117 0.503 1 33.06 7 CYS B C 1
ATOM 2375 O O . CYS B 1 7 ? 75.562 13.109 0.433 1 33.06 7 CYS B O 1
ATOM 2377 N N . VAL B 1 8 ? 76.312 11.523 -0.687 1 36.22 8 VAL B N 1
ATOM 2378 C CA . VAL B 1 8 ? 75.125 11.219 -1.487 1 36.22 8 VAL B CA 1
ATOM 2379 C C . VAL B 1 8 ? 74.062 10.562 -0.611 1 36.22 8 VAL B C 1
ATOM 2381 O O . VAL B 1 8 ? 74.312 9.469 -0.081 1 36.22 8 VAL B O 1
ATOM 2384 N N . CYS B 1 9 ? 73.438 11.336 0.325 1 36.62 9 CYS B N 1
ATOM 2385 C CA . CYS B 1 9 ? 72.25 10.953 1.035 1 36.62 9 CYS B CA 1
ATOM 2386 C C . CYS B 1 9 ? 71.312 10.164 0.129 1 36.62 9 CYS B C 1
ATOM 2388 O O . CYS B 1 9 ? 71 10.609 -0.972 1 36.62 9 CYS B O 1
ATOM 2390 N N . LYS B 1 10 ? 71.438 8.891 0.073 1 40.78 10 LYS B N 1
ATOM 2391 C CA . LYS B 1 10 ? 70.562 8 -0.64 1 40.78 10 LYS B CA 1
ATOM 2392 C C . LYS B 1 10 ? 69.125 8.469 -0.497 1 40.78 10 LYS B C 1
ATOM 2394 O O . LYS B 1 10 ? 68.625 8.594 0.619 1 40.78 10 LYS B O 1
ATOM 2399 N N . ALA B 1 11 ? 68.625 9.289 -1.462 1 42.34 11 ALA B N 1
ATOM 2400 C CA . ALA B 1 11 ? 67.25 9.781 -1.673 1 42.34 11 ALA B CA 1
ATOM 2401 C C . ALA B 1 11 ? 66.25 8.711 -1.312 1 42.34 11 ALA B C 1
ATOM 2403 O O . ALA B 1 11 ? 66.5 7.52 -1.502 1 42.34 11 ALA B O 1
ATOM 2404 N N . VAL B 1 12 ? 65.5 8.875 -0.221 1 51.16 12 VAL B N 1
ATOM 2405 C CA . VAL B 1 12 ? 64.312 8.078 0.017 1 51.16 12 VAL B CA 1
ATOM 2406 C C . VAL B 1 12 ? 63.75 7.535 -1.308 1 51.16 12 VAL B C 1
ATOM 2408 O O . VAL B 1 12 ? 63.719 8.258 -2.305 1 51.16 12 VAL B O 1
ATOM 2411 N N . PRO B 1 13 ? 63.844 6.168 -1.582 1 53.81 13 PRO B N 1
ATOM 2412 C CA . PRO B 1 13 ? 63.375 5.719 -2.895 1 53.81 13 PRO B CA 1
ATOM 2413 C C . PRO B 1 13 ? 62.094 6.395 -3.32 1 53.81 13 PRO B C 1
ATOM 2415 O O . PRO B 1 13 ? 61.156 6.527 -2.514 1 53.81 13 PRO B O 1
ATOM 2418 N N . GLU B 1 14 ? 62.156 7.203 -4.289 1 58.66 14 GLU B N 1
ATOM 2419 C CA . GLU B 1 14 ? 61.094 7.996 -4.875 1 58.66 14 GLU B CA 1
ATOM 2420 C C . GLU B 1 14 ? 59.781 7.203 -4.934 1 58.66 14 GLU B C 1
ATOM 2422 O O . GLU B 1 14 ? 58.688 7.773 -4.836 1 58.66 14 GLU B O 1
ATOM 2427 N N . TRP B 1 15 ? 59.906 5.891 -4.926 1 60.59 15 TRP B N 1
ATOM 2428 C CA . TRP B 1 15 ? 58.688 5.078 -5.043 1 60.59 15 TRP B CA 1
ATOM 2429 C C . TRP B 1 15 ? 57.938 5.047 -3.729 1 60.59 15 TRP B C 1
ATOM 2431 O O . TRP B 1 15 ? 56.719 4.879 -3.721 1 60.59 15 TRP B O 1
ATOM 2441 N N . LEU B 1 16 ? 58.469 5.188 -2.67 1 61.66 16 LEU B N 1
ATOM 2442 C CA . LEU B 1 16 ? 57.781 5.168 -1.383 1 61.66 16 LEU B CA 1
ATOM 2443 C C . LEU B 1 16 ? 57 6.457 -1.159 1 61.66 16 LEU B C 1
ATOM 2445 O O . LEU B 1 16 ? 55.906 6.434 -0.604 1 61.66 16 LEU B O 1
ATOM 2449 N N . ASN B 1 17 ? 57.469 7.543 -1.528 1 64.62 17 ASN B N 1
ATOM 2450 C CA . ASN B 1 17 ? 56.75 8.805 -1.518 1 64.62 17 ASN B CA 1
ATOM 2451 C C . ASN B 1 17 ? 55.562 8.773 -2.477 1 64.62 17 ASN B C 1
ATOM 2453 O O . ASN B 1 17 ? 54.469 9.25 -2.145 1 64.62 17 ASN B O 1
ATOM 2457 N N . THR B 1 18 ? 55.812 8.164 -3.674 1 62.56 18 THR B N 1
ATOM 2458 C CA . THR B 1 18 ? 54.719 8.023 -4.629 1 62.56 18 THR B CA 1
ATOM 2459 C C . THR B 1 18 ? 53.656 7.059 -4.102 1 62.56 18 THR B C 1
ATOM 2461 O O . THR B 1 18 ? 52.469 7.277 -4.297 1 62.56 18 THR B O 1
ATOM 2464 N N . TYR B 1 19 ? 54.094 6.102 -3.463 1 64.69 19 TYR B N 1
ATOM 2465 C CA . TYR B 1 19 ? 53.188 5.145 -2.844 1 64.69 19 TYR B CA 1
ATOM 2466 C C . TYR B 1 19 ? 52.438 5.785 -1.692 1 64.69 19 TYR B C 1
ATOM 2468 O O . TYR B 1 19 ? 51.219 5.625 -1.58 1 64.69 19 TYR B O 1
ATOM 2476 N N . GLY B 1 20 ? 53.125 6.461 -0.895 1 65.81 20 GLY B N 1
ATOM 2477 C CA . GLY B 1 20 ? 52.469 7.211 0.164 1 65.81 20 GLY B CA 1
ATOM 2478 C C . GLY B 1 20 ? 51.5 8.242 -0.357 1 65.81 20 GLY B C 1
ATOM 2479 O O . GLY B 1 20 ? 50.406 8.383 0.174 1 65.81 20 GLY B O 1
ATOM 2480 N N . ASP B 1 21 ? 51.812 8.938 -1.29 1 67.69 21 ASP B N 1
ATOM 2481 C CA . ASP B 1 21 ? 50.906 9.906 -1.942 1 67.69 21 ASP B CA 1
ATOM 2482 C C . ASP B 1 21 ? 49.719 9.203 -2.588 1 67.69 21 ASP B C 1
ATOM 2484 O O . ASP B 1 21 ? 48.594 9.688 -2.494 1 67.69 21 ASP B O 1
ATOM 2488 N N . MET B 1 22 ? 49.969 8.086 -3.223 1 67.12 22 MET B N 1
ATOM 2489 C CA . MET B 1 22 ? 48.875 7.324 -3.834 1 67.12 22 MET B CA 1
ATOM 2490 C C . MET B 1 22 ? 47.906 6.809 -2.773 1 67.12 22 MET B C 1
ATOM 2492 O O . MET B 1 22 ? 46.688 6.969 -2.906 1 67.12 22 MET B O 1
ATOM 2496 N N . VAL B 1 23 ? 48.5 6.309 -1.772 1 67.69 23 VAL B N 1
ATOM 2497 C CA . VAL B 1 23 ? 47.625 5.762 -0.723 1 67.69 23 VAL B CA 1
ATOM 2498 C C . VAL B 1 23 ? 46.938 6.902 0.014 1 67.69 23 VAL B C 1
ATOM 2500 O O . VAL B 1 23 ? 45.75 6.789 0.363 1 67.69 23 VAL B O 1
ATOM 2503 N N . THR B 1 24 ? 47.438 7.969 0.207 1 68.94 24 THR B N 1
ATOM 2504 C CA . THR B 1 24 ? 46.812 9.148 0.806 1 68.94 24 THR B CA 1
ATOM 2505 C C . THR B 1 24 ? 45.781 9.75 -0.137 1 68.94 24 THR B C 1
ATOM 2507 O O . THR B 1 24 ? 44.719 10.18 0.3 1 68.94 24 THR B O 1
ATOM 2510 N N . LEU B 1 25 ? 46.062 9.844 -1.386 1 66.56 25 LEU B N 1
ATOM 2511 C CA . LEU B 1 25 ? 45.094 10.305 -2.365 1 66.56 25 LEU B CA 1
ATOM 2512 C C . LEU B 1 25 ? 43.906 9.352 -2.436 1 66.56 25 LEU B C 1
ATOM 2514 O O . LEU B 1 25 ? 42.75 9.789 -2.51 1 66.56 25 LEU B O 1
ATOM 2518 N N . LEU B 1 26 ? 44.219 8.109 -2.422 1 67.5 26 LEU B N 1
ATOM 2519 C CA . LEU B 1 26 ? 43.156 7.109 -2.393 1 67.5 26 LEU B CA 1
ATOM 2520 C C . LEU B 1 26 ? 42.375 7.195 -1.097 1 67.5 26 LEU B C 1
ATOM 2522 O O . LEU B 1 26 ? 41.125 7.102 -1.112 1 67.5 26 LEU B O 1
ATOM 2526 N N . LEU B 1 27 ? 43.031 7.359 -0.093 1 67.88 27 LEU B N 1
ATOM 2527 C CA . LEU B 1 27 ? 42.344 7.59 1.182 1 67.88 27 LEU B CA 1
ATOM 2528 C C . LEU B 1 27 ? 41.531 8.875 1.1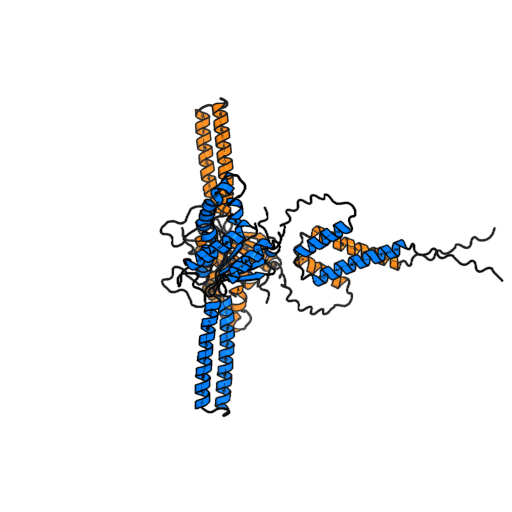42 1 67.88 27 LEU B C 1
ATOM 2530 O O . LEU B 1 27 ? 40.375 8.898 1.566 1 67.88 27 LEU B O 1
ATOM 2534 N N . THR B 1 28 ? 42.062 10.039 0.844 1 65.19 28 THR B N 1
ATOM 2535 C CA . THR B 1 28 ? 41.312 11.297 0.716 1 65.19 28 THR B CA 1
ATOM 2536 C C . THR B 1 28 ? 40.156 11.141 -0.258 1 65.19 28 THR B C 1
ATOM 2538 O O . THR B 1 28 ? 39.094 11.695 -0.036 1 65.19 28 THR B O 1
ATOM 2541 N N . PHE B 1 29 ? 40.375 10.5 -1.329 1 60.91 29 PHE B N 1
ATOM 2542 C CA . PHE B 1 29 ? 39.312 10.203 -2.271 1 60.91 29 PHE B CA 1
ATOM 2543 C C . PHE B 1 29 ? 38.219 9.375 -1.604 1 60.91 29 PHE B C 1
ATOM 2545 O O . PHE B 1 29 ? 37.031 9.695 -1.722 1 60.91 29 PHE B O 1
ATOM 2552 N N . PHE B 1 30 ? 38.656 8.398 -0.952 1 58.84 30 PHE B N 1
ATOM 2553 C CA . PHE B 1 30 ? 37.688 7.578 -0.225 1 58.84 30 PHE B CA 1
ATOM 2554 C C . PHE B 1 30 ? 37.031 8.391 0.874 1 58.84 30 PHE B C 1
ATOM 2556 O O . PHE B 1 30 ? 35.812 8.273 1.086 1 58.84 30 PHE B O 1
ATOM 2563 N N . VAL B 1 31 ? 37.656 9.234 1.503 1 63.59 31 VAL B N 1
ATOM 2564 C CA . VAL B 1 31 ? 37.094 10.133 2.508 1 63.59 31 VAL B CA 1
ATOM 2565 C C . VAL B 1 31 ? 36.188 11.156 1.835 1 63.59 31 VAL B C 1
ATOM 2567 O O . VAL B 1 31 ? 35.125 11.461 2.344 1 63.59 31 VAL B O 1
ATOM 2570 N N . LEU B 1 32 ? 36.531 11.828 0.778 1 60.19 32 LEU B N 1
ATOM 2571 C CA . LEU B 1 32 ? 35.656 12.742 0.036 1 60.19 32 LEU B CA 1
ATOM 2572 C C . LEU B 1 32 ? 34.438 12.023 -0.479 1 60.19 32 LEU B C 1
ATOM 2574 O O . LEU B 1 32 ? 33.312 12.562 -0.416 1 60.19 32 LEU B O 1
ATOM 2578 N N . LEU B 1 33 ? 34.594 10.938 -1.072 1 56.66 33 LEU B N 1
ATOM 2579 C CA . LEU B 1 33 ? 33.469 10.141 -1.504 1 56.66 33 LEU B CA 1
ATOM 2580 C C . LEU B 1 33 ? 32.562 9.797 -0.321 1 56.66 33 LEU B C 1
ATOM 2582 O O . LEU B 1 33 ? 31.328 9.836 -0.432 1 56.66 33 LEU B O 1
ATOM 2586 N N . PHE B 1 34 ? 33.156 9.5 0.655 1 49.72 34 PHE B N 1
ATOM 2587 C CA . PHE B 1 34 ? 32.438 9.211 1.891 1 49.72 34 PHE B CA 1
ATOM 2588 C C . PHE B 1 34 ? 31.766 10.469 2.439 1 49.72 34 PHE B C 1
ATOM 2590 O O . PHE B 1 34 ? 30.672 10.406 2.986 1 49.72 34 PHE B O 1
ATOM 2597 N N . SER B 1 35 ? 32.312 11.57 2.408 1 48.5 35 SER B N 1
ATOM 2598 C CA . SER B 1 35 ? 31.75 12.844 2.85 1 48.5 35 SER B CA 1
ATOM 2599 C C . SER B 1 35 ? 30.656 13.32 1.903 1 48.5 35 SER B C 1
ATOM 2601 O O . SER B 1 35 ? 29.734 14.031 2.318 1 48.5 35 SER B O 1
ATOM 2603 N N . MET B 1 36 ? 30.75 13.125 0.695 1 43.03 36 MET B N 1
ATOM 2604 C CA . MET B 1 36 ? 29.703 13.422 -0.271 1 43.03 36 MET B CA 1
ATOM 2605 C C . MET B 1 36 ? 28.609 12.352 -0.233 1 43.03 36 MET B C 1
ATOM 2607 O O . MET B 1 36 ? 27.703 12.352 -1.069 1 43.03 36 MET B O 1
ATOM 2611 N N . SER B 1 37 ? 28.703 11.469 0.616 1 41.19 37 SER B N 1
ATOM 2612 C CA . SER B 1 37 ? 27.969 10.211 0.736 1 41.19 37 SER B CA 1
ATOM 2613 C C . SER B 1 37 ? 26.469 10.453 0.733 1 41.19 37 SER B C 1
ATOM 2615 O O . SER B 1 37 ? 25.688 9.547 1.036 1 41.19 37 SER B O 1
ATOM 2617 N N . SER B 1 38 ? 26.109 11.656 0.59 1 40.5 38 SER B N 1
ATOM 2618 C CA . SER B 1 38 ? 24.703 11.617 0.214 1 40.5 38 SER B CA 1
ATOM 2619 C C . SER B 1 38 ? 24.5 10.836 -1.079 1 40.5 38 SER B C 1
ATOM 2621 O O . SER B 1 38 ? 23.453 10.938 -1.713 1 40.5 38 SER B O 1
ATOM 2623 N N . ILE B 1 39 ? 25.594 10.328 -1.545 1 39 39 ILE B N 1
ATOM 2624 C CA . ILE B 1 39 ? 25.422 9.617 -2.807 1 39 39 ILE B CA 1
ATOM 2625 C C . ILE B 1 39 ? 24.797 8.25 -2.545 1 39 39 ILE B C 1
ATOM 2627 O O . ILE B 1 39 ? 25.172 7.555 -1.6 1 39 39 ILE B O 1
ATOM 2631 N N . SER B 1 40 ? 23.719 7.914 -3.18 1 40.69 40 SER B N 1
ATOM 2632 C CA . SER B 1 40 ? 22.969 6.668 -3.119 1 40.69 40 SER B CA 1
ATOM 2633 C C . SER B 1 40 ? 23.891 5.457 -3.213 1 40.69 40 SER B C 1
ATOM 2635 O O . SER B 1 40 ? 24.953 5.527 -3.826 1 40.69 40 SER B O 1
ATOM 2637 N N . PRO B 1 41 ? 23.844 4.523 -2.332 1 40.28 41 PRO B N 1
ATOM 2638 C CA . PRO B 1 41 ? 24.703 3.342 -2.285 1 40.28 41 PRO B CA 1
ATOM 2639 C C . PRO B 1 41 ? 25.047 2.799 -3.672 1 40.28 41 PRO B C 1
ATOM 2641 O O . PRO B 1 41 ? 26.141 2.289 -3.893 1 40.28 41 PRO B O 1
ATOM 2644 N N . GLY B 1 42 ? 24.234 2.922 -4.605 1 40.53 42 GLY B N 1
ATOM 2645 C CA . GLY B 1 42 ? 24.453 2.43 -5.953 1 40.53 42 GLY B CA 1
ATOM 2646 C C . GLY B 1 42 ? 25.594 3.152 -6.668 1 40.53 42 GLY B C 1
ATOM 2647 O O . GLY B 1 42 ? 26.406 2.525 -7.336 1 40.53 42 GLY B O 1
ATOM 2648 N N . LYS B 1 43 ? 25.656 4.391 -6.492 1 46.06 43 LYS B N 1
ATOM 2649 C CA . LYS B 1 43 ? 26.688 5.152 -7.207 1 46.06 43 LYS B CA 1
ATOM 2650 C C . LYS B 1 43 ? 28.062 4.906 -6.617 1 46.06 43 LYS B C 1
ATOM 2652 O O . LYS B 1 43 ? 29.062 4.871 -7.344 1 46.06 43 LYS B O 1
ATOM 2657 N N . PHE B 1 44 ? 28.047 4.586 -5.441 1 44.69 44 PHE B N 1
ATOM 2658 C CA . PHE B 1 44 ? 29.297 4.297 -4.75 1 44.69 44 PHE B CA 1
ATOM 2659 C C . PHE B 1 44 ? 29.891 2.99 -5.246 1 44.69 44 PHE B C 1
ATOM 2661 O O . PHE B 1 44 ? 31.109 2.914 -5.496 1 44.69 44 PHE B O 1
ATOM 2668 N N . GLN B 1 45 ? 29.047 2.018 -5.363 1 46.06 45 GLN B N 1
ATOM 2669 C CA . GLN B 1 45 ? 29.516 0.747 -5.906 1 46.06 45 GLN B CA 1
ATOM 2670 C C . GLN B 1 45 ? 30.062 0.919 -7.32 1 46.06 45 GLN B C 1
ATOM 2672 O O . GLN B 1 45 ? 31.062 0.301 -7.684 1 46.06 45 GLN B O 1
ATOM 2677 N N . GLN B 1 46 ? 29.453 1.764 -8.062 1 48.34 46 GLN B N 1
ATOM 2678 C CA . GLN B 1 46 ? 29.938 2.018 -9.414 1 48.34 46 GLN B CA 1
ATOM 2679 C C . GLN B 1 46 ? 31.297 2.693 -9.406 1 48.34 46 GLN B C 1
ATOM 2681 O O . GLN B 1 46 ? 32.156 2.375 -10.219 1 48.34 46 GLN B O 1
ATOM 2686 N N . VAL B 1 47 ? 31.5 3.553 -8.492 1 50.84 47 VAL B N 1
ATOM 2687 C CA . VAL B 1 47 ? 32.781 4.266 -8.391 1 50.84 47 VAL B CA 1
ATOM 2688 C C . VAL B 1 47 ? 33.875 3.318 -7.906 1 50.84 47 VAL B C 1
ATOM 2690 O O . VAL B 1 47 ? 34.969 3.32 -8.438 1 50.84 47 VAL B O 1
ATOM 2693 N N . VAL B 1 48 ? 33.438 2.461 -7.07 1 49.88 48 VAL B N 1
ATOM 2694 C CA . VAL B 1 48 ? 34.406 1.524 -6.52 1 49.88 48 VAL B CA 1
ATOM 2695 C C . VAL B 1 48 ? 34.812 0.515 -7.594 1 49.88 48 VAL B C 1
ATOM 2697 O O . VAL B 1 48 ? 36 0.191 -7.73 1 49.88 48 VAL B O 1
ATOM 2700 N N . VAL B 1 49 ? 33.719 -0.005 -8.281 1 50.44 49 VAL B N 1
ATOM 2701 C CA . VAL B 1 49 ? 34.031 -0.932 -9.367 1 50.44 49 VAL B CA 1
ATOM 2702 C C . VAL B 1 49 ? 34.906 -0.234 -10.414 1 50.44 49 VAL B C 1
ATOM 2704 O O . VAL B 1 49 ? 35.875 -0.814 -10.914 1 50.44 49 VAL B O 1
ATOM 2707 N N . GLY B 1 50 ? 34.531 0.995 -10.672 1 46.72 50 GLY B N 1
ATOM 2708 C CA . GLY B 1 50 ? 35.344 1.743 -11.617 1 46.72 50 GLY B CA 1
ATOM 2709 C C . GLY B 1 50 ? 36.75 1.97 -11.133 1 46.72 50 GLY B C 1
ATOM 2710 O O . GLY B 1 50 ? 37.719 1.826 -11.898 1 46.72 50 GLY B O 1
ATOM 2711 N N . LEU B 1 51 ? 36.906 2.279 -9.93 1 49.47 51 LEU B N 1
ATOM 2712 C CA . LEU B 1 51 ? 38.219 2.555 -9.359 1 49.47 51 LEU B CA 1
ATOM 2713 C C . LEU B 1 51 ? 39.031 1.271 -9.203 1 49.47 51 LEU B C 1
ATOM 2715 O O . LEU B 1 51 ? 40.219 1.253 -9.477 1 49.47 51 LEU B O 1
ATOM 2719 N N . THR B 1 52 ? 38.344 0.213 -8.703 1 47 52 THR B N 1
ATOM 2720 C CA . THR B 1 52 ? 39.031 -1.077 -8.609 1 47 52 THR B CA 1
ATOM 2721 C C . THR B 1 52 ? 39.5 -1.544 -9.992 1 47 52 THR B C 1
ATOM 2723 O O . THR B 1 52 ? 40.594 -2.066 -10.133 1 47 52 THR B O 1
ATOM 2726 N N . LEU B 1 53 ? 38.531 -1.316 -10.961 1 47.47 53 LEU B N 1
ATOM 2727 C CA . LEU B 1 53 ? 38.906 -1.635 -12.336 1 47.47 53 LEU B CA 1
ATOM 2728 C C . LEU B 1 53 ? 40.094 -0.792 -12.789 1 47.47 53 LEU B C 1
ATOM 2730 O O . LEU B 1 53 ? 41 -1.295 -13.453 1 47.47 53 LEU B O 1
ATOM 2734 N N . ALA B 1 54 ? 40.031 0.402 -12.484 1 44.25 54 ALA B N 1
ATOM 2735 C CA . ALA B 1 54 ? 41.125 1.282 -12.891 1 44.25 54 ALA B CA 1
ATOM 2736 C C . ALA B 1 54 ? 42.438 0.918 -12.18 1 44.25 54 ALA B C 1
ATOM 2738 O O . ALA B 1 54 ? 43.5 0.992 -12.766 1 44.25 54 ALA B O 1
ATOM 2739 N N . LEU B 1 55 ? 42.281 0.549 -11.008 1 45.81 55 LEU B N 1
ATOM 2740 C CA . LEU B 1 55 ? 43.469 0.247 -10.219 1 45.81 55 LEU B CA 1
ATOM 2741 C C . LEU B 1 55 ? 43.938 -1.187 -10.461 1 45.81 55 LEU B C 1
ATOM 2743 O O . LEU B 1 55 ? 45.094 -1.502 -10.281 1 45.81 55 LEU B O 1
ATOM 2747 N N . SER B 1 56 ? 42.781 -2.193 -10.516 1 41.44 56 SER B N 1
ATOM 2748 C CA . SER B 1 56 ? 43.219 -3.572 -10.742 1 41.44 56 SER B CA 1
ATOM 2749 C C . SER B 1 56 ? 43.594 -3.803 -12.195 1 41.44 56 SER B C 1
ATOM 2751 O O . SER B 1 56 ? 42.812 -3.512 -13.102 1 41.44 56 SER B O 1
ATOM 2753 N N . GLY B 1 57 ? 44.656 -3.164 -12.734 1 38.25 57 GLY B N 1
ATOM 2754 C CA . GLY B 1 57 ? 45.156 -3.418 -14.062 1 38.25 57 GLY B CA 1
ATOM 2755 C C . GLY B 1 57 ? 44.438 -4.527 -14.789 1 38.25 57 GLY B C 1
ATOM 2756 O O . GLY B 1 57 ? 44.469 -4.602 -16.016 1 38.25 57 GLY B O 1
ATOM 2757 N N . ASN B 1 58 ? 44.5 -5.859 -14.203 1 36.75 58 ASN B N 1
ATOM 2758 C CA . ASN B 1 58 ? 43.938 -6.992 -14.93 1 36.75 58 ASN B CA 1
ATOM 2759 C C . ASN B 1 58 ? 42.406 -7 -14.891 1 36.75 58 ASN B C 1
ATOM 2761 O O . ASN B 1 58 ? 41.812 -6.664 -13.867 1 36.75 58 ASN B O 1
ATOM 2765 N N . PRO B 1 59 ? 41.75 -7.039 -16.109 1 34.5 59 PRO B N 1
ATOM 2766 C CA . PRO B 1 59 ? 40.312 -7.066 -16.234 1 34.5 59 PRO B CA 1
ATOM 2767 C C . PRO B 1 59 ? 39.656 -8.141 -15.359 1 34.5 59 PRO B C 1
ATOM 2769 O O . PRO B 1 59 ? 39.938 -9.328 -15.531 1 34.5 59 PRO B O 1
ATOM 2772 N N . PRO B 1 60 ? 39.656 -8.086 -14.047 1 32.72 60 PRO B N 1
ATOM 2773 C CA . PRO B 1 60 ? 39.156 -9.219 -13.289 1 32.72 60 PRO B CA 1
ATOM 2774 C C . PRO B 1 60 ? 37.75 -9.664 -13.773 1 32.72 60 PRO B C 1
ATOM 2776 O O . PRO B 1 60 ? 36.938 -8.828 -14.18 1 32.72 60 PRO B O 1
ATOM 2779 N N . SER B 1 61 ? 37.625 -10.844 -14.469 1 31.72 61 SER B N 1
ATOM 2780 C CA . SER B 1 61 ? 36.344 -11.547 -14.633 1 31.72 61 SER B CA 1
ATOM 2781 C C . SER B 1 61 ? 35.625 -11.695 -13.305 1 31.72 61 SER B C 1
ATOM 2783 O O . SER B 1 61 ? 35.812 -12.68 -12.586 1 31.72 61 SER B O 1
ATOM 2785 N N . VAL B 1 62 ? 35.812 -10.938 -12.328 1 30.19 62 VAL B N 1
ATOM 2786 C CA . VAL B 1 62 ? 35.156 -11.203 -11.062 1 30.19 62 VAL B CA 1
ATOM 2787 C C . VAL B 1 62 ? 33.656 -11.453 -11.312 1 30.19 62 VAL B C 1
ATOM 2789 O O . VAL B 1 62 ? 32.938 -10.586 -11.812 1 30.19 62 VAL B O 1
ATOM 2792 N N . LEU B 1 63 ? 33.188 -12.719 -11.547 1 28.73 63 LEU B N 1
ATOM 2793 C CA . LEU B 1 63 ? 31.875 -13.328 -11.461 1 28.73 63 LEU B CA 1
ATOM 2794 C C . LEU B 1 63 ? 31.219 -13.016 -10.117 1 28.73 63 LEU B C 1
ATOM 2796 O O . LEU B 1 63 ? 31.25 -13.836 -9.203 1 28.73 63 LEU B O 1
ATOM 2800 N N . THR B 1 64 ? 31.641 -12.078 -9.359 1 30.16 64 THR B N 1
ATOM 2801 C CA . THR B 1 64 ? 30.891 -11.961 -8.109 1 30.16 64 THR B CA 1
ATOM 2802 C C . THR B 1 64 ? 29.391 -12.039 -8.383 1 30.16 64 THR B C 1
ATOM 2804 O O . THR B 1 64 ? 28.828 -11.172 -9.062 1 30.16 64 THR B O 1
ATOM 2807 N N . GLY B 1 65 ? 28.859 -13.195 -8.5 1 30.14 65 GLY B N 1
ATOM 2808 C CA . GLY B 1 65 ? 27.469 -13.602 -8.594 1 30.14 65 GLY B CA 1
ATOM 2809 C C . GLY B 1 65 ? 26.578 -12.898 -7.582 1 30.14 65 GLY B C 1
ATOM 2810 O O . GLY B 1 65 ? 25.516 -13.414 -7.211 1 30.14 65 GLY B O 1
ATOM 2811 N N . GLY B 1 66 ? 27.141 -12.062 -6.688 1 31.39 66 GLY B N 1
ATOM 2812 C CA . GLY B 1 66 ? 26.141 -11.484 -5.801 1 31.39 66 GLY B CA 1
ATOM 2813 C C . GLY B 1 66 ? 24.953 -10.906 -6.535 1 31.39 66 GLY B C 1
ATOM 2814 O O . GLY B 1 66 ? 25.078 -10.422 -7.66 1 31.39 66 GLY B O 1
ATOM 2815 N N . GLN B 1 67 ? 23.875 -11.539 -6.445 1 30.41 67 GLN B N 1
ATOM 2816 C CA . GLN B 1 67 ? 22.641 -10.938 -6.957 1 30.41 67 GLN B CA 1
ATOM 2817 C C . GLN B 1 67 ? 22.656 -9.422 -6.762 1 30.41 67 GLN B C 1
ATOM 2819 O O . GLN B 1 67 ? 22.594 -8.938 -5.629 1 30.41 67 GLN B O 1
ATOM 2824 N N . THR B 1 68 ? 23.625 -8.727 -7.281 1 31.7 68 THR B N 1
ATOM 2825 C CA . THR B 1 68 ? 23.562 -7.27 -7.371 1 31.7 68 THR B CA 1
ATOM 2826 C C . THR B 1 68 ? 22.141 -6.801 -7.645 1 31.7 68 THR B C 1
ATOM 2828 O O . THR B 1 68 ? 21.5 -7.25 -8.602 1 31.7 68 THR B O 1
ATOM 2831 N N . MET B 1 69 ? 21.359 -6.672 -6.59 1 33.97 69 MET B N 1
ATOM 2832 C CA . MET B 1 69 ? 20.234 -5.809 -6.957 1 33.97 69 MET B CA 1
ATOM 2833 C C . MET B 1 69 ? 20.672 -4.746 -7.957 1 33.97 69 MET B C 1
ATOM 2835 O O . MET B 1 69 ? 21.5 -3.891 -7.637 1 33.97 69 MET B O 1
ATOM 2839 N N . SER B 1 70 ? 21.062 -5.137 -9.133 1 35.84 70 SER B N 1
ATOM 2840 C CA . SER B 1 70 ? 21.375 -4.184 -10.188 1 35.84 70 SER B CA 1
ATOM 2841 C C . SER B 1 70 ? 20.469 -2.955 -10.117 1 35.84 70 SER B C 1
ATOM 2843 O O . SER B 1 70 ? 19.25 -3.076 -10.188 1 35.84 70 SER B O 1
ATOM 2845 N N . GLU B 1 71 ? 20.812 -2.066 -9.188 1 40.84 71 GLU B N 1
ATOM 2846 C CA . GLU B 1 71 ? 20.188 -0.763 -9.398 1 40.84 71 GLU B CA 1
ATOM 2847 C C . GLU B 1 71 ? 20.109 -0.424 -10.883 1 40.84 71 GLU B C 1
ATOM 2849 O O . GLU B 1 71 ? 21.141 -0.181 -11.523 1 40.84 71 GLU B O 1
ATOM 2854 N N . GLU B 1 72 ? 19.359 -1.15 -11.648 1 47.72 72 GLU B N 1
ATOM 2855 C CA . GLU B 1 72 ? 19.188 -0.673 -13.023 1 47.72 72 GLU B CA 1
ATOM 2856 C C . GLU B 1 72 ? 19 0.84 -13.062 1 47.72 72 GLU B C 1
ATOM 2858 O O . GLU B 1 72 ? 18.469 1.427 -12.109 1 47.72 72 GLU B O 1
ATOM 2863 N N . ALA B 1 73 ? 19.656 1.449 -14.07 1 46.69 73 ALA B N 1
ATOM 2864 C CA . ALA B 1 73 ? 19.625 2.859 -14.453 1 46.69 73 ALA B CA 1
ATOM 2865 C C . ALA B 1 73 ? 18.203 3.42 -14.383 1 46.69 73 ALA B C 1
ATOM 2867 O O . ALA B 1 73 ? 17.25 2.723 -14.695 1 46.69 73 ALA B O 1
ATOM 2868 N N . LEU B 1 74 ? 18.078 4.496 -13.578 1 52.88 74 LEU B N 1
ATOM 2869 C CA . LEU B 1 74 ? 16.859 5.293 -13.648 1 52.88 74 LEU B CA 1
ATOM 2870 C C . LEU B 1 74 ? 16.344 5.371 -15.078 1 52.88 74 LEU B C 1
ATOM 2872 O O . LEU B 1 74 ? 17.125 5.293 -16.031 1 52.88 74 LEU B O 1
ATOM 2876 N N . ILE B 1 75 ? 15.047 5.102 -15.328 1 54.81 75 ILE B N 1
ATOM 2877 C CA . ILE B 1 75 ? 14.461 5.328 -16.641 1 54.81 75 ILE B CA 1
ATOM 2878 C C . ILE B 1 75 ? 15.102 6.551 -17.297 1 54.81 75 ILE B C 1
ATOM 2880 O O . ILE B 1 75 ? 15.281 6.59 -18.516 1 54.81 75 ILE B O 1
ATOM 2884 N N . SER B 1 76 ? 15.484 7.41 -16.344 1 54 76 SER B N 1
ATOM 2885 C CA . SER B 1 76 ? 16.125 8.594 -16.891 1 54 76 SER B CA 1
ATOM 2886 C C . SER B 1 76 ? 17.422 8.242 -17.609 1 54 76 SER B C 1
ATOM 2888 O O . SER B 1 76 ? 17.953 9.039 -18.375 1 54 76 SER B O 1
ATOM 2890 N N . THR B 1 77 ? 17.828 7.008 -17.234 1 54.72 77 THR B N 1
ATOM 2891 C CA . THR B 1 77 ? 19.109 6.703 -17.859 1 54.72 77 THR B CA 1
ATOM 2892 C C . THR B 1 77 ? 18.922 6.055 -19.219 1 54.72 77 THR B C 1
ATOM 2894 O O . THR B 1 77 ? 19.891 5.816 -19.953 1 54.72 77 THR B O 1
ATOM 2897 N N . LYS B 1 78 ? 17.547 5.781 -19.406 1 61.94 78 LYS B N 1
ATOM 2898 C CA . LYS B 1 78 ? 17.281 5.391 -20.797 1 61.94 78 LYS B CA 1
ATOM 2899 C C . LYS B 1 78 ? 16.703 6.562 -21.594 1 61.94 78 LYS B C 1
ATOM 2901 O O . LYS B 1 78 ? 15.5 6.809 -21.562 1 61.94 78 LYS B O 1
ATOM 2906 N N . PRO B 1 79 ? 17.625 7.398 -22.078 1 59.91 79 PRO B N 1
ATOM 2907 C CA . PRO B 1 79 ? 17.266 8.664 -22.719 1 59.91 79 PRO B CA 1
ATOM 2908 C C . PRO B 1 79 ? 15.984 8.562 -23.547 1 59.91 79 PRO B C 1
ATOM 2910 O O . PRO B 1 79 ? 15.148 9.469 -23.516 1 59.91 79 PRO B O 1
ATOM 2913 N N . GLY B 1 80 ? 15.734 7.438 -24.109 1 67.31 80 GLY B N 1
ATOM 2914 C CA . GLY B 1 80 ? 14.555 7.344 -24.953 1 67.31 80 GLY B CA 1
ATOM 2915 C C . GLY B 1 80 ? 13.258 7.328 -24.172 1 67.31 80 GLY B C 1
ATOM 2916 O O . GLY B 1 80 ? 12.312 8.047 -24.5 1 67.31 80 GLY B O 1
ATOM 2917 N N . VAL B 1 81 ? 13.258 6.781 -23.047 1 74.56 81 VAL B N 1
ATOM 2918 C CA . VAL B 1 81 ? 12.031 6.637 -22.281 1 74.56 81 VAL B CA 1
ATOM 2919 C C . VAL B 1 81 ? 11.688 7.961 -21.594 1 74.56 81 VAL B C 1
ATOM 2921 O O . VAL B 1 81 ? 10.531 8.391 -21.594 1 74.56 81 VAL B O 1
ATOM 2924 N N . TYR B 1 82 ? 12.68 8.602 -21.156 1 77.56 82 TYR B N 1
ATOM 2925 C CA . TYR B 1 82 ? 12.453 9.859 -20.469 1 77.56 82 TYR B CA 1
ATOM 2926 C C . TYR B 1 82 ? 11.938 10.93 -21.422 1 77.56 82 TYR B C 1
ATOM 2928 O O . TYR B 1 82 ? 11.031 11.695 -21.078 1 77.56 82 TYR B O 1
ATOM 2936 N N . GLN B 1 83 ? 12.477 10.945 -22.625 1 79.62 83 GLN B N 1
ATOM 2937 C CA . GLN B 1 83 ? 12.016 11.906 -23.609 1 79.62 83 GLN B CA 1
ATOM 2938 C C . GLN B 1 83 ? 10.555 11.648 -23.984 1 79.62 83 GLN B C 1
ATOM 2940 O O . GLN B 1 83 ? 9.781 12.594 -24.172 1 79.62 83 GLN B O 1
ATOM 2945 N N . GLU B 1 84 ? 10.266 10.445 -24.078 1 81.5 84 GLU B N 1
ATOM 2946 C CA . GLU B 1 84 ? 8.883 10.094 -24.406 1 81.5 84 GLU B CA 1
ATOM 2947 C C . GLU B 1 84 ? 7.938 10.469 -23.266 1 81.5 84 GLU B C 1
ATOM 2949 O O . GLU B 1 84 ? 6.82 10.93 -23.516 1 81.5 84 GLU B O 1
ATOM 2954 N N . LEU B 1 85 ? 8.383 10.281 -22.078 1 83.44 85 LEU B N 1
ATOM 2955 C CA . LEU B 1 85 ? 7.578 10.656 -20.922 1 83.44 85 LEU B CA 1
ATOM 2956 C C . LEU B 1 85 ? 7.348 12.164 -20.875 1 83.44 85 LEU B C 1
ATOM 2958 O O . LEU B 1 85 ? 6.25 12.617 -20.547 1 83.44 85 LEU B O 1
ATOM 2962 N N . LEU B 1 86 ? 8.359 12.836 -21.312 1 82.75 86 LEU B N 1
ATOM 2963 C CA . LEU B 1 86 ? 8.219 14.289 -21.328 1 82.75 86 LEU B CA 1
ATOM 2964 C C . LEU B 1 86 ? 7.23 14.719 -22.406 1 82.75 86 LEU B C 1
ATOM 2966 O O . LEU B 1 86 ? 6.504 15.703 -22.219 1 82.75 86 LEU B O 1
ATOM 2970 N N . ARG B 1 87 ? 7.211 14.031 -23.438 1 83.69 87 ARG B N 1
ATOM 2971 C CA . ARG B 1 87 ? 6.246 14.32 -24.484 1 83.69 87 ARG B CA 1
ATOM 2972 C C . ARG B 1 87 ? 4.816 14.109 -24 1 83.69 87 ARG B C 1
ATOM 2974 O O . ARG B 1 87 ? 3.926 14.906 -24.297 1 83.69 87 ARG B O 1
ATOM 2981 N N . VAL B 1 88 ? 4.617 13.078 -23.25 1 83.88 88 VAL B N 1
ATOM 2982 C CA . VAL B 1 88 ? 3.291 12.82 -22.703 1 83.88 88 VAL B CA 1
ATOM 2983 C C . VAL B 1 88 ? 2.914 13.922 -21.719 1 83.88 88 VAL B C 1
ATOM 2985 O O . VAL B 1 88 ? 1.765 14.367 -21.672 1 83.88 88 VAL B O 1
ATOM 2988 N N . SER B 1 89 ? 3.873 14.289 -20.922 1 87.31 89 SER B N 1
ATOM 2989 C CA . SER B 1 89 ? 3.629 15.352 -19.969 1 87.31 89 SER B CA 1
ATOM 2990 C C . SER B 1 89 ? 3.227 16.656 -20.656 1 87.31 89 SER B C 1
ATOM 2992 O O . SER B 1 89 ? 2.422 17.422 -20.141 1 87.31 89 SER B O 1
ATOM 2994 N N . GLU B 1 90 ? 3.768 16.891 -21.812 1 87.31 90 GLU B N 1
ATOM 2995 C CA . GLU B 1 90 ? 3.416 18.062 -22.594 1 87.31 90 GLU B CA 1
ATOM 2996 C C . GLU B 1 90 ? 2.027 17.922 -23.219 1 87.31 90 GLU B C 1
ATOM 2998 O O . GLU B 1 90 ? 1.258 18.891 -23.25 1 87.31 90 GLU B O 1
ATOM 3003 N N . GLU B 1 91 ? 1.774 16.719 -23.703 1 89.12 91 GLU B N 1
ATOM 3004 C CA . GLU B 1 91 ? 0.474 16.453 -24.312 1 89.12 91 GLU B CA 1
ATOM 3005 C C . GLU B 1 91 ? -0.654 16.625 -23.297 1 89.12 91 GLU B C 1
ATOM 3007 O O . GLU B 1 91 ? -1.736 17.109 -23.641 1 89.12 91 GLU B O 1
ATOM 3012 N N . TYR B 1 92 ? -0.335 16.219 -22.094 1 91.44 92 TYR B N 1
ATOM 3013 C CA . TYR B 1 92 ? -1.328 16.312 -21.031 1 91.44 92 TYR B CA 1
ATOM 3014 C C . TYR B 1 92 ? -0.906 17.344 -19.984 1 91.44 92 TYR B C 1
ATOM 3016 O O . TYR B 1 92 ? -0.979 17.078 -18.781 1 91.44 92 TYR B O 1
ATOM 3024 N N . LYS B 1 93 ? -0.548 18.453 -20.453 1 87.81 93 LYS B N 1
ATOM 3025 C CA . LYS B 1 93 ? -0.07 19.531 -19.594 1 87.81 93 LYS B CA 1
ATOM 3026 C C . LYS B 1 93 ? -1.077 19.828 -18.484 1 87.81 93 LYS B C 1
ATOM 3028 O O . LYS B 1 93 ? -2.275 19.953 -18.75 1 87.81 93 LYS B O 1
ATOM 3033 N N . GLY B 1 94 ? -0.544 19.859 -17.266 1 90.38 94 GLY B N 1
ATOM 3034 C CA . GLY B 1 94 ? -1.378 20.156 -16.109 1 90.38 94 GLY B CA 1
ATOM 3035 C C . GLY B 1 94 ? -1.953 18.906 -15.461 1 90.38 94 GLY B C 1
ATOM 3036 O O . GLY B 1 94 ? -2.359 18.953 -14.297 1 90.38 94 GLY B O 1
ATOM 3037 N N . LYS B 1 95 ? -1.981 17.859 -16.219 1 95.06 95 LYS B N 1
ATOM 3038 C CA . LYS B 1 95 ? -2.584 16.625 -15.695 1 95.06 95 LYS B CA 1
ATOM 3039 C C . LYS B 1 95 ? -1.514 15.609 -15.305 1 95.06 95 LYS B C 1
ATOM 3041 O O . LYS B 1 95 ? -1.731 14.781 -14.422 1 95.06 95 LYS B O 1
ATOM 3046 N N . VAL B 1 96 ? -0.396 15.711 -16.047 1 96 96 VAL B N 1
ATOM 3047 C CA . VAL B 1 96 ? 0.689 14.766 -15.812 1 96 96 VAL B CA 1
ATOM 3048 C C . VAL B 1 96 ? 1.983 15.523 -15.531 1 96 96 VAL B C 1
ATOM 3050 O O . VAL B 1 96 ? 2.381 16.391 -16.312 1 96 96 VAL B O 1
ATOM 3053 N N . THR B 1 97 ? 2.602 15.242 -14.453 1 94.31 97 THR B N 1
ATOM 3054 C CA . THR B 1 97 ? 3.906 15.805 -14.125 1 94.31 97 THR B CA 1
ATOM 3055 C C . THR B 1 97 ? 4.922 14.695 -13.859 1 94.31 97 THR B C 1
ATOM 3057 O O . THR B 1 97 ? 4.594 13.688 -13.227 1 94.31 97 THR B O 1
ATOM 3060 N N . ILE B 1 98 ? 6.109 14.898 -14.305 1 92.19 98 ILE B N 1
ATOM 3061 C CA . ILE B 1 98 ? 7.188 13.922 -14.141 1 92.19 98 ILE B CA 1
ATOM 3062 C C . ILE B 1 98 ? 8.352 14.57 -13.391 1 92.19 98 ILE B C 1
ATOM 3064 O O . ILE B 1 98 ? 8.789 15.664 -13.742 1 92.19 98 ILE B O 1
ATOM 3068 N N . GLU B 1 99 ? 8.789 13.914 -12.398 1 90.56 99 GLU B N 1
ATOM 3069 C CA . GLU B 1 99 ? 9.906 14.398 -11.594 1 90.56 99 GLU B CA 1
ATOM 3070 C C . GLU B 1 99 ? 10.875 13.266 -11.258 1 90.56 99 GLU B C 1
ATOM 3072 O O . GLU B 1 99 ? 10.461 12.133 -11.023 1 90.56 99 GLU B O 1
ATOM 3077 N N . GLU B 1 100 ? 12.125 13.656 -11.18 1 87.62 100 GLU B N 1
ATOM 3078 C CA . GLU B 1 100 ? 13.125 12.711 -10.703 1 87.62 100 GLU B CA 1
ATOM 3079 C C . GLU B 1 100 ? 13.375 12.883 -9.211 1 87.62 100 GLU B C 1
ATOM 3081 O O . GLU B 1 100 ? 13.578 14 -8.734 1 87.62 100 GLU B O 1
ATOM 3086 N N . ARG B 1 101 ? 13.203 11.734 -8.586 1 88.88 101 ARG B N 1
ATOM 3087 C CA . ARG B 1 101 ? 13.469 11.719 -7.148 1 88.88 101 ARG B CA 1
ATOM 3088 C C . ARG B 1 101 ? 14.531 10.68 -6.801 1 88.88 101 ARG B C 1
ATOM 3090 O O . ARG B 1 101 ? 15.008 9.953 -7.676 1 88.88 101 ARG B O 1
ATOM 3097 N N . ASP B 1 102 ? 14.953 10.758 -5.555 1 83 102 ASP B N 1
ATOM 3098 C CA . ASP B 1 102 ? 15.961 9.812 -5.09 1 83 102 ASP B CA 1
ATOM 3099 C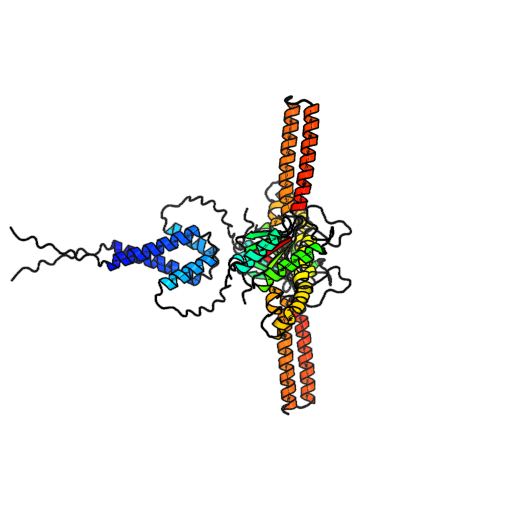 C . ASP B 1 102 ? 15.484 8.367 -5.258 1 83 102 ASP B C 1
ATOM 3101 O O . ASP B 1 102 ? 16.266 7.496 -5.637 1 83 102 ASP B O 1
ATOM 3105 N N . GLU B 1 103 ? 14.203 8.188 -5.035 1 87.69 103 GLU B N 1
ATOM 3106 C CA . GLU B 1 103 ? 13.68 6.828 -5.066 1 87.69 103 GLU B CA 1
ATOM 3107 C C . GLU B 1 103 ? 13.414 6.371 -6.5 1 87.69 103 GLU B C 1
ATOM 3109 O O . GLU B 1 103 ? 13.219 5.18 -6.75 1 87.69 103 GLU B O 1
ATOM 3114 N N . GLY B 1 104 ? 13.312 7.348 -7.406 1 89.56 104 GLY B N 1
ATOM 3115 C CA . GLY B 1 104 ? 13.039 7.035 -8.805 1 89.56 104 GLY B CA 1
ATOM 3116 C C . GLY B 1 104 ? 12.258 8.117 -9.516 1 89.56 104 GLY B C 1
ATOM 3117 O O . GLY B 1 104 ? 12.297 9.289 -9.125 1 89.56 104 GLY B O 1
ATOM 3118 N N . THR B 1 105 ? 11.734 7.711 -10.648 1 90.75 105 THR B N 1
ATOM 3119 C CA . THR B 1 105 ? 10.938 8.656 -11.422 1 90.75 105 THR B CA 1
ATOM 3120 C C . THR B 1 105 ? 9.508 8.711 -10.898 1 90.75 105 THR B C 1
ATOM 3122 O O . THR B 1 105 ? 8.828 7.688 -10.812 1 90.75 105 THR B O 1
ATOM 3125 N N . LEU B 1 106 ? 9.133 9.883 -10.531 1 95 106 LEU B N 1
ATOM 3126 C CA . LEU B 1 106 ? 7.785 10.094 -10.008 1 95 106 LEU B CA 1
ATOM 3127 C C . LEU B 1 106 ? 6.875 10.703 -11.07 1 95 106 LEU B C 1
ATOM 3129 O O . LEU B 1 106 ? 7.164 11.781 -11.594 1 95 106 LEU B O 1
ATOM 3133 N N . ILE B 1 107 ? 5.828 10.008 -11.391 1 95.75 107 ILE B N 1
ATOM 3134 C CA . ILE B 1 107 ? 4.781 10.492 -12.289 1 95.75 107 ILE B CA 1
ATOM 3135 C C . ILE B 1 107 ? 3.521 10.805 -11.484 1 95.75 107 ILE B C 1
ATOM 3137 O O . ILE B 1 107 ? 2.986 9.938 -10.797 1 95.75 107 ILE B O 1
ATOM 3141 N N . THR B 1 108 ? 3.059 11.984 -11.586 1 97.19 108 THR B N 1
ATOM 3142 C CA . THR B 1 108 ? 1.877 12.406 -10.836 1 97.19 108 THR B CA 1
ATOM 3143 C C . THR B 1 108 ? 0.729 12.742 -11.789 1 97.19 108 THR B C 1
ATOM 3145 O O . THR B 1 108 ? 0.893 13.539 -12.711 1 97.19 108 THR B O 1
ATOM 3148 N N . LEU B 1 109 ? -0.374 12.086 -11.641 1 97.75 109 LEU B N 1
ATOM 3149 C CA . LEU B 1 109 ? -1.628 12.43 -12.305 1 97.75 109 LEU B CA 1
ATOM 3150 C C . LEU B 1 109 ? -2.527 13.242 -11.375 1 97.75 109 LEU B C 1
ATOM 3152 O O . LEU B 1 109 ? -2.875 12.789 -10.289 1 97.75 109 LEU B O 1
ATOM 3156 N N . THR B 1 110 ? -2.9 14.406 -11.789 1 95.81 110 THR B N 1
ATOM 3157 C CA . THR B 1 110 ? -3.719 15.273 -10.953 1 95.81 110 THR B CA 1
ATOM 3158 C C . THR B 1 110 ? -4.488 16.281 -11.797 1 95.81 110 THR B C 1
ATOM 3160 O O . THR B 1 110 ? -4.352 16.297 -13.023 1 95.81 110 THR B O 1
ATOM 3163 N N . ASN B 1 111 ? -5.391 17.016 -11.195 1 93.06 111 ASN B N 1
ATOM 3164 C CA . ASN B 1 111 ? -6.094 18.156 -11.766 1 93.06 111 ASN B CA 1
ATOM 3165 C C . ASN B 1 111 ? -7.105 17.719 -12.82 1 93.06 111 ASN B C 1
ATOM 3167 O O . ASN B 1 111 ? -7.332 18.438 -13.805 1 93.06 111 ASN B O 1
ATOM 3171 N N . PHE B 1 112 ? -7.562 16.531 -12.758 1 93.94 112 PHE B N 1
ATOM 3172 C CA . PHE B 1 112 ? -8.688 16.031 -13.547 1 93.94 112 PHE B CA 1
ATOM 3173 C C . PHE B 1 112 ? -9.391 14.891 -12.828 1 93.94 112 PHE B C 1
ATOM 3175 O O . PHE B 1 112 ? -8.961 14.461 -11.758 1 93.94 112 PHE B O 1
ATOM 3182 N N . LYS B 1 113 ? -10.492 14.586 -13.367 1 94.75 113 LYS B N 1
ATOM 3183 C CA . LYS B 1 113 ? -11.266 13.516 -12.734 1 94.75 113 LYS B CA 1
ATOM 3184 C C . LYS B 1 113 ? -10.68 12.148 -13.062 1 94.75 113 LYS B C 1
ATOM 3186 O O . LYS B 1 113 ? -11 11.562 -14.094 1 94.75 113 LYS B O 1
ATOM 3191 N N . ILE B 1 114 ? -9.906 11.648 -12.172 1 97.62 114 ILE B N 1
ATOM 3192 C CA . ILE B 1 114 ? -9.234 10.375 -12.383 1 97.62 114 ILE B CA 1
ATOM 3193 C C . ILE B 1 114 ? -10.195 9.227 -12.094 1 97.62 114 ILE B C 1
ATOM 3195 O O . ILE B 1 114 ? -10.203 8.219 -12.805 1 97.62 114 ILE B O 1
ATOM 3199 N N . PHE B 1 115 ? -10.93 9.422 -11.031 1 97.69 115 PHE B N 1
ATOM 3200 C CA . PHE B 1 115 ? -11.906 8.43 -10.594 1 97.69 115 PHE B CA 1
ATOM 3201 C C . PHE B 1 115 ? -13.305 9.031 -10.539 1 97.69 115 PHE B C 1
ATOM 3203 O O . PHE B 1 115 ? -13.461 10.242 -10.367 1 97.69 115 PHE B O 1
ATOM 3210 N N . GLU B 1 116 ? -14.312 8.172 -10.648 1 95.38 116 GLU B N 1
ATOM 3211 C CA . GLU B 1 116 ? -15.664 8.625 -10.336 1 95.38 116 GLU B CA 1
ATOM 3212 C C . GLU B 1 116 ? -15.773 9.078 -8.883 1 95.38 116 GLU B C 1
ATOM 3214 O O . GLU B 1 116 ? -15.062 8.562 -8.016 1 95.38 116 GLU B O 1
ATOM 3219 N N . THR B 1 117 ? -16.609 10.016 -8.633 1 89.12 117 THR B N 1
ATOM 3220 C CA . THR B 1 117 ? -16.719 10.617 -7.312 1 89.12 117 THR B CA 1
ATOM 3221 C C . THR B 1 117 ? -16.969 9.555 -6.25 1 89.12 117 THR B C 1
ATOM 3223 O O . THR B 1 117 ? -17.844 8.688 -6.418 1 89.12 117 THR B O 1
ATOM 3226 N N . GLY B 1 118 ? -16.203 9.633 -5.254 1 89.69 118 GLY B N 1
ATOM 3227 C CA . GLY B 1 118 ? -16.375 8.734 -4.125 1 89.69 118 GLY B CA 1
ATOM 3228 C C . GLY B 1 118 ? -16.078 7.289 -4.461 1 89.69 118 GLY B C 1
ATOM 3229 O O . GLY B 1 118 ? -16.516 6.379 -3.758 1 89.69 118 GLY B O 1
ATOM 3230 N N . SER B 1 119 ? -15.367 7.109 -5.535 1 94.5 119 SER B N 1
ATOM 3231 C CA . SER B 1 119 ? -15.156 5.734 -5.969 1 94.5 119 SER B CA 1
ATOM 3232 C C . SER B 1 119 ? -13.711 5.516 -6.418 1 94.5 119 SER B C 1
ATOM 3234 O O . SER B 1 119 ? -12.914 6.457 -6.449 1 94.5 119 SER B O 1
ATOM 3236 N N . ALA B 1 120 ? -13.367 4.27 -6.598 1 97.75 120 ALA B N 1
ATOM 3237 C CA . ALA B 1 120 ? -12.062 3.9 -7.137 1 97.75 120 ALA B CA 1
ATOM 3238 C C . ALA B 1 120 ? -12.18 3.43 -8.586 1 97.75 120 ALA B C 1
ATOM 3240 O O . ALA B 1 120 ? -11.289 2.748 -9.094 1 97.75 120 ALA B O 1
ATOM 3241 N N . ARG B 1 121 ? -13.312 3.736 -9.227 1 97.75 121 ARG B N 1
ATOM 3242 C CA . ARG B 1 121 ? -13.508 3.383 -10.625 1 97.75 121 ARG B CA 1
ATOM 3243 C C . ARG B 1 121 ? -12.852 4.406 -11.547 1 97.75 121 ARG B C 1
ATOM 3245 O O . ARG B 1 121 ? -13.211 5.586 -11.531 1 97.75 121 ARG B O 1
ATOM 3252 N N . LEU B 1 122 ? -11.93 3.955 -12.344 1 98.5 122 LEU B N 1
ATOM 3253 C CA . LEU B 1 122 ? -11.203 4.832 -13.25 1 98.5 122 LEU B CA 1
ATOM 3254 C C . LEU B 1 122 ? -12.133 5.402 -14.32 1 98.5 122 LEU B C 1
ATOM 3256 O O . LEU B 1 122 ? -12.984 4.688 -14.859 1 98.5 122 LEU B O 1
ATOM 3260 N N . THR B 1 123 ? -11.977 6.68 -14.633 1 98.31 123 THR B N 1
ATOM 3261 C CA . THR B 1 123 ? -12.711 7.293 -15.734 1 98.31 123 THR B CA 1
ATOM 3262 C C . THR B 1 123 ? -12.07 6.938 -17.078 1 98.31 123 THR B C 1
ATOM 3264 O O . THR B 1 123 ? -10.945 6.438 -17.125 1 98.31 123 THR B O 1
ATOM 3267 N N . ALA B 1 124 ? -12.805 7.211 -18.188 1 97.75 124 ALA B N 1
ATOM 3268 C CA . ALA B 1 124 ? -12.289 6.93 -19.531 1 97.75 124 ALA B CA 1
ATOM 3269 C C . ALA B 1 124 ? -11.039 7.754 -19.828 1 97.75 124 ALA B C 1
ATOM 3271 O O . ALA B 1 124 ? -10.078 7.25 -20.406 1 97.75 124 ALA B O 1
ATOM 3272 N N . GLU B 1 125 ? -11.055 8.977 -19.375 1 96.81 125 GLU B N 1
ATOM 3273 C CA . GLU B 1 125 ? -9.906 9.852 -19.594 1 96.81 125 GLU B CA 1
ATOM 3274 C C . GLU B 1 125 ? -8.68 9.344 -18.844 1 96.81 125 GLU B C 1
ATOM 3276 O O . GLU B 1 125 ? -7.574 9.336 -19.391 1 96.81 125 GLU B O 1
ATOM 3281 N N . ALA B 1 126 ? -8.883 8.953 -17.656 1 97.81 126 ALA B N 1
ATOM 3282 C CA . ALA B 1 126 ? -7.781 8.422 -16.859 1 97.81 126 ALA B CA 1
ATOM 3283 C C . ALA B 1 126 ? -7.191 7.168 -17.5 1 97.81 126 ALA B C 1
ATOM 3285 O O . ALA B 1 126 ? -5.973 7.016 -17.562 1 97.81 126 ALA B O 1
ATOM 3286 N N . LYS B 1 127 ? -8.07 6.312 -17.953 1 97.81 127 LYS B N 1
ATOM 3287 C CA . LYS B 1 127 ? -7.609 5.086 -18.594 1 97.81 127 LYS B CA 1
ATOM 3288 C C . LYS B 1 127 ? -6.762 5.395 -19.828 1 97.81 127 LYS B C 1
ATOM 3290 O O . LYS B 1 127 ? -5.738 4.746 -20.062 1 97.81 127 LYS B O 1
ATOM 3295 N N . GLU B 1 128 ? -7.16 6.32 -20.562 1 96.25 128 GLU B N 1
ATOM 3296 C CA . GLU B 1 128 ? -6.414 6.719 -21.75 1 96.25 128 GLU B CA 1
ATOM 3297 C C . GLU B 1 128 ? -5.012 7.199 -21.391 1 96.25 128 GLU B C 1
ATOM 3299 O O . GLU B 1 128 ? -4.031 6.793 -22.016 1 96.25 128 GLU B O 1
ATOM 3304 N N . ILE B 1 129 ? -4.949 8.047 -20.391 1 96.06 129 ILE B N 1
ATOM 3305 C CA . ILE B 1 129 ? -3.668 8.609 -19.969 1 96.06 129 ILE B CA 1
ATOM 3306 C C . ILE B 1 129 ? -2.783 7.504 -19.406 1 96.06 129 ILE B C 1
ATOM 3308 O O . ILE B 1 129 ? -1.6 7.414 -19.734 1 96.06 129 ILE B O 1
ATOM 3312 N N . ILE B 1 130 ? -3.354 6.609 -18.594 1 96.62 130 ILE B N 1
ATOM 3313 C CA . ILE B 1 130 ? -2.604 5.535 -17.953 1 96.62 130 ILE B CA 1
ATOM 3314 C C . ILE B 1 130 ? -2.133 4.539 -19 1 96.62 130 ILE B C 1
ATOM 3316 O O . ILE B 1 130 ? -1.034 3.986 -18.906 1 96.62 130 ILE B O 1
ATOM 3320 N N . GLU B 1 131 ? -2.941 4.328 -19.984 1 95 131 GLU B N 1
ATOM 3321 C CA . GLU B 1 131 ? -2.555 3.441 -21.078 1 95 131 GLU B CA 1
ATOM 3322 C C . GLU B 1 131 ? -1.303 3.953 -21.781 1 95 131 GLU B C 1
ATOM 3324 O O . GLU B 1 131 ? -0.376 3.184 -22.047 1 95 131 GLU B O 1
ATOM 3329 N N . LYS B 1 132 ? -1.3 5.184 -22.094 1 91.44 132 LYS B N 1
ATOM 3330 C CA . LYS B 1 132 ? -0.161 5.789 -22.781 1 91.44 132 LYS B CA 1
ATOM 3331 C C . LYS B 1 132 ? 1.094 5.738 -21.906 1 91.44 132 LYS B C 1
ATOM 3333 O O . LYS B 1 132 ? 2.172 5.379 -22.391 1 91.44 132 LYS B O 1
ATOM 3338 N N . LEU B 1 133 ? 0.941 6.051 -20.672 1 91.94 133 LEU B N 1
ATOM 3339 C CA . LEU B 1 133 ? 2.059 6.035 -19.734 1 91.94 133 LEU B CA 1
ATOM 3340 C C . LEU B 1 133 ? 2.551 4.613 -19.5 1 91.94 133 LEU B C 1
ATOM 3342 O O . LEU B 1 133 ? 3.756 4.359 -19.5 1 91.94 133 LEU B O 1
ATOM 3346 N N . GLY B 1 134 ? 1.594 3.773 -19.234 1 90.06 134 GLY B N 1
ATOM 3347 C CA . GLY B 1 134 ? 1.91 2.391 -18.906 1 90.06 134 GLY B CA 1
ATOM 3348 C C . GLY B 1 134 ? 2.699 1.687 -20 1 90.06 134 GLY B C 1
ATOM 3349 O O . GLY B 1 134 ? 3.701 1.025 -19.719 1 90.06 134 GLY B O 1
ATOM 3350 N N . ALA B 1 135 ? 2.254 1.815 -21.219 1 86.38 135 ALA B N 1
ATOM 3351 C CA . ALA B 1 135 ? 2.936 1.18 -22.344 1 86.38 135 ALA B CA 1
ATOM 3352 C C . ALA B 1 135 ? 4.375 1.667 -22.469 1 86.38 135 ALA B C 1
ATOM 3354 O O . ALA B 1 135 ? 5.277 0.888 -22.781 1 86.38 135 ALA B O 1
ATOM 3355 N N . MET B 1 136 ? 4.543 2.846 -22.141 1 84.94 136 MET B N 1
ATOM 3356 C CA . MET B 1 136 ? 5.867 3.449 -22.266 1 84.94 136 MET B CA 1
ATOM 3357 C C . MET B 1 136 ? 6.77 3.031 -21.109 1 84.94 136 MET B C 1
ATOM 3359 O O . MET B 1 136 ? 7.953 2.762 -21.297 1 84.94 136 MET B O 1
ATOM 3363 N N . ILE B 1 137 ? 6.238 2.92 -19.984 1 86.75 137 ILE B N 1
ATOM 3364 C CA . ILE B 1 137 ? 7.016 2.691 -18.766 1 86.75 137 ILE B CA 1
ATOM 3365 C C . ILE B 1 137 ? 7.285 1.197 -18.609 1 86.75 137 ILE B C 1
ATOM 3367 O O . ILE B 1 137 ? 8.414 0.79 -18.328 1 86.75 137 ILE B O 1
ATOM 3371 N N . LEU B 1 138 ? 6.246 0.448 -18.781 1 88.25 138 LEU B N 1
ATOM 3372 C CA . LEU B 1 138 ? 6.324 -0.963 -18.422 1 88.25 138 LEU B CA 1
ATOM 3373 C C . LEU B 1 138 ? 7.184 -1.733 -19.422 1 88.25 138 LEU B C 1
ATOM 3375 O O . LEU B 1 138 ? 7.91 -2.654 -19.031 1 88.25 138 LEU B O 1
ATOM 3379 N N . GLU B 1 139 ? 7.172 -1.314 -20.578 1 87.38 139 GLU B N 1
ATOM 3380 C CA . GLU B 1 139 ? 7.777 -2.135 -21.625 1 87.38 139 GLU B CA 1
ATOM 3381 C C . GLU B 1 139 ? 9.234 -1.748 -21.844 1 87.38 139 GLU B C 1
ATOM 3383 O O . GLU B 1 139 ? 9.922 -2.355 -22.672 1 87.38 139 GLU B O 1
ATOM 3388 N N . HIS B 1 140 ? 9.719 -0.822 -21.031 1 81.56 140 HIS B N 1
ATOM 3389 C CA . HIS B 1 140 ? 11.094 -0.375 -21.25 1 81.56 140 HIS B CA 1
ATOM 3390 C C . HIS B 1 140 ? 11.938 -0.547 -20 1 81.56 140 HIS B C 1
ATOM 3392 O O . HIS B 1 140 ? 13.133 -0.258 -20.016 1 81.56 140 HIS B O 1
ATOM 3398 N N . THR B 1 141 ? 11.305 -0.991 -19.031 1 80.69 141 THR B N 1
ATOM 3399 C CA . THR B 1 141 ? 12.047 -1.216 -17.797 1 80.69 141 THR B CA 1
ATOM 3400 C C . THR B 1 141 ? 11.523 -2.453 -17.078 1 80.69 141 THR B C 1
ATOM 3402 O O . THR B 1 141 ? 10.445 -2.961 -17.391 1 80.69 141 THR B O 1
ATOM 3405 N N . SER B 1 142 ? 12.344 -2.902 -16.125 1 84.31 142 SER B N 1
ATOM 3406 C CA . SER B 1 142 ? 11.914 -3.992 -15.25 1 84.31 142 SER B CA 1
ATOM 3407 C C . SER B 1 142 ? 11.867 -3.547 -13.797 1 84.31 142 SER B C 1
ATOM 3409 O O . SER B 1 142 ? 11.828 -4.383 -12.891 1 84.31 142 SER B O 1
ATOM 3411 N N . ASN B 1 143 ? 11.797 -2.271 -13.586 1 88.56 143 ASN B N 1
ATOM 3412 C CA . ASN B 1 143 ? 11.812 -1.683 -12.25 1 88.56 143 ASN B CA 1
ATOM 3413 C C . ASN B 1 143 ? 10.508 -1.947 -11.5 1 88.56 143 ASN B C 1
ATOM 3415 O O . ASN B 1 143 ? 9.484 -2.24 -12.117 1 88.56 143 ASN B O 1
ATOM 3419 N N . ILE B 1 144 ? 10.625 -1.849 -10.242 1 93.44 144 ILE B N 1
ATOM 3420 C CA . ILE B 1 144 ? 9.43 -1.898 -9.406 1 93.44 144 ILE B CA 1
ATOM 3421 C C . ILE B 1 144 ? 8.57 -0.662 -9.656 1 93.44 144 ILE B C 1
ATOM 3423 O O . ILE B 1 144 ? 9.094 0.447 -9.797 1 93.44 144 ILE B O 1
ATOM 3427 N N . ILE B 1 145 ? 7.289 -0.894 -9.719 1 95.5 145 ILE B N 1
ATOM 3428 C CA . ILE B 1 145 ? 6.328 0.184 -9.93 1 95.5 145 ILE B CA 1
ATOM 3429 C C . ILE B 1 145 ? 5.449 0.35 -8.695 1 95.5 145 ILE B C 1
ATOM 3431 O O . ILE B 1 145 ? 4.629 -0.518 -8.383 1 95.5 145 ILE B O 1
ATOM 3435 N N . GLU B 1 146 ? 5.664 1.43 -8.031 1 97.31 146 GLU B N 1
ATOM 3436 C CA . GLU B 1 146 ? 4.828 1.768 -6.879 1 97.31 146 GLU B CA 1
ATOM 3437 C C . GLU B 1 146 ? 3.705 2.721 -7.273 1 97.31 146 GLU B C 1
ATOM 3439 O O . GLU B 1 146 ? 3.949 3.744 -7.918 1 97.31 146 GLU B O 1
ATOM 3444 N N . VAL B 1 147 ? 2.482 2.318 -6.992 1 98.56 147 VAL B N 1
ATOM 3445 C CA . VAL B 1 147 ? 1.325 3.164 -7.27 1 98.56 147 VAL B CA 1
ATOM 3446 C C . VAL B 1 147 ? 0.725 3.662 -5.957 1 98.56 147 VAL B C 1
ATOM 3448 O O . VAL B 1 147 ? 0.31 2.865 -5.113 1 98.56 147 VAL B O 1
ATOM 3451 N N . ARG B 1 148 ? 0.669 4.957 -5.836 1 98.69 148 ARG B N 1
ATOM 3452 C CA . ARG B 1 148 ? 0.167 5.57 -4.609 1 98.69 148 ARG B CA 1
ATOM 3453 C C . ARG B 1 148 ? -1.186 6.234 -4.844 1 98.69 148 ARG B C 1
ATOM 3455 O O . ARG B 1 148 ? -1.314 7.102 -5.711 1 98.69 148 ARG B O 1
ATOM 3462 N N . GLY B 1 149 ? -2.178 5.773 -4.086 1 98.56 149 GLY B N 1
ATOM 3463 C CA . GLY B 1 149 ? -3.488 6.406 -4.105 1 98.56 149 GLY B CA 1
ATOM 3464 C C . GLY B 1 149 ? -3.701 7.371 -2.955 1 98.56 149 GLY B C 1
ATOM 3465 O O . GLY B 1 149 ? -3.242 7.121 -1.837 1 98.56 149 GLY B O 1
ATOM 3466 N N . TYR B 1 150 ? -4.457 8.391 -3.236 1 97.69 150 TYR B N 1
ATOM 3467 C CA . TYR B 1 150 ? -4.754 9.414 -2.242 1 97.69 150 TYR B CA 1
ATOM 3468 C C . TYR B 1 150 ? -6.258 9.648 -2.137 1 97.69 150 TYR B C 1
ATOM 3470 O O . TYR B 1 150 ? -7.012 9.297 -3.049 1 97.69 150 TYR B O 1
ATOM 3478 N N . ALA B 1 151 ? -6.652 10.172 -0.998 1 95.44 151 ALA B N 1
ATOM 3479 C CA . ALA B 1 151 ? -8.008 10.672 -0.769 1 95.44 151 ALA B CA 1
ATOM 3480 C C . ALA B 1 151 ? -7.973 12.094 -0.2 1 95.44 151 ALA B C 1
ATOM 3482 O O . ALA B 1 151 ? -6.941 12.539 0.306 1 95.44 151 ALA B O 1
ATOM 3483 N N . ASP B 1 152 ? -8.977 12.844 -0.408 1 91.19 152 ASP B N 1
ATOM 3484 C CA . ASP B 1 152 ? -9.047 14.148 0.252 1 91.19 152 ASP B CA 1
ATOM 3485 C C . ASP B 1 152 ? -9.484 14 1.708 1 91.19 152 ASP B C 1
ATOM 3487 O O . ASP B 1 152 ? -9.688 12.883 2.193 1 91.19 152 ASP B O 1
ATOM 3491 N N . ASP B 1 153 ? -9.586 15.117 2.383 1 94.38 153 ASP B N 1
ATOM 3492 C CA . ASP B 1 153 ? -9.742 15.094 3.836 1 94.38 153 ASP B CA 1
ATOM 3493 C C . ASP B 1 153 ? -11.18 14.781 4.23 1 94.38 153 ASP B C 1
ATOM 3495 O O . ASP B 1 153 ? -11.477 14.562 5.41 1 94.38 153 ASP B O 1
ATOM 3499 N N . ARG B 1 154 ? -12.078 14.859 3.322 1 93.62 154 ARG B N 1
ATOM 3500 C CA . ARG B 1 154 ? -13.477 14.594 3.645 1 93.62 154 ARG B CA 1
ATOM 3501 C C . ARG B 1 154 ? -13.711 13.109 3.9 1 93.62 154 ARG B C 1
ATOM 3503 O O . ARG B 1 154 ? -13.227 12.258 3.148 1 93.62 154 ARG B O 1
ATOM 3510 N N . PRO B 1 155 ? -14.422 12.82 4.984 1 93.44 155 PRO B N 1
ATOM 3511 C CA . PRO B 1 155 ? -14.711 11.414 5.27 1 93.44 155 PRO B CA 1
ATOM 3512 C C . PRO B 1 155 ? -15.547 10.75 4.176 1 93.44 155 PRO B C 1
ATOM 3514 O O . PRO B 1 155 ? -16.312 11.43 3.482 1 93.44 155 PRO B O 1
ATOM 3517 N N . THR B 1 156 ? -15.336 9.461 4.07 1 94 156 THR B N 1
ATOM 3518 C CA . THR B 1 156 ? -16.219 8.711 3.18 1 94 156 THR B CA 1
ATOM 3519 C C . THR B 1 156 ? -17.656 8.766 3.674 1 94 156 THR B C 1
ATOM 3521 O O . THR B 1 156 ? -17.906 8.914 4.871 1 94 156 THR B O 1
ATOM 3524 N N . THR B 1 157 ? -18.625 8.711 2.787 1 91.94 157 THR B N 1
ATOM 3525 C CA . THR B 1 157 ? -20.047 8.781 3.15 1 91.94 157 THR B CA 1
ATOM 3526 C C . THR B 1 157 ? -20.5 7.496 3.834 1 91.94 157 THR B C 1
ATOM 3528 O O . THR B 1 157 ? -19.891 6.441 3.645 1 91.94 157 THR B O 1
ATOM 3531 N N . PRO B 1 158 ? -21.594 7.566 4.57 1 90.5 158 PRO B N 1
ATOM 3532 C CA . PRO B 1 158 ? -22.078 6.379 5.281 1 90.5 158 PRO B CA 1
ATOM 3533 C C . PRO B 1 158 ? -22.453 5.238 4.34 1 90.5 158 PRO B C 1
ATOM 3535 O O . PRO B 1 158 ? -22.375 4.066 4.719 1 90.5 158 PRO B O 1
ATOM 3538 N N . ASP B 1 159 ? -22.828 5.559 3.164 1 91.94 159 ASP B N 1
ATOM 3539 C CA . ASP B 1 159 ? -23.266 4.547 2.203 1 91.94 159 ASP B CA 1
ATOM 3540 C C . ASP B 1 159 ? -22.094 4.07 1.349 1 91.94 159 ASP B C 1
ATOM 3542 O O . ASP B 1 159 ? -22.25 3.207 0.485 1 91.94 159 ASP B O 1
ATOM 3546 N N . SER B 1 160 ? -20.953 4.586 1.667 1 94.62 160 SER B N 1
ATOM 3547 C CA . SER B 1 160 ? -19.781 4.219 0.889 1 94.62 160 SER B CA 1
ATOM 3548 C C . SER B 1 160 ? -19.328 2.789 1.193 1 94.62 160 SER B C 1
ATOM 3550 O O . SER B 1 160 ? -19.406 2.344 2.342 1 94.62 160 SER B O 1
ATOM 3552 N N . ILE B 1 161 ? -18.828 2.109 0.202 1 95.38 161 ILE B N 1
ATOM 3553 C CA . ILE B 1 161 ? -18.281 0.775 0.406 1 95.38 161 ILE B CA 1
ATOM 3554 C C . ILE B 1 161 ? -16.891 0.883 1.033 1 95.38 161 ILE B C 1
ATOM 3556 O O . ILE B 1 161 ? -16.312 -0.12 1.469 1 95.38 161 ILE B O 1
ATOM 3560 N N . TYR B 1 162 ? -16.328 2.033 1.087 1 97.44 162 TYR B N 1
ATOM 3561 C CA . TYR B 1 162 ? -15.031 2.281 1.696 1 97.44 162 TYR B CA 1
ATOM 3562 C C . TYR B 1 162 ? -15.188 2.824 3.111 1 97.44 162 TYR B C 1
ATOM 3564 O O . TYR B 1 162 ? -15.57 3.982 3.301 1 97.44 162 TYR B O 1
ATOM 3572 N N . PRO B 1 163 ? -14.75 2.033 4.082 1 96.94 163 PRO B N 1
ATOM 3573 C CA . PRO B 1 163 ? -14.961 2.438 5.473 1 96.94 163 PRO B CA 1
ATOM 3574 C C . PRO B 1 163 ? -14.188 3.699 5.848 1 96.94 163 PRO B C 1
ATOM 3576 O O . PRO B 1 163 ? -14.562 4.402 6.789 1 96.94 163 PRO B O 1
ATOM 3579 N N . SER B 1 164 ? -13.117 3.953 5.191 1 97.5 164 SER B N 1
ATOM 3580 C CA . SER B 1 164 ? -12.281 5.113 5.496 1 97.5 164 SER B CA 1
ATOM 3581 C C . SER B 1 164 ? -11.516 5.582 4.266 1 97.5 164 SER B C 1
ATOM 3583 O O . SER B 1 164 ? -11.523 4.914 3.23 1 97.5 164 SER B O 1
ATOM 3585 N N . ASN B 1 165 ? -10.844 6.711 4.453 1 97.62 165 ASN B N 1
ATOM 3586 C CA . ASN B 1 165 ? -10.008 7.242 3.383 1 97.62 165 ASN B CA 1
ATOM 3587 C C . ASN B 1 165 ? -8.781 6.363 3.135 1 97.62 165 ASN B C 1
ATOM 3589 O O . ASN B 1 165 ? -8.172 6.43 2.068 1 97.62 165 ASN B O 1
ATOM 3593 N N . TRP B 1 166 ? -8.398 5.547 4.156 1 98.5 166 TRP B N 1
ATOM 3594 C CA . TRP B 1 166 ? -7.371 4.535 3.926 1 98.5 166 TRP B CA 1
ATOM 3595 C C . TRP B 1 166 ? -7.844 3.5 2.908 1 98.5 166 TRP B C 1
ATOM 3597 O O . TRP B 1 166 ? -7.117 3.168 1.969 1 98.5 166 TRP B O 1
ATOM 3607 N N . HIS B 1 167 ? -9.07 3.078 3.104 1 98.69 167 HIS B N 1
ATOM 3608 C CA . HIS B 1 167 ? -9.648 2.088 2.205 1 98.69 167 HIS B CA 1
ATOM 3609 C C . HIS B 1 167 ? -9.805 2.648 0.795 1 98.69 167 HIS B C 1
ATOM 3611 O O . HIS B 1 167 ? -9.453 1.985 -0.184 1 98.69 167 HIS B O 1
ATOM 3617 N N . LEU B 1 168 ? -10.32 3.848 0.736 1 98.38 168 LEU B N 1
ATOM 3618 C CA . LEU B 1 168 ? -10.555 4.473 -0.562 1 98.38 168 LEU B CA 1
ATOM 3619 C C . LEU B 1 168 ? -9.242 4.68 -1.31 1 98.38 168 LEU B C 1
ATOM 3621 O O . LEU B 1 168 ? -9.141 4.336 -2.49 1 98.38 168 LEU B O 1
ATOM 3625 N N . SER B 1 169 ? -8.25 5.23 -0.679 1 98.5 169 SER B N 1
ATOM 3626 C CA . SER B 1 169 ? -6.961 5.477 -1.311 1 98.5 169 SER B CA 1
ATOM 3627 C C . SER B 1 169 ? -6.301 4.176 -1.754 1 98.5 169 SER B C 1
ATOM 3629 O O . SER B 1 169 ? -5.715 4.109 -2.836 1 98.5 169 SER B O 1
ATOM 3631 N N . CYS B 1 170 ? -6.402 3.135 -0.939 1 98.81 170 CYS B N 1
ATOM 3632 C CA . CYS B 1 170 ? -5.887 1.818 -1.3 1 98.81 170 CYS B CA 1
ATOM 3633 C C . CYS B 1 170 ? -6.598 1.272 -2.531 1 98.81 170 CYS B C 1
ATOM 3635 O O . CYS B 1 170 ? -5.957 0.726 -3.432 1 98.81 170 CYS B O 1
ATOM 3637 N N . ALA B 1 171 ? -7.871 1.399 -2.549 1 98.75 171 ALA B N 1
ATOM 3638 C CA . ALA B 1 171 ? -8.656 0.91 -3.678 1 98.75 171 ALA B CA 1
ATOM 3639 C C . ALA B 1 171 ? -8.273 1.628 -4.969 1 98.75 171 ALA B C 1
ATOM 3641 O O . ALA B 1 171 ? -8.203 1.01 -6.031 1 98.75 171 ALA B O 1
ATOM 3642 N N . ARG B 1 172 ? -8.062 2.869 -4.875 1 98.69 172 ARG B N 1
ATOM 3643 C CA . ARG B 1 172 ? -7.691 3.66 -6.047 1 98.69 172 ARG B CA 1
ATOM 3644 C C . ARG B 1 172 ? -6.324 3.248 -6.578 1 98.69 172 ARG B C 1
ATOM 3646 O O . ARG B 1 172 ? -6.133 3.129 -7.789 1 98.69 172 ARG B O 1
ATOM 3653 N N . ALA B 1 173 ? -5.391 3.014 -5.699 1 98.88 173 ALA B N 1
ATOM 3654 C CA . ALA B 1 173 ? -4.098 2.48 -6.121 1 98.88 173 ALA B CA 1
ATOM 3655 C C . ALA B 1 173 ? -4.258 1.114 -6.781 1 98.88 173 ALA B C 1
ATOM 3657 O O . ALA B 1 173 ? -3.684 0.862 -7.844 1 98.88 173 ALA B O 1
ATOM 3658 N N . ALA B 1 174 ? -5.051 0.257 -6.18 1 98.81 174 ALA B N 1
ATOM 3659 C CA . ALA B 1 174 ? -5.285 -1.088 -6.695 1 98.81 174 ALA B CA 1
ATOM 3660 C C . ALA B 1 174 ? -5.934 -1.039 -8.078 1 98.81 174 ALA B C 1
ATOM 3662 O O . ALA B 1 174 ? -5.648 -1.877 -8.938 1 98.81 174 ALA B O 1
ATOM 3663 N N . SER B 1 175 ? -6.793 -0.103 -8.266 1 98.88 175 SER B N 1
ATOM 3664 C CA . SER B 1 175 ? -7.488 0.023 -9.547 1 98.88 175 SER B CA 1
ATOM 3665 C C . SER B 1 175 ? -6.512 0.306 -10.68 1 98.88 175 SER B C 1
ATOM 3667 O O . SER B 1 175 ? -6.66 -0.233 -11.781 1 98.88 175 SER B O 1
ATOM 3669 N N . VAL B 1 176 ? -5.562 1.16 -10.398 1 98.81 176 VAL B N 1
ATOM 3670 C CA . VAL B 1 176 ? -4.562 1.483 -11.414 1 98.81 176 VAL B CA 1
ATOM 3671 C C . VAL B 1 176 ? -3.73 0.243 -11.734 1 98.81 176 VAL B C 1
ATOM 3673 O O . VAL B 1 176 ? -3.523 -0.087 -12.906 1 98.81 176 VAL B O 1
ATOM 3676 N N . VAL B 1 177 ? -3.307 -0.479 -10.711 1 98.62 177 VAL B N 1
ATOM 3677 C CA . VAL B 1 177 ? -2.516 -1.693 -10.883 1 98.62 177 VAL B CA 1
ATOM 3678 C C . VAL B 1 177 ? -3.32 -2.727 -11.672 1 98.62 177 VAL B C 1
ATOM 3680 O O . VAL B 1 177 ? -2.82 -3.311 -12.633 1 98.62 177 VAL B O 1
ATOM 3683 N N . ASN B 1 178 ? -4.551 -2.904 -11.25 1 98.44 178 ASN B N 1
ATOM 3684 C CA . ASN B 1 178 ? -5.414 -3.883 -11.898 1 98.44 178 ASN B CA 1
ATOM 3685 C C . ASN B 1 178 ? -5.648 -3.535 -13.367 1 98.44 178 ASN B C 1
ATOM 3687 O O . ASN B 1 178 ? -5.648 -4.418 -14.227 1 98.44 178 ASN B O 1
ATOM 3691 N N . PHE B 1 179 ? -5.836 -2.295 -13.641 1 98.69 179 PHE B N 1
ATOM 3692 C CA . PHE B 1 179 ? -6.023 -1.851 -15.023 1 98.69 179 PHE B CA 1
ATOM 3693 C C . PHE B 1 179 ? -4.801 -2.178 -15.867 1 98.69 179 PHE B C 1
ATOM 3695 O O . PHE B 1 179 ? -4.93 -2.699 -16.984 1 98.69 179 PHE B O 1
ATOM 3702 N N . MET B 1 180 ? -3.641 -1.882 -15.367 1 97.94 180 MET B N 1
ATOM 3703 C CA . MET B 1 180 ? -2.402 -2.107 -16.109 1 97.94 180 MET B CA 1
ATOM 3704 C C . MET B 1 180 ? -2.189 -3.594 -16.375 1 97.94 180 MET B C 1
ATOM 3706 O O . MET B 1 180 ? -1.728 -3.979 -17.453 1 97.94 180 MET B O 1
ATOM 3710 N N . LEU B 1 181 ? -2.604 -4.438 -15.438 1 97.56 181 LEU B N 1
ATOM 3711 C CA . LEU B 1 181 ? -2.275 -5.859 -15.508 1 97.56 181 LEU B CA 1
ATOM 3712 C C . LEU B 1 181 ? -3.391 -6.641 -16.203 1 97.56 181 LEU B C 1
ATOM 3714 O O . LEU B 1 181 ? -3.258 -7.844 -16.422 1 97.56 181 LEU B O 1
ATOM 3718 N N . THR B 1 182 ? -4.488 -5.988 -16.516 1 97.31 182 THR B N 1
ATOM 3719 C CA . THR B 1 182 ? -5.582 -6.691 -17.188 1 97.31 182 THR B CA 1
ATOM 3720 C C . THR B 1 182 ? -5.918 -6.035 -18.516 1 97.31 182 THR B C 1
ATOM 3722 O O . THR B 1 182 ? -5.348 -6.395 -19.547 1 97.31 182 THR B O 1
ATOM 3725 N N . GLU B 1 183 ? -6.602 -4.895 -18.422 1 97.69 183 GLU B N 1
ATOM 3726 C CA . GLU B 1 183 ? -7.066 -4.254 -19.656 1 97.69 183 GLU B CA 1
ATOM 3727 C C . GLU B 1 183 ? -5.898 -3.801 -20.516 1 97.69 183 GLU B C 1
ATOM 3729 O O . GLU B 1 183 ? -5.871 -4.059 -21.719 1 97.69 183 GLU B O 1
ATOM 3734 N N . LEU B 1 184 ? -5 -3.146 -19.938 1 97.69 184 LEU B N 1
ATOM 3735 C CA . LEU B 1 184 ? -3.855 -2.668 -20.703 1 97.69 184 LEU B CA 1
ATOM 3736 C C . LEU B 1 184 ? -3.041 -3.834 -21.25 1 97.69 184 LEU B C 1
ATOM 3738 O O . LEU B 1 184 ? -2.68 -3.846 -22.422 1 97.69 184 LEU B O 1
ATOM 3742 N N . LYS B 1 185 ? -2.699 -4.754 -20.359 1 97.19 185 LYS B N 1
ATOM 3743 C CA . LYS B 1 185 ? -1.929 -5.918 -20.797 1 97.19 185 LYS B CA 1
ATOM 3744 C C . LYS B 1 185 ? -2.596 -6.617 -21.969 1 97.19 185 LYS B C 1
ATOM 3746 O O . LYS B 1 185 ? -1.924 -7.008 -22.922 1 97.19 185 LYS B O 1
ATOM 3751 N N . GLN B 1 186 ? -3.867 -6.781 -21.906 1 97.44 186 GLN B N 1
ATOM 3752 C CA . GLN B 1 186 ? -4.605 -7.445 -22.984 1 97.44 186 GLN B CA 1
ATOM 3753 C C . GLN B 1 186 ? -4.512 -6.656 -24.281 1 97.44 186 GLN B C 1
ATOM 3755 O O . GLN B 1 186 ? -4.344 -7.238 -25.359 1 97.44 186 GLN B O 1
ATOM 3760 N N . LYS B 1 187 ? -4.719 -5.453 -24.203 1 96.81 187 LYS B N 1
ATOM 3761 C CA . LYS B 1 187 ? -4.602 -4.594 -25.375 1 96.81 187 LYS B CA 1
ATOM 3762 C C . LYS B 1 187 ? -3.209 -4.691 -26 1 96.81 187 LYS B C 1
ATOM 3764 O O . LYS B 1 187 ? -3.072 -4.793 -27.219 1 96.81 187 LYS B O 1
ATOM 3769 N N . ARG B 1 188 ? -2.205 -4.613 -25.156 1 95.56 188 ARG B N 1
ATOM 3770 C CA . ARG B 1 188 ? -0.829 -4.691 -25.641 1 95.56 188 ARG B CA 1
ATOM 3771 C C . ARG B 1 188 ? -0.532 -6.07 -26.219 1 95.56 188 ARG B C 1
ATOM 3773 O O . ARG B 1 188 ? 0.236 -6.195 -27.188 1 95.56 188 ARG B O 1
ATOM 3780 N N . TYR B 1 189 ? -1.114 -7.078 -25.562 1 96.06 189 TYR B N 1
ATOM 3781 C CA . TYR B 1 189 ? -0.983 -8.422 -26.109 1 96.06 189 TYR B CA 1
ATOM 3782 C C . TYR B 1 189 ? -1.486 -8.484 -27.547 1 96.06 189 TYR B C 1
ATOM 3784 O O . TYR B 1 189 ? -0.821 -9.039 -28.422 1 96.06 189 TYR B O 1
ATOM 3792 N N . ALA B 1 190 ? -2.664 -7.934 -27.75 1 96.88 190 ALA B N 1
ATOM 3793 C CA . ALA B 1 190 ? -3.256 -7.93 -29.094 1 96.88 190 ALA B CA 1
ATOM 3794 C C . ALA B 1 190 ? -2.402 -7.121 -30.062 1 96.88 190 ALA B C 1
ATOM 3796 O O . ALA B 1 190 ? -2.146 -7.559 -31.188 1 96.88 190 ALA B O 1
ATOM 3797 N N . LEU B 1 191 ? -1.952 -5.988 -29.672 1 95.25 191 LEU B N 1
ATOM 3798 C CA . LEU B 1 191 ? -1.204 -5.074 -30.531 1 95.25 191 LEU B CA 1
ATOM 3799 C C . LEU B 1 191 ? 0.169 -5.648 -30.875 1 95.25 191 LEU B C 1
ATOM 3801 O O . LEU B 1 191 ? 0.704 -5.391 -31.953 1 95.25 191 LEU B O 1
ATOM 3805 N N . ARG B 1 192 ? 0.731 -6.418 -29.906 1 95.06 192 ARG B N 1
ATOM 3806 C CA . ARG B 1 192 ? 2.092 -6.91 -30.109 1 95.06 192 ARG B CA 1
ATOM 3807 C C . ARG B 1 192 ? 2.105 -8.422 -30.312 1 95.06 192 ARG B C 1
ATOM 3809 O O . ARG B 1 192 ? 3.082 -9.086 -29.953 1 95.06 192 ARG B O 1
ATOM 3816 N N . TYR B 1 193 ? 1.037 -8.914 -30.812 1 96.19 193 TYR B N 1
ATOM 3817 C CA . TYR B 1 193 ? 0.843 -10.359 -30.938 1 96.19 193 TYR B CA 1
ATOM 3818 C C . TYR B 1 193 ? 1.975 -10.992 -31.734 1 96.19 193 TYR B C 1
ATOM 3820 O O . TYR B 1 193 ? 2.514 -12.031 -31.344 1 96.19 193 TYR B O 1
ATOM 3828 N N . SER B 1 194 ? 2.355 -10.391 -32.875 1 96.44 194 SER B N 1
ATOM 3829 C CA . SER B 1 194 ? 3.4 -10.93 -33.75 1 96.44 194 SER B CA 1
ATOM 3830 C C . SER B 1 194 ? 4.738 -11 -33 1 96.44 194 SER B C 1
ATOM 3832 O O . SER B 1 194 ? 5.473 -11.984 -33.125 1 96.44 194 SER B O 1
ATOM 3834 N N . GLU B 1 195 ? 5.016 -9.969 -32.219 1 95.75 195 GLU B N 1
ATOM 3835 C CA . GLU B 1 195 ? 6.266 -9.93 -31.484 1 95.75 195 GLU B CA 1
ATOM 3836 C C . GLU B 1 195 ? 6.266 -10.961 -30.359 1 95.75 195 GLU B C 1
ATOM 3838 O O . GLU B 1 195 ? 7.312 -11.539 -30.031 1 95.75 195 GLU B O 1
ATOM 3843 N N . ILE B 1 196 ? 5.188 -11.172 -29.734 1 94 196 ILE B N 1
ATOM 3844 C CA . ILE B 1 196 ? 5.059 -12.141 -28.656 1 94 196 ILE B CA 1
ATOM 3845 C C . ILE B 1 196 ? 5.211 -13.562 -29.203 1 94 196 ILE B C 1
ATOM 3847 O O . ILE B 1 196 ? 5.961 -14.367 -28.656 1 94 196 ILE B O 1
ATOM 3851 N N . ARG B 1 197 ? 4.566 -13.805 -30.344 1 94.94 197 ARG B N 1
ATOM 3852 C CA . ARG B 1 197 ? 4.621 -15.133 -30.953 1 94.94 197 ARG B CA 1
ATOM 3853 C C . ARG B 1 197 ? 6.035 -15.453 -31.422 1 94.94 197 ARG B C 1
ATOM 3855 O O . ARG B 1 197 ? 6.465 -16.609 -31.359 1 94.94 197 ARG B O 1
ATOM 3862 N N . SER B 1 198 ? 6.746 -14.422 -31.891 1 94.75 198 SER B N 1
ATOM 3863 C CA . SER B 1 198 ? 8.094 -14.625 -32.406 1 94.75 198 SER B CA 1
ATOM 3864 C C . SER B 1 198 ? 9.125 -14.648 -31.297 1 94.75 198 SER B C 1
ATOM 3866 O O . SER B 1 198 ? 10.305 -14.906 -31.531 1 94.75 198 SER B O 1
ATOM 3868 N N . GLY B 1 199 ? 8.719 -14.289 -30.078 1 92.81 199 GLY B N 1
ATOM 3869 C CA . GLY B 1 199 ? 9.625 -14.289 -28.938 1 92.81 199 GLY B CA 1
ATOM 3870 C C . GLY B 1 199 ? 10.383 -12.984 -28.781 1 92.81 199 GLY B C 1
ATOM 3871 O O . GLY B 1 199 ? 11.25 -12.859 -27.906 1 92.81 199 GLY B O 1
ATOM 3872 N N . LEU B 1 200 ? 10.078 -12.023 -29.594 1 92.06 200 LEU B N 1
ATOM 3873 C CA . LEU B 1 200 ? 10.773 -10.742 -29.562 1 92.06 200 LEU B CA 1
ATOM 3874 C C . LEU B 1 200 ? 10.312 -9.906 -28.375 1 92.06 200 LEU B C 1
ATOM 3876 O O . LEU B 1 200 ? 11.016 -8.984 -27.938 1 92.06 200 LEU B O 1
ATOM 3880 N N . PHE B 1 201 ? 9.086 -10.18 -27.922 1 92.75 201 PHE B N 1
ATOM 3881 C CA . PHE B 1 201 ? 8.516 -9.445 -26.797 1 92.75 201 PHE B CA 1
ATOM 3882 C C . PHE B 1 201 ? 7.902 -10.398 -25.781 1 92.75 201 PHE B C 1
ATOM 3884 O O . PHE B 1 201 ? 7.059 -11.234 -26.125 1 92.75 201 PHE B O 1
ATOM 3891 N N . ASP B 1 202 ? 8.359 -10.258 -24.516 1 93.62 202 ASP B N 1
ATOM 3892 C CA . ASP B 1 202 ? 7.824 -11.086 -23.438 1 93.62 202 ASP B CA 1
ATOM 3893 C C . ASP B 1 202 ? 6.859 -10.289 -22.562 1 93.62 202 ASP B C 1
ATOM 3895 O O . ASP B 1 202 ? 7.273 -9.648 -21.594 1 93.62 202 ASP B O 1
ATOM 3899 N N . ILE B 1 203 ? 5.609 -10.414 -22.875 1 94.56 203 ILE B N 1
ATOM 3900 C CA . ILE B 1 203 ? 4.602 -9.586 -22.219 1 94.56 203 ILE B CA 1
ATOM 3901 C C . ILE B 1 203 ? 4.48 -9.984 -20.75 1 94.56 203 ILE B C 1
ATOM 3903 O O . ILE B 1 203 ? 4.211 -9.141 -19.891 1 94.56 203 ILE B O 1
ATOM 3907 N N . ASP B 1 204 ? 4.68 -11.258 -20.391 1 92.81 204 ASP B N 1
ATOM 3908 C CA . ASP B 1 204 ? 4.559 -11.719 -19 1 92.81 204 ASP B CA 1
ATOM 3909 C C . ASP B 1 204 ? 5.711 -11.195 -18.141 1 92.81 204 ASP B C 1
ATOM 3911 O O . ASP B 1 204 ? 5.555 -10.992 -16.938 1 92.81 204 ASP B O 1
ATOM 3915 N N . TYR B 1 205 ? 6.785 -10.984 -18.828 1 91.12 205 TYR B N 1
ATOM 3916 C CA . TYR B 1 205 ? 7.934 -10.406 -18.141 1 91.12 205 TYR B CA 1
ATOM 3917 C C . TYR B 1 205 ? 7.676 -8.945 -17.797 1 91.12 205 TYR B C 1
ATOM 3919 O O . TYR B 1 205 ? 7.859 -8.531 -16.656 1 91.12 205 TYR B O 1
ATOM 3927 N N . PHE B 1 206 ? 7.207 -8.172 -18.719 1 90.94 206 PHE B N 1
ATOM 3928 C CA . PHE B 1 206 ? 7.055 -6.727 -18.562 1 90.94 206 PHE B CA 1
ATOM 3929 C C . PHE B 1 206 ? 5.836 -6.402 -17.703 1 90.94 206 PHE B C 1
ATOM 3931 O O . PHE B 1 206 ? 5.816 -5.395 -17 1 90.94 206 PHE B O 1
ATOM 3938 N N . TYR B 1 207 ? 4.844 -7.223 -17.781 1 95.31 207 TYR B N 1
ATOM 3939 C CA . TYR B 1 207 ? 3.617 -7.016 -17.016 1 95.31 207 TYR B CA 1
ATOM 3940 C C . TYR B 1 207 ? 3.51 -8.016 -15.875 1 95.31 207 TYR B C 1
ATOM 3942 O O . TYR B 1 207 ? 2.424 -8.531 -15.586 1 95.31 207 TYR B O 1
ATOM 3950 N N . SER B 1 208 ? 4.656 -8.359 -15.305 1 94.5 208 SER B N 1
ATOM 3951 C CA . SER B 1 208 ? 4.676 -9.258 -14.156 1 94.5 208 SER B CA 1
ATOM 3952 C C . SER B 1 208 ? 4.066 -8.602 -12.922 1 94.5 208 SER B C 1
ATOM 3954 O O . SER B 1 208 ? 4.449 -7.484 -12.555 1 94.5 208 SER B O 1
ATOM 3956 N N . PRO B 1 209 ? 3.141 -9.281 -12.25 1 96.44 209 PRO B N 1
ATOM 3957 C CA . PRO B 1 209 ? 2.469 -8.68 -11.094 1 96.44 209 PRO B CA 1
ATOM 3958 C C . PRO B 1 209 ? 3.43 -8.367 -9.953 1 96.44 209 PRO B C 1
ATOM 3960 O O . PRO B 1 209 ? 3.166 -7.477 -9.141 1 96.44 209 PRO B O 1
ATOM 3963 N N . ASP B 1 210 ? 4.523 -9.055 -9.82 1 94.25 210 ASP B N 1
ATOM 3964 C CA . ASP B 1 210 ? 5.441 -8.891 -8.703 1 94.25 210 ASP B CA 1
ATOM 3965 C C . ASP B 1 210 ? 6.188 -7.562 -8.789 1 94.25 210 ASP B C 1
ATOM 3967 O O . ASP B 1 210 ? 6.855 -7.156 -7.84 1 94.25 210 ASP B O 1
ATOM 3971 N N . ARG B 1 211 ? 6.051 -6.832 -9.891 1 94.94 211 ARG B N 1
ATOM 3972 C CA . ARG B 1 211 ? 6.668 -5.523 -10.07 1 94.94 211 ARG B CA 1
ATOM 3973 C C . ARG B 1 211 ? 5.824 -4.43 -9.414 1 94.94 211 ARG B C 1
ATOM 3975 O O . ARG B 1 211 ? 6.297 -3.309 -9.227 1 94.94 211 ARG B O 1
ATOM 3982 N N . PHE B 1 212 ? 4.578 -4.738 -9.117 1 97 212 PHE B N 1
ATOM 3983 C CA . PHE B 1 212 ? 3.637 -3.684 -8.758 1 97 212 PHE B CA 1
ATOM 3984 C C . PHE B 1 212 ? 3.398 -3.658 -7.25 1 97 212 PHE B C 1
ATOM 3986 O O . PHE B 1 212 ? 3.256 -4.707 -6.621 1 97 212 PHE B O 1
ATOM 3993 N N . VAL B 1 213 ? 3.396 -2.459 -6.715 1 97.62 213 VAL B N 1
ATOM 3994 C CA . VAL B 1 213 ? 3.172 -2.242 -5.289 1 97.62 213 VAL B CA 1
ATOM 3995 C C . VAL B 1 213 ? 2.15 -1.125 -5.09 1 97.62 213 VAL B C 1
ATOM 3997 O O . VAL B 1 213 ? 2.512 0.052 -5.02 1 97.62 213 VAL B O 1
ATOM 4000 N N . PRO B 1 214 ? 0.864 -1.46 -4.941 1 98.75 214 PRO B N 1
ATOM 4001 C CA . PRO B 1 214 ? -0.123 -0.43 -4.609 1 98.75 214 PRO B CA 1
ATOM 4002 C C . PRO B 1 214 ? -0.061 -0.007 -3.143 1 98.75 214 PRO B C 1
ATOM 4004 O O . PRO B 1 214 ? 0.029 -0.857 -2.254 1 98.75 214 PRO B O 1
ATOM 4007 N N . ILE B 1 215 ? -0.121 1.304 -2.922 1 98.62 215 ILE B N 1
ATOM 4008 C CA . ILE B 1 215 ? -0.048 1.878 -1.583 1 98.62 215 ILE B CA 1
ATOM 4009 C C . ILE B 1 215 ? -1.17 2.898 -1.397 1 98.62 215 ILE B C 1
ATOM 4011 O O . ILE B 1 215 ? -1.407 3.734 -2.271 1 98.62 215 ILE B O 1
ATOM 4015 N N . GLY B 1 216 ? -1.866 2.777 -0.29 1 98.56 216 GLY B N 1
ATOM 4016 C CA . GLY B 1 216 ? -2.812 3.814 0.087 1 98.56 216 GLY B CA 1
ATOM 4017 C C . GLY B 1 216 ? -2.211 4.871 0.997 1 98.56 216 GLY B C 1
ATOM 4018 O O . GLY B 1 216 ? -1.727 4.555 2.086 1 98.56 216 GLY B O 1
ATOM 4019 N N . LYS B 1 217 ? -2.281 6.113 0.569 1 97.94 217 LYS B N 1
ATOM 4020 C CA . LYS B 1 217 ? -1.695 7.191 1.362 1 97.94 217 LYS B CA 1
ATOM 4021 C C . LYS B 1 217 ? -2.758 7.891 2.205 1 97.94 217 LYS B C 1
ATOM 4023 O O . LYS B 1 217 ? -2.439 8.773 3.008 1 97.94 217 LYS B O 1
ATOM 4028 N N . GLY B 1 218 ? -4.008 7.449 2.029 1 97.44 218 GLY B N 1
ATOM 4029 C CA . GLY B 1 218 ? -5.086 8.055 2.795 1 97.44 218 GLY B CA 1
ATOM 4030 C C . GLY B 1 218 ? -5.191 9.555 2.592 1 97.44 218 GLY B C 1
ATOM 4031 O O . GLY B 1 218 ? -5.117 10.039 1.462 1 97.44 218 GLY B O 1
ATOM 4032 N N . ASP B 1 219 ? -5.508 10.25 3.656 1 97.62 219 ASP B N 1
ATOM 4033 C CA . ASP B 1 219 ? -5.652 11.703 3.635 1 97.62 219 ASP B CA 1
ATOM 4034 C C . ASP B 1 219 ? -4.586 12.375 4.496 1 97.62 219 ASP B C 1
ATOM 4036 O O . ASP B 1 219 ? -4.805 13.461 5.031 1 97.62 219 ASP B O 1
ATOM 4040 N N . VAL B 1 220 ? -3.496 11.688 4.613 1 96.44 220 VAL B N 1
ATOM 4041 C CA . VAL B 1 220 ? -2.453 12.109 5.543 1 96.44 220 VAL B CA 1
ATOM 4042 C C . VAL B 1 220 ? -1.861 13.445 5.09 1 96.44 220 VAL B C 1
ATOM 4044 O O . VAL B 1 220 ? -1.848 14.414 5.848 1 96.44 220 VAL B O 1
ATOM 4047 N N . ASP B 1 221 ? -1.432 13.523 3.906 1 95.56 221 ASP B N 1
ATOM 4048 C CA . ASP B 1 221 ? -0.733 14.695 3.385 1 95.56 221 ASP B CA 1
ATOM 4049 C C . ASP B 1 221 ? -1.677 15.891 3.268 1 95.56 221 ASP B C 1
ATOM 4051 O O . ASP B 1 221 ? -1.302 17.016 3.596 1 95.56 221 ASP B O 1
ATOM 4055 N N . VAL B 1 222 ? -2.867 15.664 2.785 1 97.44 222 VAL B N 1
ATOM 4056 C CA . VAL B 1 222 ? -3.832 16.75 2.631 1 97.44 222 VAL B CA 1
ATOM 4057 C C . VAL B 1 222 ? -4.188 17.328 3.998 1 97.44 222 VAL B C 1
ATOM 4059 O O . VAL B 1 222 ? -4.301 18.547 4.156 1 97.44 222 VAL B O 1
ATOM 4062 N N . ASN B 1 223 ? -4.375 16.469 4.965 1 97.12 223 ASN B N 1
ATOM 4063 C CA . ASN B 1 223 ? -4.695 16.938 6.312 1 97.12 223 ASN B CA 1
ATOM 4064 C C . ASN B 1 223 ? -3.562 17.766 6.902 1 97.12 223 ASN B C 1
ATOM 4066 O O . ASN B 1 223 ? -3.811 18.75 7.594 1 97.12 223 ASN B O 1
ATOM 4070 N N . LYS B 1 224 ? -2.373 17.328 6.645 1 95.44 224 LYS B N 1
ATOM 4071 C CA . LYS B 1 224 ? -1.225 18.094 7.121 1 95.44 224 LYS B CA 1
ATOM 4072 C C . LYS B 1 224 ? -1.215 19.5 6.531 1 95.44 224 LYS B C 1
ATOM 4074 O O . LYS B 1 224 ? -1.031 20.484 7.258 1 95.44 224 LYS B O 1
ATOM 4079 N N . GLU B 1 225 ? -1.416 19.594 5.293 1 96.69 225 GLU B N 1
ATOM 4080 C CA . GLU B 1 225 ? -1.414 20.891 4.625 1 96.69 225 GLU B CA 1
ATOM 4081 C C . GLU B 1 225 ? -2.607 21.734 5.062 1 96.69 225 GLU B C 1
ATOM 4083 O O . GLU B 1 225 ? -2.473 22.938 5.285 1 96.69 225 GLU B O 1
ATOM 4088 N N . LEU B 1 226 ? -3.748 21.094 5.191 1 97.88 226 LEU B N 1
ATOM 4089 C CA . LEU B 1 226 ? -4.941 21.828 5.605 1 97.88 226 LEU B CA 1
ATOM 4090 C C . LEU B 1 226 ? -4.793 22.344 7.031 1 97.88 226 LEU B C 1
ATOM 4092 O O . LEU B 1 226 ? -5.305 23.422 7.355 1 97.88 226 LEU B O 1
ATOM 4096 N N . LYS B 1 227 ? -4.125 21.609 7.852 1 96.12 227 LYS B N 1
ATOM 4097 C CA . LYS B 1 227 ? -3.863 22.062 9.211 1 96.12 227 LYS B CA 1
ATOM 4098 C C . LYS B 1 227 ? -3.02 23.328 9.211 1 96.12 227 LYS B C 1
ATOM 4100 O O . LYS B 1 227 ? -3.275 24.266 9.984 1 96.12 227 LYS B O 1
ATOM 4105 N N . SER B 1 228 ? -2.066 23.344 8.391 1 96.25 228 SER B N 1
ATOM 4106 C CA . SER B 1 228 ? -1.225 24.531 8.258 1 96.25 228 SER B CA 1
ATOM 4107 C C . SER B 1 228 ? -2.027 25.734 7.754 1 96.25 228 SER B C 1
ATOM 4109 O O . SER B 1 228 ? -1.873 26.844 8.258 1 96.25 228 SER B O 1
ATOM 4111 N N . ILE B 1 229 ? -2.838 25.516 6.789 1 97.44 229 ILE B N 1
ATOM 4112 C CA . ILE B 1 229 ? -3.672 26.562 6.227 1 97.44 229 ILE B CA 1
ATOM 4113 C C . ILE B 1 229 ? -4.617 27.109 7.301 1 97.44 229 ILE B C 1
ATOM 4115 O O . ILE B 1 229 ? -4.801 28.328 7.418 1 97.44 229 ILE B O 1
ATOM 4119 N N . LYS B 1 230 ? -5.164 26.234 8.047 1 97.94 230 LYS B N 1
ATOM 4120 C CA . LYS B 1 230 ? -6.07 26.641 9.117 1 97.94 230 LYS B CA 1
ATOM 4121 C C . LYS B 1 230 ? -5.336 27.438 10.188 1 97.94 230 LYS B C 1
ATOM 4123 O O . LYS B 1 230 ? -5.859 28.438 10.68 1 97.94 230 LYS B O 1
ATOM 4128 N N . ALA B 1 231 ? -4.164 27 10.516 1 96.12 231 ALA B N 1
ATOM 4129 C CA . ALA B 1 231 ? -3.365 27.703 11.508 1 96.12 231 ALA B CA 1
ATOM 4130 C C . ALA B 1 231 ? -3.088 29.141 11.062 1 96.12 231 ALA B C 1
ATOM 4132 O O . ALA B 1 231 ? -3.182 30.078 11.867 1 96.12 231 ALA B O 1
ATOM 4133 N N . ASN B 1 232 ? -2.668 29.266 9.836 1 97.06 232 ASN B N 1
ATOM 4134 C CA . ASN B 1 232 ? -2.428 30.594 9.297 1 97.06 232 ASN B CA 1
ATOM 4135 C C . ASN B 1 232 ? -3.695 31.453 9.312 1 97.06 232 ASN B C 1
ATOM 4137 O O . ASN B 1 232 ? -3.646 32.625 9.648 1 97.06 232 ASN B O 1
ATOM 4141 N N . TYR B 1 233 ? -4.801 30.875 8.922 1 97.81 233 TYR B N 1
ATOM 4142 C CA . TYR B 1 233 ? -6.09 31.562 8.945 1 97.81 233 TYR B CA 1
ATOM 4143 C C . TYR B 1 233 ? -6.438 32 10.359 1 97.81 233 TYR B C 1
ATOM 4145 O O . TYR B 1 233 ? -6.848 33.156 10.57 1 97.81 233 TYR B O 1
ATOM 4153 N N . ASP B 1 234 ? -6.305 31.094 11.305 1 97.12 234 ASP B N 1
ATOM 4154 C CA . ASP B 1 234 ? -6.617 31.422 12.695 1 97.12 234 ASP B CA 1
ATOM 4155 C C . ASP B 1 234 ? -5.723 32.531 13.211 1 97.12 234 ASP B C 1
ATOM 4157 O O . ASP B 1 234 ? -6.176 33.406 13.961 1 97.12 234 ASP B O 1
ATOM 4161 N N . TYR B 1 235 ? -4.5 32.531 12.844 1 96.75 235 TYR B N 1
ATOM 4162 C CA . TYR B 1 235 ? -3.576 33.594 13.227 1 96.75 235 TYR B CA 1
ATOM 4163 C C . TYR B 1 235 ? -4.027 34.906 12.664 1 96.75 235 TYR B C 1
ATOM 4165 O O . TYR B 1 235 ? -4.066 35.938 13.383 1 96.75 235 TYR B O 1
ATOM 4173 N N . ASP B 1 236 ? -4.309 34.938 11.391 1 97.25 236 ASP B N 1
ATOM 4174 C CA . ASP B 1 236 ? -4.738 36.156 10.727 1 97.25 236 ASP B CA 1
ATOM 4175 C C . ASP B 1 236 ? -6.02 36.688 11.359 1 97.25 236 ASP B C 1
ATOM 4177 O O . ASP B 1 236 ? -6.168 37.906 11.523 1 97.25 236 ASP B O 1
ATOM 4181 N N . ILE B 1 237 ? -6.926 35.844 11.672 1 97.69 237 ILE B N 1
ATOM 4182 C CA . ILE B 1 237 ? -8.18 36.25 12.297 1 97.69 237 ILE B CA 1
ATOM 4183 C C . ILE B 1 237 ? -7.906 36.812 13.688 1 97.69 237 ILE B C 1
ATOM 4185 O O . ILE B 1 237 ? -8.508 37.812 14.078 1 97.69 237 ILE B O 1
ATOM 4189 N N . SER B 1 238 ? -7.059 36.156 14.422 1 97 238 SER B N 1
ATOM 4190 C CA . SER B 1 238 ? -6.699 36.656 15.75 1 97 238 SER B CA 1
ATOM 4191 C C . SER B 1 238 ? -6.055 38.031 15.672 1 97 238 SER B C 1
ATOM 4193 O O . SER B 1 238 ? -6.344 38.906 16.5 1 97 238 SER B O 1
ATOM 4195 N N . LYS B 1 239 ? -5.141 38.156 14.773 1 96.81 239 LYS B N 1
ATOM 4196 C CA . LYS B 1 239 ? -4.5 39.469 14.578 1 96.81 239 LYS B CA 1
ATOM 4197 C C . LYS B 1 239 ? -5.527 40.531 14.203 1 96.81 239 LYS B C 1
ATOM 4199 O O . LYS B 1 239 ? -5.473 41.656 14.711 1 96.81 239 LYS B O 1
ATOM 4204 N N . LEU B 1 240 ? -6.461 40.156 13.258 1 97.12 240 LEU B N 1
ATOM 4205 C CA . LEU B 1 240 ? -7.512 41.094 12.844 1 97.12 240 LEU B CA 1
ATOM 4206 C C . LEU B 1 240 ? -8.367 41.5 14.031 1 97.12 240 LEU B C 1
ATOM 4208 O O . LEU B 1 240 ? -8.703 42.688 14.172 1 97.12 240 LEU B O 1
ATOM 4212 N N . GLN B 1 241 ? -8.68 40.594 14.867 1 97.19 241 GLN B N 1
ATOM 4213 C CA . GLN B 1 241 ? -9.469 40.875 16.062 1 97.19 241 GLN B CA 1
ATOM 4214 C C . GLN B 1 241 ? -8.711 41.781 17.016 1 97.19 241 GLN B C 1
ATOM 4216 O O . GLN B 1 241 ? -9.289 42.719 17.594 1 97.19 241 GLN B O 1
ATOM 4221 N N . SER B 1 242 ? -7.453 41.5 17.203 1 96.31 242 SER B N 1
ATOM 4222 C CA . SER B 1 242 ? -6.625 42.344 18.062 1 96.31 242 SER B CA 1
ATOM 4223 C C . SER B 1 242 ? -6.547 43.75 17.547 1 96.31 242 SER B C 1
ATOM 4225 O O . SER B 1 242 ? -6.605 44.719 18.312 1 96.3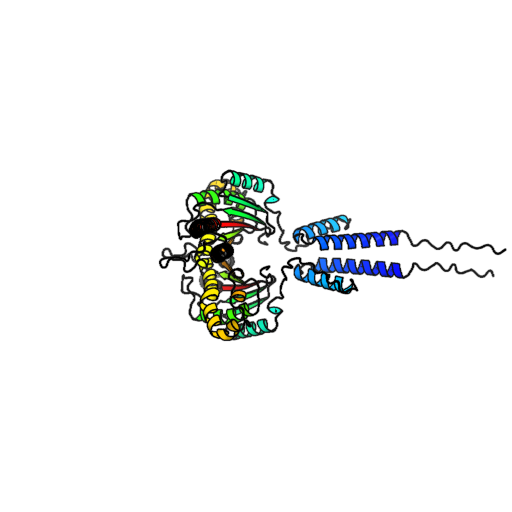1 242 SER B O 1
ATOM 4227 N N . ASP B 1 243 ? -6.355 43.875 16.219 1 96.31 243 ASP B N 1
ATOM 4228 C CA . ASP B 1 243 ? -6.297 45.219 15.602 1 96.31 243 ASP B CA 1
ATOM 4229 C C . ASP B 1 243 ? -7.594 45.969 15.828 1 96.31 243 ASP B C 1
ATOM 4231 O O . ASP B 1 243 ? -7.57 47.188 16.062 1 96.31 243 ASP B O 1
ATOM 4235 N N . TYR B 1 244 ? -8.68 45.344 15.75 1 96.88 244 TYR B N 1
ATOM 4236 C CA . TYR B 1 244 ? -9.977 45.969 15.984 1 96.88 244 TYR B CA 1
ATOM 4237 C C . TYR B 1 244 ? -10.133 46.375 17.438 1 96.88 244 TYR B C 1
ATOM 4239 O O . TYR B 1 244 ? -10.539 47.531 17.734 1 96.88 244 TYR B O 1
ATOM 4247 N N . GLU B 1 245 ? -9.789 45.469 18.266 1 96.81 245 GLU B N 1
ATOM 4248 C CA . GLU B 1 245 ? -9.945 45.719 19.703 1 96.81 245 GLU B CA 1
ATOM 4249 C C . GLU B 1 245 ? -9.023 46.844 20.156 1 96.81 245 GLU B C 1
ATOM 4251 O O . GLU B 1 245 ? -9.352 47.594 21.094 1 96.81 245 GLU B O 1
ATOM 4256 N N . SER B 1 246 ? -7.883 47 19.5 1 95.69 246 SER B N 1
ATOM 4257 C CA . SER B 1 246 ? -6.934 48.031 19.859 1 95.69 246 SER B CA 1
ATOM 4258 C C . SER B 1 246 ? -7.285 49.344 19.188 1 95.69 246 SER B C 1
ATOM 4260 O O . SER B 1 246 ? -6.617 50.375 19.391 1 95.69 246 SER B O 1
ATOM 4262 N N . GLY B 1 247 ? -8.25 49.406 18.359 1 95.19 247 GLY B N 1
ATOM 4263 C CA . GLY B 1 247 ? -8.742 50.625 17.719 1 95.19 247 GLY B CA 1
ATOM 4264 C C . GLY B 1 247 ? -7.973 51 16.469 1 95.19 247 GLY B C 1
ATOM 4265 O O . GLY B 1 247 ? -8.109 52.094 15.953 1 95.19 247 GLY B O 1
ATOM 4266 N N . LYS B 1 248 ? -7.168 50.094 15.953 1 96.06 248 LYS B N 1
ATOM 4267 C CA . LYS B 1 248 ? -6.352 50.344 14.766 1 96.06 248 LYS B CA 1
ATOM 4268 C C . LYS B 1 248 ? -7.207 50.344 13.508 1 96.06 248 LYS B C 1
ATOM 4270 O O . LYS B 1 248 ? -6.855 51 12.516 1 96.06 248 LYS B O 1
ATOM 4275 N N . ILE B 1 249 ? -8.273 49.594 13.531 1 96.62 249 ILE B N 1
ATOM 4276 C CA . ILE B 1 249 ? -9.148 49.562 12.359 1 96.62 249 ILE B CA 1
ATOM 4277 C C . ILE B 1 249 ? -10.594 49.75 12.789 1 96.62 249 ILE B C 1
ATOM 4279 O O . ILE B 1 249 ? -10.953 49.5 13.945 1 96.62 249 ILE B O 1
ATOM 4283 N N . SER B 1 250 ? -11.469 50.25 11.844 1 96.88 250 SER B N 1
ATOM 4284 C CA . SER B 1 250 ? -12.891 50.438 12.102 1 96.88 250 SER B CA 1
ATOM 4285 C C . SER B 1 250 ? -13.664 49.125 12.031 1 96.88 250 SER B C 1
ATOM 4287 O O . SER B 1 250 ? -13.133 48.125 11.562 1 96.88 250 SER B O 1
ATOM 4289 N N . TYR B 1 251 ? -14.867 49.094 12.555 1 96.19 251 TYR B N 1
ATOM 4290 C CA . TYR B 1 251 ? -15.719 47.938 12.523 1 96.19 251 TYR B CA 1
ATOM 4291 C C . TYR B 1 251 ? -16.016 47.5 11.094 1 96.19 251 TYR B C 1
ATOM 4293 O O . TYR B 1 251 ? -16.047 46.312 10.781 1 96.19 251 TYR B O 1
ATOM 4301 N N . GLU B 1 252 ? -16.25 48.562 10.25 1 96.5 252 GLU B N 1
ATOM 4302 C CA . GLU B 1 252 ? -16.531 48.281 8.852 1 96.5 252 GLU B CA 1
ATOM 4303 C C . GLU B 1 252 ? -15.336 47.594 8.18 1 96.5 252 GLU B C 1
ATOM 4305 O O . GLU B 1 252 ? -15.508 46.656 7.414 1 96.5 252 GLU B O 1
ATOM 4310 N N . GLU B 1 253 ? -14.109 48.031 8.5 1 97 253 GLU B N 1
ATOM 4311 C CA . GLU B 1 253 ? -12.891 47.438 7.949 1 97 253 GLU B CA 1
ATOM 4312 C C . GLU B 1 253 ? -12.68 46.031 8.477 1 97 253 GLU B C 1
ATOM 4314 O O . GLU B 1 253 ? -12.227 45.156 7.746 1 97 253 GLU B O 1
ATOM 4319 N N . TYR B 1 254 ? -13.016 45.812 9.75 1 97.38 254 TYR B N 1
ATOM 4320 C CA . TYR B 1 254 ? -12.906 44.5 10.383 1 97.38 254 TYR B CA 1
ATOM 4321 C C . TYR B 1 254 ? -13.797 43.469 9.68 1 97.38 254 TYR B C 1
ATOM 4323 O O . TYR B 1 254 ? -13.352 42.375 9.336 1 97.38 254 TYR B O 1
ATOM 4331 N N . GLN B 1 255 ? -15.008 43.906 9.469 1 97.69 255 GLN B N 1
ATOM 4332 C CA . GLN B 1 255 ? -15.961 43 8.828 1 97.69 255 GLN B CA 1
ATOM 4333 C C . GLN B 1 255 ? -15.539 42.688 7.395 1 97.69 255 GLN B C 1
ATOM 4335 O O . GLN B 1 255 ? -15.617 41.531 6.957 1 97.69 255 GLN B O 1
ATOM 4340 N N . LYS B 1 256 ? -15.117 43.688 6.699 1 97.81 256 LYS B N 1
ATOM 4341 C CA . LYS B 1 256 ? -14.688 43.5 5.316 1 97.81 256 LYS B CA 1
ATOM 4342 C C . LYS B 1 256 ? -13.492 42.562 5.238 1 97.81 256 LYS B C 1
ATOM 4344 O O . LYS B 1 256 ? -13.484 41.625 4.43 1 97.81 256 LYS B O 1
ATOM 4349 N N . LYS B 1 257 ? -12.523 42.75 6.051 1 97.88 257 LYS B N 1
ATOM 4350 C CA . LYS B 1 257 ? -11.312 41.938 6.043 1 97.88 257 LYS B CA 1
ATOM 4351 C C . LYS B 1 257 ? -11.602 40.531 6.504 1 97.88 257 LYS B C 1
ATOM 4353 O O . LYS B 1 257 ? -10.992 39.562 6.02 1 97.88 257 LYS B O 1
ATOM 4358 N N . ARG B 1 258 ? -12.477 40.406 7.445 1 97.94 258 ARG B N 1
ATOM 4359 C CA . ARG B 1 258 ? -12.859 39.094 7.93 1 97.94 258 ARG B CA 1
ATOM 4360 C C . ARG B 1 258 ? -13.492 38.25 6.82 1 97.94 258 ARG B C 1
ATOM 4362 O O . ARG B 1 258 ? -13.18 37.094 6.668 1 97.94 258 ARG B O 1
ATOM 4369 N N . VAL B 1 259 ? -14.391 38.906 6.109 1 98.19 259 VAL B N 1
ATOM 4370 C CA . VAL B 1 259 ? -15.062 38.219 5.008 1 98.19 259 VAL B CA 1
ATOM 4371 C C . VAL B 1 259 ? -14.039 37.844 3.947 1 98.19 259 VAL B C 1
ATOM 4373 O O . VAL B 1 259 ? -14.094 36.719 3.412 1 98.19 259 VAL B O 1
ATOM 4376 N N . GLU B 1 260 ? -13.133 38.719 3.686 1 98.19 260 GLU B N 1
ATOM 4377 C CA . GLU B 1 260 ? -12.094 38.438 2.693 1 98.19 260 GLU B CA 1
ATOM 4378 C C . GLU B 1 260 ? -11.195 37.281 3.137 1 98.19 260 GLU B C 1
ATOM 4380 O O . GLU B 1 260 ? -10.883 36.375 2.344 1 98.19 260 GLU B O 1
ATOM 4385 N N . LEU B 1 261 ? -10.797 37.281 4.387 1 98.19 261 LEU B N 1
ATOM 4386 C CA . LEU B 1 261 ? -9.945 36.25 4.934 1 98.19 261 LEU B CA 1
ATOM 4387 C C . LEU B 1 261 ? -10.656 34.906 4.891 1 98.19 261 LEU B C 1
ATOM 4389 O O . LEU B 1 261 ? -10.039 33.875 4.555 1 98.19 261 LEU B O 1
ATOM 4393 N N . THR B 1 262 ? -11.867 34.906 5.23 1 98.38 262 THR B N 1
ATOM 4394 C CA . THR B 1 262 ? -12.648 33.688 5.234 1 98.38 262 THR B CA 1
ATOM 4395 C C . THR B 1 262 ? -12.836 33.156 3.816 1 98.38 262 THR B C 1
ATOM 4397 O O . THR B 1 262 ? -12.742 31.953 3.58 1 98.38 262 THR B O 1
ATOM 4400 N N . LYS B 1 263 ? -13.078 34 2.922 1 98.31 263 LYS B N 1
ATOM 4401 C CA . LYS B 1 263 ? -13.219 33.625 1.522 1 98.31 263 LYS B CA 1
ATOM 4402 C C . LYS B 1 263 ? -11.93 33 0.989 1 98.31 263 LYS B C 1
ATOM 4404 O O . LYS B 1 263 ? -11.961 31.953 0.334 1 98.31 263 LYS B O 1
ATOM 4409 N N . ASN B 1 264 ? -10.867 33.656 1.256 1 98.12 264 ASN B N 1
ATOM 4410 C CA . ASN B 1 264 ? -9.578 33.156 0.801 1 98.12 264 ASN B CA 1
ATOM 4411 C C . ASN B 1 264 ? -9.25 31.797 1.428 1 98.12 264 ASN B C 1
ATOM 4413 O O . ASN B 1 264 ? -8.68 30.922 0.771 1 98.12 264 ASN B O 1
ATOM 4417 N N . TYR B 1 265 ? -9.586 31.656 2.672 1 98.31 265 TYR B N 1
ATOM 4418 C CA . TYR B 1 265 ? -9.391 30.391 3.365 1 98.31 265 TYR B CA 1
ATOM 4419 C C . TYR B 1 265 ? -10.156 29.266 2.676 1 98.31 265 TYR B C 1
ATOM 4421 O O . TYR B 1 265 ? -9.609 28.203 2.424 1 98.31 265 TYR B O 1
ATOM 4429 N N . ASN B 1 266 ? -11.367 29.5 2.377 1 98.25 266 ASN B N 1
ATOM 4430 C CA . ASN B 1 266 ? -12.195 28.5 1.728 1 98.25 266 ASN B CA 1
ATOM 4431 C C . ASN B 1 266 ? -11.664 28.141 0.342 1 98.25 266 ASN B C 1
ATOM 4433 O O . ASN B 1 266 ? -11.703 26.984 -0.062 1 98.25 266 ASN B O 1
ATOM 4437 N N . ILE B 1 267 ? -11.164 29.078 -0.352 1 98.12 267 ILE B N 1
ATOM 4438 C CA . ILE B 1 267 ? -10.57 28.844 -1.664 1 98.12 267 ILE B CA 1
ATOM 4439 C C . ILE B 1 267 ? -9.328 27.969 -1.52 1 98.12 267 ILE B C 1
ATOM 4441 O O . ILE B 1 267 ? -9.148 27.016 -2.273 1 98.12 267 ILE B O 1
ATOM 4445 N N . ASP B 1 268 ? -8.539 28.297 -0.544 1 97.75 268 ASP B N 1
ATOM 4446 C CA . ASP B 1 268 ? -7.309 27.531 -0.311 1 97.75 268 ASP B CA 1
ATOM 4447 C C . ASP B 1 268 ? -7.617 26.078 0.06 1 97.75 268 ASP B C 1
ATOM 4449 O O . ASP B 1 268 ? -6.902 25.172 -0.346 1 97.75 268 ASP B O 1
ATOM 4453 N N . VAL B 1 269 ? -8.648 25.953 0.859 1 97.94 269 VAL B N 1
ATOM 4454 C CA . VAL B 1 269 ? -9.055 24.609 1.27 1 97.94 269 VAL B CA 1
ATOM 4455 C C . VAL B 1 269 ? -9.438 23.797 0.042 1 97.94 269 VAL B C 1
ATOM 4457 O O . VAL B 1 269 ? -8.969 22.656 -0.129 1 97.94 269 VAL B O 1
ATOM 4460 N N . GLU B 1 270 ? -10.188 24.297 -0.841 1 96.5 270 GLU B N 1
ATOM 4461 C CA . GLU B 1 270 ? -10.641 23.578 -2.018 1 96.5 270 GLU B CA 1
ATOM 4462 C C . GLU B 1 270 ? -9.5 23.312 -2.992 1 96.5 270 GLU B C 1
ATOM 4464 O O . GLU B 1 270 ? -9.43 22.25 -3.609 1 96.5 270 GLU B O 1
ATOM 4469 N N . LYS B 1 271 ? -8.664 24.266 -3.109 1 95.81 271 LYS B N 1
ATOM 4470 C CA . LYS B 1 271 ? -7.496 24.094 -3.959 1 95.81 271 LYS B CA 1
ATOM 4471 C C . LYS B 1 271 ? -6.613 22.953 -3.447 1 95.81 271 LYS B C 1
ATOM 4473 O O . LYS B 1 271 ? -6.082 22.172 -4.238 1 95.81 271 LYS B O 1
ATOM 4478 N N . THR B 1 272 ? -6.449 22.938 -2.164 1 96.12 272 THR B N 1
ATOM 4479 C CA . THR B 1 272 ? -5.641 21.906 -1.549 1 96.12 272 THR B CA 1
ATOM 4480 C C . THR B 1 272 ? -6.281 20.531 -1.748 1 96.12 272 THR B C 1
ATOM 4482 O O . THR B 1 272 ? -5.594 19.562 -2.07 1 96.12 272 THR B O 1
ATOM 4485 N N . ARG B 1 273 ? -7.547 20.453 -1.591 1 94.44 273 ARG B N 1
ATOM 4486 C CA . ARG B 1 273 ? -8.266 19.203 -1.826 1 94.44 273 ARG B CA 1
ATOM 4487 C C . ARG B 1 273 ? -8.07 18.719 -3.26 1 94.44 273 ARG B C 1
ATOM 4489 O O . ARG B 1 273 ? -7.785 17.547 -3.494 1 94.44 273 ARG B O 1
ATOM 4496 N N . ALA B 1 274 ? -8.164 19.594 -4.176 1 92.06 274 ALA B N 1
ATOM 4497 C CA . ALA B 1 274 ? -7.992 19.25 -5.59 1 92.06 274 ALA B CA 1
ATOM 4498 C C . ALA B 1 274 ? -6.574 18.766 -5.867 1 92.06 274 ALA B C 1
ATOM 4500 O O . ALA B 1 274 ? -6.379 17.828 -6.648 1 92.06 274 ALA B O 1
ATOM 4501 N N . LYS B 1 275 ? -5.668 19.375 -5.215 1 92.31 275 LYS B N 1
ATOM 4502 C CA . LYS B 1 275 ? -4.258 19.031 -5.367 1 92.31 275 LYS B CA 1
ATOM 4503 C C . LYS B 1 275 ? -3.986 17.594 -4.949 1 92.31 275 LYS B C 1
ATOM 4505 O O . LYS B 1 275 ? -3.148 16.906 -5.547 1 92.31 275 LYS B O 1
ATOM 4510 N N . TYR B 1 276 ? -4.742 17.125 -4.008 1 93.38 276 TYR B N 1
ATOM 4511 C CA . TYR B 1 276 ? -4.426 15.82 -3.451 1 93.38 276 TYR B CA 1
ATOM 4512 C C . TYR B 1 276 ? -5.348 14.75 -4.023 1 93.38 276 TYR B C 1
ATOM 4514 O O . TYR B 1 276 ? -5.223 13.57 -3.682 1 93.38 276 TYR B O 1
ATOM 4522 N N . ARG B 1 277 ? -6.266 15.203 -4.855 1 92.12 277 ARG B N 1
ATOM 4523 C CA . ARG B 1 277 ? -6.957 14.227 -5.691 1 92.12 277 ARG B CA 1
ATOM 4524 C C . ARG B 1 277 ? -6.066 13.758 -6.84 1 92.12 277 ARG B C 1
ATOM 4526 O O . ARG B 1 277 ? -6.246 14.188 -7.98 1 92.12 277 ARG B O 1
ATOM 4533 N N . LYS B 1 278 ? -5.18 12.852 -6.434 1 96.94 278 LYS B N 1
ATOM 4534 C CA . LYS B 1 278 ? -4.129 12.492 -7.383 1 96.94 278 LYS B CA 1
ATOM 4535 C C . LYS B 1 278 ? -3.762 11.016 -7.266 1 96.94 278 LYS B C 1
ATOM 4537 O O . LYS B 1 278 ? -4.164 10.344 -6.312 1 96.94 278 LYS B O 1
ATOM 4542 N N . ILE B 1 279 ? -3.1 10.578 -8.242 1 98.31 279 ILE B N 1
ATOM 4543 C CA . ILE B 1 279 ? -2.395 9.305 -8.273 1 98.31 279 ILE B CA 1
ATOM 4544 C C . ILE B 1 279 ? -0.917 9.531 -8.578 1 98.31 279 ILE B C 1
ATOM 4546 O O . ILE B 1 279 ? -0.573 10.367 -9.414 1 98.31 279 ILE B O 1
ATOM 4550 N N . GLU B 1 280 ? -0.096 8.82 -7.863 1 98.19 280 GLU B N 1
ATOM 4551 C CA . GLU B 1 280 ? 1.334 8.844 -8.156 1 98.19 280 GLU B CA 1
ATOM 4552 C C . GLU B 1 280 ? 1.829 7.465 -8.586 1 98.19 280 GLU B C 1
ATOM 4554 O O . GLU B 1 280 ? 1.487 6.453 -7.969 1 98.19 280 GLU B O 1
ATOM 4559 N N . ILE B 1 281 ? 2.545 7.461 -9.633 1 97.19 281 ILE B N 1
ATOM 4560 C CA . ILE B 1 281 ? 3.244 6.266 -10.094 1 97.19 281 ILE B CA 1
ATOM 4561 C C . ILE B 1 281 ? 4.754 6.469 -9.969 1 97.19 281 ILE B C 1
ATOM 4563 O O . ILE B 1 281 ? 5.312 7.379 -10.586 1 97.19 281 ILE B O 1
ATOM 4567 N N . VAL B 1 282 ? 5.371 5.648 -9.203 1 95.31 282 VAL B N 1
ATOM 4568 C CA . VAL B 1 282 ? 6.809 5.758 -8.977 1 95.31 282 VAL B CA 1
ATOM 4569 C C . VAL B 1 282 ? 7.523 4.574 -9.633 1 95.31 282 VAL B C 1
ATOM 4571 O O . VAL B 1 282 ? 7.285 3.42 -9.266 1 95.31 282 VAL B O 1
ATOM 4574 N N . ILE B 1 283 ? 8.289 4.887 -10.539 1 93.06 283 ILE B N 1
ATOM 4575 C CA . ILE B 1 283 ? 9.203 3.889 -11.086 1 93.06 283 ILE B CA 1
ATOM 4576 C C . ILE B 1 283 ? 10.477 3.83 -10.242 1 93.06 283 ILE B C 1
ATOM 4578 O O . ILE B 1 283 ? 11.344 4.699 -10.359 1 93.06 283 ILE B O 1
ATOM 4582 N N . LYS B 1 284 ? 10.555 2.799 -9.477 1 92 284 LYS B N 1
ATOM 4583 C CA . LYS B 1 284 ? 11.641 2.713 -8.5 1 92 284 LYS B CA 1
ATOM 4584 C C . LYS B 1 284 ? 12.969 2.426 -9.188 1 92 284 LYS B C 1
ATOM 4586 O O . LYS B 1 284 ? 13.008 1.811 -10.25 1 92 284 LYS B O 1
ATOM 4591 N N . ARG B 1 285 ? 14.039 2.809 -8.453 1 82.56 285 ARG B N 1
ATOM 4592 C CA . ARG B 1 285 ? 15.375 2.5 -8.953 1 82.56 285 ARG B CA 1
ATOM 4593 C C . ARG B 1 285 ? 15.688 1.016 -8.789 1 82.56 285 ARG B C 1
ATOM 4595 O O . ARG B 1 285 ? 16.438 0.445 -9.578 1 82.56 285 ARG B O 1
ATOM 4602 N N . GLU B 1 286 ? 15.117 0.533 -7.691 1 72.44 286 GLU B N 1
ATOM 4603 C CA . GLU B 1 286 ? 15.328 -0.882 -7.398 1 72.44 286 GLU B CA 1
ATOM 4604 C C . GLU B 1 286 ? 14.594 -1.769 -8.398 1 72.44 286 GLU B C 1
ATOM 4606 O O . GLU B 1 286 ? 13.5 -1.421 -8.852 1 72.44 286 GLU B O 1
ATOM 4611 N N . THR B 1 287 ? 15.352 -2.75 -8.859 1 60.72 287 THR B N 1
ATOM 4612 C CA . THR B 1 287 ? 14.703 -3.771 -9.68 1 60.72 287 THR B CA 1
ATOM 4613 C C . THR B 1 287 ? 14.258 -4.949 -8.812 1 60.72 287 THR B C 1
ATOM 4615 O O . THR B 1 287 ? 14.664 -5.062 -7.652 1 60.72 287 THR B O 1
ATOM 4618 N N . LYS B 1 288 ? 13.227 -5.68 -9.32 1 57.28 288 LYS B N 1
ATOM 4619 C CA . LYS B 1 288 ? 12.891 -6.934 -8.656 1 57.28 288 LYS B CA 1
ATOM 4620 C C . LYS B 1 288 ? 14.07 -7.902 -8.664 1 57.28 288 LYS B C 1
ATOM 4622 O O . LYS B 1 288 ? 14.727 -8.07 -9.695 1 57.28 288 LYS B O 1
ATOM 4627 N N . GLY B 1 289 ? 14.922 -7.93 -7.656 1 41.69 289 GLY B N 1
ATOM 4628 C CA . GLY B 1 289 ? 16.031 -8.867 -7.664 1 41.69 289 GLY B CA 1
ATOM 4629 C C . GLY B 1 289 ? 15.648 -10.242 -8.164 1 41.69 289 GLY B C 1
ATOM 4630 O O . GLY B 1 289 ? 14.711 -10.859 -7.648 1 41.69 289 GLY B O 1
ATOM 4631 N N . TYR B 1 290 ? 15.656 -10.477 -9.531 1 37.16 290 TYR B N 1
ATOM 4632 C CA . TYR B 1 290 ? 15.617 -11.875 -9.93 1 37.16 290 TYR B CA 1
ATOM 4633 C C . TYR B 1 290 ? 16.859 -12.617 -9.438 1 37.16 290 TYR B C 1
ATOM 4635 O O . TYR B 1 290 ? 17.938 -12.016 -9.305 1 37.16 290 TYR B O 1
#

Nearest PDB structures (foldseek):
  3wpx-assembly1_B  TM=8.424E-01  e=1.051E-08  Vibrio alginolyticus
  3khn-assembly1_B  TM=8.008E-01  e=1.394E-06  Nitratidesulfovibrio vulgaris str. Hildenborough
  3khn-assembly1_A  TM=7.838E-01  e=1.663E-06  Nitratidesulfovibrio vulgaris str. Hildenborough
  6jfw-assembly2_B  TM=7.821E-01  e=2.105E-06  Pseudomonas aeruginosa PAO1
  6x65-assembly1_U  TM=7.372E-01  e=4.742E-04  Legionella pneumophila

Foldseek 3Di:
DDDPPPPPPPPPPPVVVVVVVVVVVVVVVVVVCVVVVVDDPVVVVVVVVVVCCVVVVDPPPPPPVPLPLPLPDAVVVVVVLVVQLVVLCVVVPPQWDWDADPFGIKIKGADDPQADPLALHGDPVNLVSLLSNLVSPLQPDQFAKEKWFEAAPDFRDPPHPQRGLQRRRQSNLVNSLVCSLPVSLVVVCVVCVVCVVVVVGDSCRSSPSVSYHYGYPGHVVLVVVLVVLVVVLVVVLVVLVVCVVVVVDDPVVSVVVNVVSVVVSVVVSVVSRRGRNMMMMGGGSRGPSD/DPDPPPPPPPPPPPVVVVVVVVVVVVVVVVVVCVVVVVDDPLVVVVVVVVVCCVVVVDPPPPCPVPLPLPLPDAVVVVVVLVVQLVVLCVVVPPQWDWDADPFGIKIKGADDPQADPLALHGDPVNLVSLLSNLVSPLQPDQFAKEKWFEAAPDFRDPPHPQRGLQRRRQSNLVNSLVCSLPVSLVVVCVVCVVCVVVVVGDSCRSSPSVSYHYGYPGHVVLVVVLVVLVVVLVVVLVVLVVCVVVVVDDPVVSVVVNVVSVVVSVVVSVVSRRGRNMMMMGGGSGGPSD

Organism: Fervidobacterium islandicum (NCBI:txid2423)